Protein AF-0000000087427153 (afdb_homodimer)

Organism: Persicimonas caeni (NCBI:txid2292766)

Sequence (716 aa):
MAHSDDRKPAHSSDAPITIAVDAMGGYHSPGEVVSAVARLSKYEPPARPVYFSLVGDEAELTEILLSTSHNPERIHICHAPTSIGMGEPAKTATADKPDSSIAEACRLCADGLADAVVTAGNPGAAVLTAVHTFQRLPGVHRAALASVYPTPRERGEKQDPFSLLLDVGASLRADARDLVTFALMGSAYAQIVSANERPRVALLSNSRENTLGTESVREAYEKLRDDERVHFYGNIEGHDIPRGLVDVIVCEGFVGDVTIKILEGVSEAAFELARSAYREKMAWKLGLKLLSGGLNRIKQLTDFEEYGGAPLLGIDRVMIVAHPHSESRAIENAIKLAIKNVRAELPRVIARALAEKEMAHSDDRKPAHSSDAPITIAVDAMGGYHSPGEVVSAVARLSKYEPPARPVYFSLVGDEAELTEILLSTSHNPERIHICHAPTSIGMGEPAKTATADKPDSSIAEACRLCADGLADAVVTAGNPGAAVLTAVHTFQRLPGVHRAALASVYPTPRERGEKQDPFSLLLDVGASLRADARDLVTFALMGSAYAQIVSANERPRVALLSNSRENTLGTESVREAYEKLRDDERVHFYGNIEGHDIPRGLVDVIVCEGFVGDVTIKILEGVSEAAFELARSAYREKMAWKLGLKLLSGGLNRIKQLTDFEEYGGAPLLGIDRVMIVAHPHSESRAIENAIKLAIKNVRAELPRVIARALAEKE

Nearest PDB structures (foldseek):
  6a1k-assembly1_B  TM=9.241E-01  e=1.656E-33  Bacillus subtilis subsp. subtilis str. 168
  1vi1-assembly1_A  TM=9.405E-01  e=1.210E-31  Bacillus subtilis
  1vi1-assembly2_B  TM=9.486E-01  e=1.775E-29  Bacillus subtilis
  1u7n-assembly1_B  TM=9.369E-01  e=3.115E-30  Enterococcus faecalis
  1u7n-assembly1_A  TM=9.395E-01  e=1.135E-28  Enterococcus faecalis

Radius of gyration: 28.12 Å; Cα contacts (8 Å, |Δi|>4): 1616; chains: 2; bounding box: 53×100×79 Å

Solvent-accessible surface area (backbone atoms only — not comparable to full-atom values): 36133 Å² total; per-residue (Å²): 134,84,79,76,79,76,70,75,72,79,79,55,95,69,53,67,44,29,38,16,30,20,28,52,25,32,78,47,38,43,63,26,44,50,52,20,51,25,54,53,40,65,53,79,60,90,80,40,54,66,34,35,35,42,14,16,49,53,70,63,51,51,55,53,50,74,76,40,81,55,36,71,89,29,54,42,81,39,73,16,93,40,67,63,54,76,85,50,58,32,71,61,44,50,69,74,38,70,50,10,9,60,44,47,21,49,48,37,31,67,71,66,72,18,57,23,32,36,31,19,27,32,64,61,32,53,47,53,46,43,64,72,66,43,51,59,31,82,91,44,88,62,55,31,25,33,38,75,39,50,22,75,51,70,75,49,94,42,85,65,46,47,23,35,36,28,16,42,48,59,37,57,74,58,49,27,68,47,47,46,50,44,45,49,44,45,42,47,46,39,32,66,77,51,61,28,91,75,41,34,31,29,37,63,28,71,32,62,48,70,90,44,57,54,69,35,54,32,52,23,48,60,53,42,74,72,35,85,92,47,52,62,74,45,46,34,37,32,36,39,56,55,57,34,79,46,37,26,38,26,42,37,6,42,54,27,28,28,49,55,30,29,57,50,17,45,42,50,49,53,48,49,51,52,50,50,47,47,66,71,33,71,87,46,59,68,22,46,56,60,41,37,53,53,43,42,46,43,43,61,39,54,31,57,46,70,64,12,38,21,44,47,42,46,31,67,55,48,38,24,44,31,55,43,79,43,44,30,65,21,45,37,32,19,47,51,47,44,51,52,40,54,74,61,38,43,47,59,53,36,41,58,69,58,56,66,85,120,136,84,77,76,78,78,69,75,75,78,81,54,92,71,54,67,44,29,39,16,31,21,28,53,25,31,78,47,38,41,61,27,46,50,51,20,51,24,54,53,38,63,51,79,59,92,80,42,56,65,34,34,37,43,15,17,48,52,70,63,50,50,57,54,50,75,76,38,80,55,34,73,91,30,53,42,81,41,72,16,90,38,66,61,55,75,86,50,60,34,72,61,44,50,68,74,38,69,52,10,10,59,42,46,22,48,47,36,30,67,71,66,72,18,57,20,31,35,32,19,27,34,64,62,34,53,46,54,46,45,65,72,67,44,51,59,31,81,93,44,88,63,54,31,24,33,38,76,39,50,23,76,50,69,76,51,94,40,86,65,46,48,23,37,37,29,16,41,49,58,37,57,72,58,49,26,70,48,48,46,49,44,45,49,45,45,40,47,48,38,32,66,77,52,59,29,93,75,42,34,32,29,37,62,28,71,33,62,49,69,91,43,57,54,70,34,55,31,51,22,49,60,54,41,74,70,35,85,92,47,52,62,73,44,46,35,37,31,35,40,57,56,56,32,79,47,36,27,39,28,42,37,7,42,53,27,29,27,49,54,29,30,56,50,17,45,44,50,48,53,48,50,50,51,51,50,48,48,65,71,33,70,87,46,59,69,21,46,55,60,40,38,55,52,44,42,45,44,42,59,39,55,32,56,43,70,65,10,38,22,44,46,42,45,33,66,55,48,37,23,43,31,55,42,79,43,45,28,64,20,43,36,31,19,48,53,47,42,51,50,38,54,74,62,41,43,46,58,52,35,44,57,67,60,50,69,84,120

Structure (mmCIF, N/CA/C/O backbone):
data_AF-0000000087427153-model_v1
#
loop_
_entity.id
_entity.type
_entity.pdbx_description
1 polymer 'Phosphate acyltransferase'
#
loop_
_atom_site.group_PDB
_atom_site.id
_atom_site.type_symbol
_atom_site.label_atom_id
_atom_site.label_alt_id
_atom_site.label_comp_id
_atom_site.label_asym_id
_atom_site.label_entity_id
_atom_site.label_seq_id
_atom_site.pdbx_PDB_ins_code
_atom_site.Cartn_x
_atom_site.Cartn_y
_atom_site.Cartn_z
_atom_site.occupancy
_atom_site.B_iso_or_equiv
_atom_site.auth_seq_id
_atom_site.auth_comp_id
_atom_site.auth_asym_id
_atom_site.auth_atom_id
_atom_site.pdbx_PDB_model_num
ATOM 1 N N . MET A 1 1 ? -1.568 57.844 -11.75 1 22.06 1 MET A N 1
ATOM 2 C CA . MET A 1 1 ? -1.649 57.719 -10.297 1 22.06 1 MET A CA 1
ATOM 3 C C . MET A 1 1 ? -1.424 56.281 -9.844 1 22.06 1 MET A C 1
ATOM 5 O O . MET A 1 1 ? -2.211 55.406 -10.172 1 22.06 1 MET A O 1
ATOM 9 N N . ALA A 1 2 ? -0.05 55.844 -9.68 1 28.12 2 ALA A N 1
ATOM 10 C CA . ALA A 1 2 ? 0.601 54.531 -9.5 1 28.12 2 ALA A CA 1
ATOM 11 C C . ALA A 1 2 ? 0.113 53.844 -8.227 1 28.12 2 ALA A C 1
ATOM 13 O O . ALA A 1 2 ? 0.15 54.438 -7.145 1 28.12 2 ALA A O 1
ATOM 14 N N . HIS A 1 3 ? -0.948 53.031 -8.359 1 27.27 3 HIS A N 1
ATOM 15 C CA . HIS A 1 3 ? -1.604 52.344 -7.25 1 27.27 3 HIS A CA 1
ATOM 16 C C . HIS A 1 3 ? -0.586 51.656 -6.352 1 27.27 3 HIS A C 1
ATOM 18 O O . HIS A 1 3 ? 0.3 50.938 -6.836 1 27.27 3 HIS A O 1
ATOM 24 N N . SER A 1 4 ? -0.144 52.25 -5.297 1 33.09 4 SER A N 1
ATOM 25 C CA . SER A 1 4 ? 0.791 51.875 -4.246 1 33.09 4 SER A CA 1
ATOM 26 C C . SER A 1 4 ? 0.467 50.469 -3.711 1 33.09 4 SER A C 1
ATOM 28 O O . SER A 1 4 ? -0.657 50.219 -3.275 1 33.09 4 SER A O 1
ATOM 30 N N . ASP A 1 5 ? 1.007 49.438 -4.406 1 32.5 5 ASP A N 1
ATOM 31 C CA . ASP A 1 5 ? 0.97 48.031 -4.09 1 32.5 5 ASP A CA 1
ATOM 32 C C . ASP A 1 5 ? 1.36 47.781 -2.635 1 32.5 5 ASP A C 1
ATOM 34 O O . ASP A 1 5 ? 2.512 48 -2.25 1 32.5 5 ASP A O 1
ATOM 38 N N . ASP A 1 6 ? 0.609 48.219 -1.651 1 27.81 6 ASP A N 1
ATOM 39 C CA . ASP A 1 6 ? 0.739 48.031 -0.208 1 27.81 6 ASP A CA 1
ATOM 40 C C . ASP A 1 6 ? 1.014 46.562 0.146 1 27.81 6 ASP A C 1
ATOM 42 O O . ASP A 1 6 ? 0.083 45.812 0.397 1 27.81 6 ASP A O 1
ATOM 46 N N . ARG A 1 7 ? 2.053 45.906 -0.499 1 36.88 7 ARG A N 1
ATOM 47 C CA . ARG A 1 7 ? 2.496 44.594 -0.06 1 36.88 7 ARG A CA 1
ATOM 48 C C . ARG A 1 7 ? 2.723 44.562 1.448 1 36.88 7 ARG A C 1
ATOM 50 O O . ARG A 1 7 ? 3.424 45.406 1.99 1 36.88 7 ARG A O 1
ATOM 57 N N . LYS A 1 8 ? 1.737 43.906 2.072 1 37.53 8 LYS A N 1
ATOM 58 C CA . LYS A 1 8 ? 1.787 43.719 3.52 1 37.53 8 LYS A CA 1
ATOM 59 C C . LYS A 1 8 ? 3.211 43.438 3.986 1 37.53 8 LYS A C 1
ATOM 61 O O . LYS A 1 8 ? 3.904 42.594 3.404 1 37.53 8 LYS A O 1
ATOM 66 N N . PRO A 1 9 ? 3.814 44.281 4.875 1 33.16 9 PRO A N 1
ATOM 67 C CA . PRO A 1 9 ? 5.188 44.094 5.34 1 33.16 9 PRO A CA 1
ATOM 68 C C . PRO A 1 9 ? 5.465 42.656 5.766 1 33.16 9 PRO A C 1
ATOM 70 O O . PRO A 1 9 ? 4.535 41.906 6.105 1 33.16 9 PRO A O 1
ATOM 73 N N . ALA A 1 10 ? 6.621 42.188 5.547 1 39.12 10 ALA A N 1
ATOM 74 C CA . ALA A 1 10 ? 7.27 40.969 6.039 1 39.12 10 ALA A CA 1
ATOM 75 C C . ALA A 1 10 ? 6.953 40.75 7.516 1 39.12 10 ALA A C 1
ATOM 77 O O . ALA A 1 10 ? 7.102 41.656 8.336 1 39.12 10 ALA A O 1
ATOM 78 N N . HIS A 1 11 ? 5.875 39.875 7.918 1 42.16 11 HIS A N 1
ATOM 79 C CA . HIS A 1 11 ? 5.582 39.469 9.289 1 42.16 11 HIS A CA 1
ATOM 80 C C . HIS A 1 11 ? 6.824 39.562 10.164 1 42.16 11 HIS A C 1
ATOM 82 O O . HIS A 1 11 ? 7.852 38.938 9.852 1 42.16 11 HIS A O 1
ATOM 88 N N . SER A 1 12 ? 7.023 40.5 10.898 1 46.59 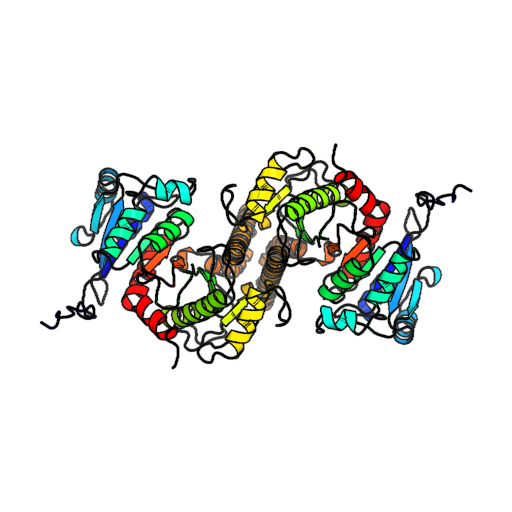12 SER A N 1
ATOM 89 C CA . SER A 1 12 ? 8.078 40.688 11.891 1 46.59 12 SER A CA 1
ATOM 90 C C . SER A 1 12 ? 8.25 39.438 12.75 1 46.59 12 SER A C 1
ATOM 92 O O . SER A 1 12 ? 7.266 38.812 13.156 1 46.59 12 SER A O 1
ATOM 94 N N . SER A 1 13 ? 9.484 38.75 12.727 1 57.62 13 SER A N 1
ATOM 95 C CA . SER A 1 13 ? 9.922 37.594 13.523 1 57.62 13 SER A CA 1
ATOM 96 C C . SER A 1 13 ? 9.352 37.688 14.938 1 57.62 13 SER A C 1
ATOM 98 O O . SER A 1 13 ? 9.227 36.656 15.609 1 57.62 13 SER A O 1
ATOM 100 N N . ASP A 1 14 ? 8.781 38.812 15.344 1 65.75 14 ASP A N 1
ATOM 101 C CA . ASP A 1 14 ? 8.383 38.969 16.734 1 65.75 14 ASP A CA 1
ATOM 102 C C . ASP A 1 14 ? 6.859 39 16.875 1 65.75 14 ASP A C 1
ATOM 104 O O . ASP A 1 14 ? 6.328 39.094 17.984 1 65.75 14 ASP A O 1
ATOM 108 N N . ALA A 1 15 ? 6.117 38.906 15.734 1 81.12 15 ALA A N 1
ATOM 109 C CA . ALA A 1 15 ? 4.66 38.969 15.82 1 81.12 15 ALA A CA 1
ATOM 110 C C . ALA A 1 15 ? 4.078 37.688 16.406 1 81.12 15 ALA A C 1
ATOM 112 O O . ALA A 1 15 ? 4.605 36.594 16.172 1 81.12 15 ALA A O 1
ATOM 113 N N . PRO A 1 16 ? 3.043 37.875 17.234 1 91.44 16 PRO A N 1
ATOM 114 C CA . PRO A 1 16 ? 2.402 36.688 17.812 1 91.44 16 PRO A CA 1
ATOM 115 C C . PRO A 1 16 ? 1.88 35.719 16.75 1 91.44 16 PRO A C 1
ATOM 117 O O . PRO A 1 16 ? 1.587 36.156 15.625 1 91.44 16 PRO A O 1
ATOM 120 N N . ILE A 1 17 ? 1.861 34.531 17.062 1 95.56 17 ILE A N 1
ATOM 121 C CA . ILE A 1 17 ? 1.324 33.469 16.203 1 95.56 17 ILE A CA 1
ATOM 122 C C . ILE A 1 17 ? -0.079 33.094 16.672 1 95.56 17 ILE A C 1
ATOM 124 O O . ILE A 1 17 ? -0.315 32.906 17.875 1 95.56 17 ILE A O 1
ATOM 128 N N . THR A 1 18 ? -1.029 33.031 15.773 1 97.75 18 THR A N 1
ATOM 129 C CA . THR A 1 18 ? -2.377 32.562 16.094 1 97.75 18 THR A CA 1
ATOM 130 C C . THR A 1 18 ? -2.697 31.281 15.344 1 97.75 18 THR A C 1
ATOM 132 O O . THR A 1 18 ? -2.549 31.219 14.117 1 97.75 18 THR A O 1
ATOM 135 N N . ILE A 1 19 ? -3.109 30.281 16.047 1 98.44 19 ILE A N 1
ATOM 136 C CA . ILE A 1 19 ? -3.494 29 15.461 1 98.44 19 ILE A CA 1
ATOM 137 C C . ILE A 1 19 ? -5.016 28.859 15.484 1 98.44 19 ILE A C 1
ATOM 139 O O . ILE A 1 19 ? -5.629 28.891 16.562 1 98.44 19 ILE A O 1
ATOM 143 N N . ALA A 1 20 ? -5.641 28.734 14.336 1 98.94 20 ALA A N 1
ATOM 144 C CA . ALA A 1 20 ? -7.051 28.375 14.266 1 98.94 20 ALA A CA 1
ATOM 145 C C . ALA A 1 20 ? -7.238 26.875 14.43 1 98.94 20 ALA A C 1
ATOM 147 O O . ALA A 1 20 ? -6.75 26.094 13.609 1 98.94 20 ALA A O 1
ATOM 148 N N . VAL A 1 21 ? -7.961 26.438 15.438 1 98.88 21 VAL A N 1
ATOM 149 C CA . VAL A 1 21 ? -8.156 25.031 15.727 1 98.88 21 VAL A CA 1
ATOM 150 C C . VAL A 1 21 ? -9.617 24.656 15.492 1 98.88 21 VAL A C 1
ATOM 152 O O . VAL A 1 21 ? -10.523 25.188 16.141 1 98.88 21 VAL A O 1
ATOM 155 N N . ASP A 1 22 ? -9.836 23.766 14.539 1 98.88 22 ASP A N 1
ATOM 156 C CA . ASP A 1 22 ? -11.156 23.172 14.359 1 98.88 22 ASP A CA 1
ATOM 157 C C . ASP A 1 22 ? -11.539 22.312 15.562 1 98.88 22 ASP A C 1
ATOM 159 O O . ASP A 1 22 ? -11.172 21.141 15.641 1 98.88 22 ASP A O 1
ATOM 163 N N . ALA A 1 23 ? -12.359 22.844 16.375 1 98.69 23 ALA A N 1
ATOM 164 C CA . ALA A 1 23 ? -12.594 22.234 17.688 1 98.69 23 ALA A CA 1
ATOM 165 C C . ALA A 1 23 ? -13.617 21.094 17.578 1 98.69 23 ALA A C 1
ATOM 167 O O . ALA A 1 23 ? -13.758 20.297 18.516 1 98.69 23 ALA A O 1
ATOM 168 N N . MET A 1 24 ? -14.281 21.047 16.453 1 98.31 24 MET A N 1
ATOM 169 C CA . MET A 1 24 ? -15.406 20.125 16.328 1 98.31 24 MET A CA 1
ATOM 170 C C . MET A 1 24 ? -15 18.859 15.586 1 98.31 24 MET A C 1
ATOM 172 O O . MET A 1 24 ? -15.727 17.859 15.602 1 98.31 24 MET A O 1
ATOM 176 N N . GLY A 1 25 ? -13.859 18.953 14.922 1 96.88 25 GLY A N 1
ATOM 177 C CA . GLY A 1 25 ? -13.445 17.828 14.094 1 96.88 25 GLY A CA 1
ATOM 178 C C . GLY A 1 25 ? -12.734 16.75 14.883 1 96.88 25 GLY A C 1
ATOM 179 O O . GLY A 1 25 ? -11.859 17.031 15.703 1 96.88 25 GLY A O 1
ATOM 180 N N . GLY A 1 26 ? -13.148 15.477 14.594 1 95.38 26 GLY A N 1
ATOM 181 C CA . GLY A 1 26 ? -12.508 14.336 15.242 1 95.38 26 GLY A CA 1
ATOM 182 C C . GLY A 1 26 ? -13.477 13.492 16.047 1 95.38 26 GLY A C 1
ATOM 183 O O . GLY A 1 26 ? -14.531 13.969 16.469 1 95.38 26 GLY A O 1
ATOM 184 N N . TYR A 1 27 ? -13.055 12.289 16.359 1 93.5 27 TYR A N 1
ATOM 185 C CA . TYR A 1 27 ? -13.93 11.352 17.062 1 93.5 27 TYR A CA 1
ATOM 186 C C . TYR A 1 27 ? -14.016 11.695 18.547 1 93.5 27 TYR A C 1
ATOM 188 O O . TYR A 1 27 ? -14.969 11.32 19.234 1 93.5 27 TYR A O 1
ATOM 196 N N . HIS A 1 28 ? -13.055 12.43 19.047 1 95.38 28 HIS A N 1
ATOM 197 C CA . HIS A 1 28 ? -13.023 12.75 20.469 1 95.38 28 HIS A CA 1
ATOM 198 C C . HIS A 1 28 ? -13.289 14.234 20.703 1 95.38 28 HIS A C 1
ATOM 200 O O . HIS A 1 28 ? -12.953 14.766 21.766 1 95.38 28 HIS A O 1
ATOM 206 N N . SER A 1 29 ? -13.758 14.922 19.688 1 96.19 29 SER A N 1
ATOM 207 C CA . SER A 1 29 ? -14.023 16.359 19.75 1 96.19 29 SER A CA 1
ATOM 208 C C . SER A 1 29 ? -15.391 16.641 20.375 1 96.19 29 SER A C 1
ATOM 210 O O . SER A 1 29 ? -16.297 15.805 20.281 1 96.19 29 SER A O 1
ATOM 212 N N . PRO A 1 30 ? -15.664 17.703 21 1 97.81 30 PRO A N 1
ATOM 213 C CA . PRO A 1 30 ? -14.664 18.766 21.125 1 97.81 30 PRO A CA 1
ATOM 214 C C . PRO A 1 30 ? -13.789 18.609 22.375 1 97.81 30 PRO A C 1
ATOM 216 O O . PRO A 1 30 ? -12.812 19.344 22.547 1 97.81 30 PRO A O 1
ATOM 219 N N . GLY A 1 31 ? -14.055 17.641 23.219 1 97.94 31 GLY A N 1
ATOM 220 C CA . GLY A 1 31 ? -13.438 17.516 24.516 1 97.94 31 GLY A CA 1
ATOM 221 C C . GLY A 1 31 ? -11.922 17.438 24.469 1 97.94 31 GLY A C 1
ATOM 222 O O . GLY A 1 31 ? -11.234 18.281 25.047 1 97.94 31 GLY A O 1
ATOM 223 N N . GLU A 1 32 ? -11.352 16.531 23.688 1 97.12 32 GLU A N 1
ATOM 224 C CA . GLU A 1 32 ? -9.914 16.328 23.594 1 97.12 32 GLU A CA 1
ATOM 225 C C . GLU A 1 32 ? -9.211 17.516 22.938 1 97.12 32 GLU A C 1
ATOM 227 O O . GLU A 1 32 ? -8.078 17.844 23.281 1 97.12 32 GLU A O 1
ATOM 232 N N . VAL A 1 33 ? -9.891 18.125 22 1 98.25 33 VAL A N 1
ATOM 233 C CA . VAL A 1 33 ? -9.312 19.266 21.312 1 98.25 33 VAL A CA 1
ATOM 234 C C . VAL A 1 33 ? -9.211 20.453 22.281 1 98.25 33 VAL A C 1
ATOM 236 O O . VAL A 1 33 ? -8.172 21.109 22.359 1 98.25 33 VAL A O 1
ATOM 239 N N . VAL A 1 34 ? -10.281 20.719 23.031 1 98.62 34 VAL A N 1
ATOM 240 C CA . VAL A 1 34 ? -10.305 21.812 24 1 98.62 34 VAL A CA 1
ATOM 241 C C . VAL A 1 34 ? -9.266 21.578 25.094 1 98.62 34 VAL A C 1
ATOM 243 O O . VAL A 1 34 ? -8.555 22.5 25.5 1 98.62 34 VAL A O 1
ATOM 246 N N . SER A 1 35 ? -9.18 20.344 25.5 1 97.94 35 SER A N 1
ATOM 247 C CA . SER A 1 35 ? -8.203 19.969 26.531 1 97.94 35 SER A CA 1
ATOM 248 C C . SER A 1 35 ? -6.781 20.266 26.047 1 97.94 35 SER A C 1
ATOM 250 O O . SER A 1 35 ? -5.961 20.797 26.812 1 97.94 35 SER A O 1
ATOM 252 N N . ALA A 1 36 ? -6.453 19.953 24.828 1 97.12 36 ALA A N 1
ATOM 253 C CA . ALA A 1 36 ? -5.133 20.203 24.266 1 97.12 36 ALA A CA 1
ATOM 254 C C . ALA A 1 36 ? -4.832 21.703 24.219 1 97.12 36 ALA A C 1
ATOM 256 O O . ALA A 1 36 ? -3.758 22.141 24.625 1 97.12 36 ALA A O 1
ATOM 257 N N . VAL A 1 37 ? -5.773 22.469 23.75 1 98.25 37 VAL A N 1
ATOM 258 C CA . VAL A 1 37 ? -5.594 23.906 23.609 1 98.25 37 VAL A CA 1
ATOM 259 C C . VAL A 1 37 ? -5.465 24.547 24.984 1 98.25 37 VAL A C 1
ATOM 261 O O . VAL A 1 37 ? -4.652 25.453 25.188 1 98.25 37 VAL A O 1
ATOM 264 N N . ALA A 1 38 ? -6.281 24.078 25.906 1 98.19 38 ALA A N 1
ATOM 265 C CA . ALA A 1 38 ? -6.23 24.594 27.266 1 98.19 38 ALA A CA 1
ATOM 266 C C . ALA A 1 38 ? -4.848 24.391 27.891 1 98.19 38 ALA A C 1
ATOM 268 O O . ALA A 1 38 ? -4.293 25.312 28.5 1 98.19 38 ALA A O 1
ATOM 269 N N . ARG A 1 39 ? -4.332 23.266 27.688 1 96.56 39 ARG A N 1
ATOM 270 C CA . ARG A 1 39 ? -3.004 22.969 28.219 1 96.56 39 ARG A CA 1
ATOM 271 C C . ARG A 1 39 ? -1.945 23.859 27.578 1 96.56 39 ARG A C 1
ATOM 273 O O . ARG A 1 39 ? -1.082 24.406 28.266 1 96.56 39 ARG A O 1
ATOM 280 N N . LEU A 1 40 ? -2.004 23.984 26.297 1 96.19 40 LEU A N 1
ATOM 281 C CA . LEU A 1 40 ? -1.024 24.781 25.562 1 96.19 40 LEU A CA 1
ATOM 282 C C . LEU A 1 40 ? -1.142 26.25 25.922 1 96.19 40 LEU A C 1
ATOM 284 O O . LEU A 1 40 ? -0.149 26.984 25.891 1 96.19 40 LEU A O 1
ATOM 288 N N . SER A 1 41 ? -2.312 26.688 26.25 1 96.69 41 SER A N 1
ATOM 289 C CA . SER A 1 41 ? -2.539 28.094 26.594 1 96.69 41 SER A CA 1
ATOM 290 C C . SER A 1 41 ? -1.797 28.484 27.859 1 96.69 41 SER A C 1
ATOM 292 O O . SER A 1 41 ? -1.525 29.656 28.094 1 96.69 41 SER A O 1
ATOM 294 N N . LYS A 1 42 ? -1.488 27.484 28.672 1 94.88 42 LYS A N 1
ATOM 295 C CA . LYS A 1 42 ? -0.841 27.734 29.953 1 94.88 42 LYS A CA 1
ATOM 296 C C . LYS A 1 42 ? 0.678 27.75 29.797 1 94.88 42 LYS A C 1
ATOM 298 O O . LYS A 1 42 ? 1.387 28.219 30.703 1 94.88 42 LYS A O 1
ATOM 303 N N . TYR A 1 43 ? 1.014 27.203 28.703 1 86.75 43 TYR A N 1
ATOM 304 C CA . TYR A 1 43 ? 2.453 27.156 28.469 1 86.75 43 TYR A CA 1
ATOM 305 C C . TYR A 1 43 ? 2.953 28.453 27.844 1 86.75 43 TYR A C 1
ATOM 307 O O . TYR A 1 43 ? 2.299 29.016 26.969 1 86.75 43 TYR A O 1
ATOM 315 N N . GLU A 1 44 ? 4 29.062 28.406 1 71.94 44 GLU A N 1
ATOM 316 C CA . GLU A 1 44 ? 4.578 30.297 27.875 1 71.94 44 GLU A CA 1
ATOM 317 C C . GLU A 1 44 ? 5.707 29.984 26.891 1 71.94 44 GLU A C 1
ATOM 319 O O . GLU A 1 44 ? 6.734 29.422 27.281 1 71.94 44 GLU A O 1
ATOM 324 N N . PRO A 1 45 ? 5.414 30.281 25.641 1 69 45 PRO A N 1
ATOM 325 C CA . PRO A 1 45 ? 6.488 30 24.688 1 69 45 PRO A CA 1
ATOM 326 C C . PRO A 1 45 ? 7.668 30.953 24.812 1 69 45 PRO A C 1
ATOM 328 O O . PRO A 1 45 ? 7.484 32.125 25.219 1 69 45 PRO A O 1
ATOM 331 N N . PRO A 1 46 ? 8.867 30.484 24.688 1 62.75 46 PRO A N 1
ATOM 332 C CA . PRO A 1 46 ? 10.062 31.312 24.891 1 62.75 46 PRO A CA 1
ATOM 333 C C . PRO A 1 46 ? 10.141 32.5 23.922 1 62.75 46 PRO A C 1
ATOM 335 O O . PRO A 1 46 ? 10.758 33.5 24.234 1 62.75 46 PRO A O 1
ATOM 338 N N . ALA A 1 47 ? 9.703 32.375 22.797 1 67.12 47 ALA A N 1
ATOM 339 C CA . ALA A 1 47 ? 10.031 33.375 21.812 1 67.12 47 ALA A CA 1
ATOM 340 C C . ALA A 1 47 ? 8.812 34.25 21.484 1 67.12 47 ALA A C 1
ATOM 342 O O . ALA A 1 47 ? 8.867 35.469 21.609 1 67.12 47 ALA A O 1
ATOM 343 N N . ARG A 1 48 ? 7.863 33.75 20.875 1 80 48 ARG A N 1
ATOM 344 C CA . ARG A 1 48 ? 6.68 34.438 20.391 1 80 48 ARG A CA 1
ATOM 345 C C . ARG A 1 48 ? 5.414 33.906 21.062 1 80 48 ARG A C 1
ATOM 347 O O . ARG A 1 48 ? 5.25 32.688 21.203 1 80 48 ARG A O 1
ATOM 354 N N . PRO A 1 49 ? 4.648 34.938 21.531 1 88.81 49 PRO A N 1
ATOM 355 C CA . PRO A 1 49 ? 3.395 34.438 22.094 1 88.81 49 PRO A CA 1
ATOM 356 C C . PRO A 1 49 ? 2.533 33.688 21.078 1 88.81 49 PRO A C 1
ATOM 358 O O . PRO A 1 49 ? 2.533 34.062 19.891 1 88.81 49 PRO A O 1
ATOM 361 N N . VAL A 1 50 ? 1.859 32.688 21.562 1 95.38 50 VAL A N 1
ATOM 362 C CA . VAL A 1 50 ? 0.954 31.922 20.719 1 95.38 50 VAL A CA 1
ATOM 363 C C . VAL A 1 50 ? -0.477 32.062 21.234 1 95.38 50 VAL A C 1
ATOM 365 O O . VAL A 1 50 ? -0.724 31.938 22.438 1 95.38 50 VAL A O 1
ATOM 368 N N . TYR A 1 51 ? -1.32 32.3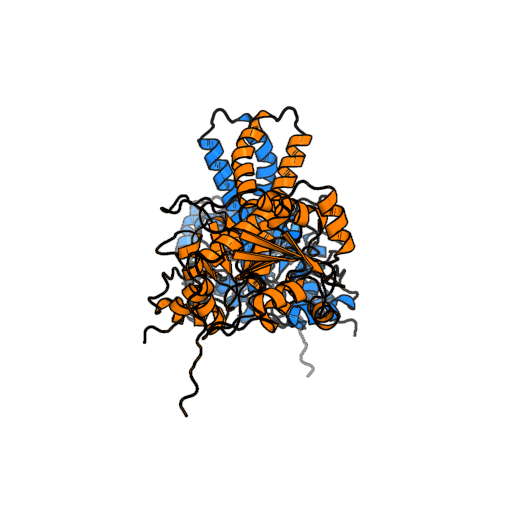75 20.359 1 97.06 51 TYR A N 1
ATOM 369 C CA . TYR A 1 51 ? -2.746 32.469 20.656 1 97.06 51 TYR A CA 1
ATOM 370 C C . TYR A 1 51 ? -3.531 31.406 19.891 1 97.06 51 TYR A C 1
ATOM 372 O O . TYR A 1 51 ? -3.047 30.859 18.906 1 97.06 51 TYR A O 1
ATOM 380 N N . PHE A 1 52 ? -4.758 31.125 20.422 1 98.44 52 PHE A N 1
ATOM 381 C CA . PHE A 1 52 ? -5.562 30.062 19.828 1 98.44 52 PHE A CA 1
ATOM 382 C C . PHE A 1 52 ? -6.977 30.562 19.547 1 98.44 52 PHE A C 1
ATOM 384 O O . PHE A 1 52 ? -7.633 31.125 20.422 1 98.44 52 PHE A O 1
ATOM 391 N N . SER A 1 53 ? -7.391 30.406 18.328 1 98.75 53 SER A N 1
ATOM 392 C CA . SER A 1 53 ? -8.797 30.547 17.969 1 98.75 53 SER A CA 1
ATOM 393 C C . SER A 1 53 ? -9.5 29.188 17.938 1 98.75 53 SER A C 1
ATOM 395 O O . SER A 1 53 ? -9.312 28.406 17.016 1 98.75 53 SER A O 1
ATOM 397 N N . LEU A 1 54 ? -10.258 28.938 18.938 1 98.69 54 LEU A N 1
ATOM 398 C CA . LEU A 1 54 ? -11.055 27.719 19 1 98.69 54 LEU A CA 1
ATOM 399 C C . LEU A 1 54 ? -12.344 27.875 18.188 1 98.69 54 LEU A C 1
ATOM 401 O O . LEU A 1 54 ? -13.242 28.625 18.594 1 98.69 54 LEU A O 1
ATOM 405 N N . VAL A 1 55 ? -12.477 27.125 17.156 1 98.94 55 VAL A N 1
ATOM 406 C CA . VAL A 1 55 ? -13.57 27.344 16.219 1 98.94 55 VAL A CA 1
ATOM 407 C C . VAL A 1 55 ? -14.594 26.219 16.359 1 98.94 55 VAL A C 1
ATOM 409 O O . VAL A 1 55 ? -14.273 25.047 16.172 1 98.94 55 VAL A O 1
ATOM 412 N N . GLY A 1 56 ? -15.812 26.5 16.625 1 98.81 56 GLY A N 1
ATOM 413 C CA . GLY A 1 56 ? -16.875 25.531 16.797 1 98.81 56 GLY A CA 1
ATOM 414 C C . GLY A 1 56 ? -18.109 26.109 17.469 1 98.81 56 GLY A C 1
ATOM 415 O O . GLY A 1 56 ? -18.344 27.312 17.406 1 98.81 56 GLY A O 1
ATOM 416 N N . ASP A 1 57 ? -18.891 25.234 18.016 1 98.38 57 ASP A N 1
ATOM 417 C CA . ASP A 1 57 ? -20.094 25.672 18.719 1 98.38 57 ASP A CA 1
ATOM 418 C C . ASP A 1 57 ? -19.75 26.438 20 1 98.38 57 ASP A C 1
ATOM 420 O O . ASP A 1 57 ? -19.203 25.859 20.938 1 98.38 57 ASP A O 1
ATOM 424 N N . GLU A 1 58 ? -20.094 27.703 19.984 1 98.44 58 GLU A N 1
ATOM 425 C CA . GLU A 1 58 ? -19.672 28.594 21.062 1 98.44 58 GLU A CA 1
ATOM 426 C C . GLU A 1 58 ? -20.188 28.094 22.422 1 98.44 58 GLU A C 1
ATOM 428 O O . GLU A 1 58 ? -19.438 28.094 23.406 1 98.44 58 GLU A O 1
ATOM 433 N N . ALA A 1 59 ? -21.438 27.688 22.484 1 98.06 59 ALA A N 1
ATOM 434 C CA . ALA A 1 59 ? -22.031 27.234 23.734 1 98.06 59 ALA A CA 1
ATOM 435 C C . ALA A 1 59 ? -21.297 26.016 24.266 1 98.06 59 ALA A C 1
ATOM 437 O O . ALA A 1 59 ? -20.953 25.953 25.453 1 98.06 59 ALA A O 1
ATOM 438 N N . GLU A 1 60 ? -21.078 25.078 23.406 1 97.94 60 GLU A N 1
ATOM 439 C CA . GLU A 1 60 ? -20.422 23.844 23.797 1 97.94 60 GLU A CA 1
ATOM 440 C C . GLU A 1 60 ? -18.984 24.109 24.25 1 97.94 60 GLU A C 1
ATOM 442 O O . GLU A 1 60 ? -18.531 23.562 25.25 1 97.94 60 GLU A O 1
ATOM 447 N N . LEU A 1 61 ? -18.281 24.922 23.5 1 98.56 61 LEU A N 1
ATOM 448 C CA . LEU A 1 61 ? -16.875 25.203 23.797 1 98.56 61 LEU A CA 1
ATOM 449 C C . LEU A 1 61 ? -16.75 25.969 25.109 1 98.56 61 LEU A C 1
ATOM 451 O O . LEU A 1 61 ? -15.852 25.703 25.906 1 98.56 61 LEU A O 1
ATOM 455 N N . THR A 1 62 ? -17.625 26.922 25.297 1 98.06 62 THR A N 1
ATOM 456 C CA . THR A 1 62 ? -17.625 27.703 26.531 1 98.06 62 THR A CA 1
ATOM 457 C C . THR A 1 62 ? -17.844 26.812 27.75 1 98.06 62 THR A C 1
ATOM 459 O O . THR A 1 62 ? -17.141 26.953 28.75 1 98.06 62 THR A O 1
ATOM 462 N N . GLU A 1 63 ? -18.797 25.906 27.625 1 98 63 GLU A N 1
ATOM 463 C CA . GLU A 1 63 ? -19.094 24.984 28.719 1 98 63 GLU A CA 1
ATOM 464 C C . GLU A 1 63 ? -17.875 24.156 29.094 1 98 63 GLU A C 1
ATOM 466 O O . GLU A 1 63 ? -17.562 24 30.281 1 98 63 GLU A O 1
ATOM 471 N N . ILE A 1 64 ? -17.203 23.625 28.109 1 98.19 64 ILE A N 1
ATOM 472 C CA . ILE A 1 64 ? -16.047 22.781 28.359 1 98.19 64 ILE A CA 1
ATOM 473 C C . ILE A 1 64 ? -14.906 23.609 28.938 1 98.19 64 ILE A C 1
ATOM 475 O O . ILE A 1 64 ? -14.227 23.172 29.875 1 98.19 64 ILE A O 1
ATOM 479 N N . LEU A 1 65 ? -14.68 24.812 28.438 1 97.69 65 LEU A N 1
ATOM 480 C CA . LEU A 1 65 ? -13.594 25.672 28.906 1 97.69 65 LEU A CA 1
ATOM 481 C C . LEU A 1 65 ? -13.812 26.094 30.359 1 97.69 65 LEU A C 1
ATOM 483 O O . LEU A 1 65 ? -12.852 26.266 31.109 1 97.69 65 LEU A O 1
ATOM 487 N N . LEU A 1 66 ? -15.078 26.266 30.719 1 96.81 66 LEU A N 1
ATOM 488 C CA . LEU A 1 66 ? -15.398 26.672 32.094 1 96.81 66 LEU A CA 1
ATOM 489 C C . LEU A 1 66 ? -14.953 25.594 33.094 1 96.81 66 LEU A C 1
ATOM 491 O O . LEU A 1 66 ? -14.594 25.922 34.219 1 96.81 66 LEU A O 1
ATOM 495 N N . SER A 1 67 ? -14.914 24.391 32.625 1 96.81 67 SER A N 1
ATOM 496 C CA . SER A 1 67 ? -14.578 23.281 33.531 1 96.81 67 SER A CA 1
ATOM 497 C C . SER A 1 67 ? -13.141 22.812 33.312 1 96.81 67 SER A C 1
ATOM 499 O O . SER A 1 67 ? -12.734 21.766 33.812 1 96.81 67 SER A O 1
ATOM 501 N N . THR A 1 68 ? -12.445 23.531 32.5 1 97.38 68 THR A N 1
ATOM 502 C CA . THR A 1 68 ? -11.086 23.141 32.188 1 97.38 68 THR A CA 1
ATOM 503 C C . THR A 1 68 ? -10.102 24.266 32.5 1 97.38 68 THR A C 1
ATOM 505 O O . THR A 1 68 ? -10.289 25.406 32.062 1 97.38 68 THR A O 1
ATOM 508 N N . SER A 1 69 ? -9.039 23.984 33.312 1 97.44 69 SER A N 1
ATOM 509 C CA . SER A 1 69 ? -8.031 24.984 33.594 1 97.44 69 SER A CA 1
ATOM 510 C C . SER A 1 69 ? -7.34 25.469 32.344 1 97.44 69 SER A C 1
ATOM 512 O O . SER A 1 69 ? -6.832 24.656 31.547 1 97.44 69 SER A O 1
ATOM 514 N N . HIS A 1 70 ? -7.387 26.797 32.094 1 97.56 70 HIS A N 1
ATOM 515 C CA . HIS A 1 70 ? -6.793 27.391 30.891 1 97.56 70 HIS A CA 1
ATOM 516 C C . HIS A 1 70 ? -6.418 28.844 31.125 1 97.56 70 HIS A C 1
ATOM 518 O O . HIS A 1 70 ? -6.762 29.422 32.156 1 97.56 70 HIS A O 1
ATOM 524 N N . ASN A 1 71 ? -5.582 29.438 30.266 1 96.62 71 ASN A N 1
ATOM 525 C CA . ASN A 1 71 ? -5.328 30.875 30.234 1 96.62 71 ASN A CA 1
ATOM 526 C C . ASN A 1 71 ? -6.312 31.594 29.312 1 96.62 71 ASN A C 1
ATOM 528 O O . ASN A 1 71 ? -6.172 31.547 28.078 1 96.62 71 ASN A O 1
ATOM 532 N N . PRO A 1 72 ? -7.262 32.25 29.875 1 95.56 72 PRO A N 1
ATOM 533 C CA . PRO A 1 72 ? -8.32 32.844 29.062 1 95.56 72 PRO A CA 1
ATOM 534 C C . PRO A 1 72 ? -7.797 33.969 28.141 1 95.56 72 PRO A C 1
ATOM 536 O O . PRO A 1 72 ? -8.453 34.312 27.156 1 95.56 72 PRO A O 1
ATOM 539 N N . GLU A 1 73 ? -6.609 34.5 28.375 1 94.88 73 GLU A N 1
ATOM 540 C CA . GLU A 1 73 ? -6.039 35.562 27.547 1 94.88 73 GLU A CA 1
ATOM 541 C C . GLU A 1 73 ? -5.508 35.031 26.234 1 94.88 73 GLU A C 1
ATOM 543 O O . GLU A 1 73 ? -5.281 35.781 25.281 1 94.88 73 GLU A O 1
ATOM 548 N N . ARG A 1 74 ? -5.383 33.75 26.172 1 96.69 74 ARG A N 1
ATOM 549 C CA . ARG A 1 74 ? -4.715 33.188 25 1 96.69 74 ARG A CA 1
ATOM 550 C C . ARG A 1 74 ? -5.703 32.406 24.125 1 96.69 74 ARG A C 1
ATOM 552 O O . ARG A 1 74 ? -5.34 31.922 23.047 1 96.69 74 ARG A O 1
ATOM 559 N N . ILE A 1 75 ? -6.938 32.25 24.578 1 98.25 75 ILE A N 1
ATOM 560 C CA . ILE A 1 75 ? -7.918 31.484 23.828 1 98.25 75 ILE A CA 1
ATOM 561 C C . ILE A 1 75 ? -9.094 32.375 23.438 1 98.25 75 ILE A C 1
ATOM 563 O O . ILE A 1 75 ? -9.68 33.031 24.281 1 98.25 75 ILE A O 1
ATOM 567 N N . HIS A 1 76 ? -9.359 32.406 22.219 1 98.19 76 HIS A N 1
ATOM 568 C CA . HIS A 1 76 ? -10.539 33.062 21.672 1 98.19 76 HIS A CA 1
ATOM 569 C C . HIS A 1 76 ? -11.492 32.062 21.016 1 98.19 76 HIS A C 1
ATOM 571 O O . HIS A 1 76 ? -11.062 31.25 20.203 1 98.19 76 HIS A O 1
ATOM 577 N N . ILE A 1 77 ? -12.742 32.125 21.375 1 98.62 77 ILE A N 1
ATOM 578 C CA . ILE A 1 77 ? -13.727 31.234 20.766 1 98.62 77 ILE A CA 1
ATOM 579 C C . ILE A 1 77 ? -14.305 31.891 19.516 1 98.62 77 ILE A C 1
ATOM 581 O O . ILE A 1 77 ? -14.711 33.062 19.547 1 98.62 77 ILE A O 1
ATOM 585 N N . CYS A 1 78 ? -14.266 31.25 18.406 1 98.62 78 CYS A N 1
ATOM 586 C CA . CYS A 1 78 ? -14.922 31.641 17.172 1 98.62 78 CYS A CA 1
ATOM 587 C C . CYS A 1 78 ? -16.078 30.719 16.844 1 98.62 78 CYS A C 1
ATOM 589 O O . CYS A 1 78 ? -15.883 29.531 16.562 1 98.62 78 CYS A O 1
ATOM 591 N N . HIS A 1 79 ? -17.25 31.25 16.781 1 98.56 79 HIS A N 1
ATOM 592 C CA . HIS A 1 79 ? -18.453 30.438 16.609 1 98.56 79 HIS A CA 1
ATOM 593 C C . HIS A 1 79 ? -18.578 29.953 15.164 1 98.56 79 HIS A C 1
ATOM 595 O O . HIS A 1 79 ? -18.391 30.719 14.219 1 98.56 79 HIS A O 1
ATOM 601 N N . ALA A 1 80 ? -18.828 28.719 15.008 1 98.31 80 ALA A N 1
ATOM 602 C CA . ALA A 1 80 ? -19.281 28.094 13.773 1 98.31 80 ALA A CA 1
ATOM 603 C C . ALA A 1 80 ? -20.562 27.281 14.016 1 98.31 80 ALA A C 1
ATOM 605 O O . ALA A 1 80 ? -20.578 26.375 14.836 1 98.31 80 ALA A O 1
ATOM 606 N N . PRO A 1 81 ? -21.594 27.531 13.312 1 95.5 81 PRO A N 1
ATOM 607 C CA . PRO A 1 81 ? -22.906 26.938 13.602 1 95.5 81 PRO A CA 1
ATOM 608 C C . PRO A 1 81 ? -22.984 25.469 13.195 1 95.5 81 PRO A C 1
ATOM 610 O O . PRO A 1 81 ? -23.828 24.734 13.688 1 95.5 81 PRO A O 1
ATOM 613 N N . THR A 1 82 ? -22.172 25.062 12.219 1 97.94 82 THR A N 1
ATOM 614 C CA . THR A 1 82 ? -22.219 23.672 11.766 1 97.94 82 THR A CA 1
ATOM 615 C C . THR A 1 82 ? -20.828 23.031 11.828 1 97.94 82 THR A C 1
ATOM 617 O O . THR A 1 82 ? -19.828 23.734 12.008 1 97.94 82 THR A O 1
ATOM 620 N N . SER A 1 83 ? -20.797 21.766 11.836 1 98.19 83 SER A N 1
ATOM 621 C CA . SER A 1 83 ? -19.578 20.969 11.734 1 98.19 83 SER A CA 1
ATOM 622 C C . SER A 1 83 ? -19.766 19.781 10.797 1 98.19 83 SER A C 1
ATOM 624 O O . SER A 1 83 ? -20.891 19.344 10.562 1 98.19 83 SER A O 1
ATOM 626 N N . ILE A 1 84 ? -18.688 19.359 10.234 1 97.69 84 ILE A N 1
ATOM 627 C CA . ILE A 1 84 ? -18.766 18.219 9.336 1 97.69 84 ILE A CA 1
ATOM 628 C C . ILE A 1 84 ? -18.5 16.938 10.117 1 97.69 84 ILE A C 1
ATOM 630 O O . ILE A 1 84 ? -17.453 16.797 10.75 1 97.69 84 ILE A O 1
ATOM 634 N N . GLY A 1 85 ? -19.438 16.047 10.039 1 95.25 85 GLY A N 1
ATOM 635 C CA . GLY A 1 85 ? -19.297 14.766 10.711 1 95.25 85 GLY A CA 1
ATOM 636 C C . GLY A 1 85 ? -18.25 13.867 10.062 1 95.25 85 GLY A C 1
ATOM 637 O O . GLY A 1 85 ? -18.031 13.945 8.852 1 95.25 85 GLY A O 1
ATOM 638 N N . MET A 1 86 ? -17.672 12.961 10.867 1 90.44 86 MET A N 1
ATOM 639 C CA . MET A 1 86 ? -16.594 12.086 10.406 1 90.44 86 MET A CA 1
ATOM 640 C C . MET A 1 86 ? -17.125 11.078 9.383 1 90.44 86 MET A C 1
ATOM 642 O O . MET A 1 86 ? -16.359 10.586 8.547 1 90.44 86 MET A O 1
ATOM 646 N N . GLY A 1 87 ? -18.328 10.781 9.438 1 86.56 87 GLY A N 1
ATOM 647 C CA . GLY A 1 87 ? -18.906 9.805 8.539 1 86.56 87 GLY A CA 1
ATOM 648 C C . GLY A 1 87 ? -19.578 10.43 7.328 1 86.56 87 GLY A C 1
ATOM 649 O O . GLY A 1 87 ? -20.078 9.719 6.449 1 86.56 87 GLY A O 1
ATOM 650 N N . GLU A 1 88 ? -19.562 11.742 7.242 1 91.06 88 GLU A N 1
ATOM 651 C CA . GLU A 1 88 ? -20.219 12.438 6.141 1 91.06 88 GLU A CA 1
ATOM 652 C C . GLU A 1 88 ? -19.359 12.414 4.879 1 91.06 88 GLU A C 1
ATOM 654 O O . GLU A 1 88 ? -18.125 12.5 4.957 1 91.06 88 GLU A O 1
ATOM 659 N N . PRO A 1 89 ? -20.062 12.32 3.697 1 88.69 89 PRO A N 1
ATOM 660 C CA . PRO A 1 89 ? -19.297 12.469 2.459 1 88.69 89 PRO A CA 1
ATOM 661 C C . PRO A 1 89 ? -18.656 13.852 2.328 1 88.69 89 PRO A C 1
ATOM 663 O O . PRO A 1 89 ? -19.344 14.867 2.354 1 88.69 89 PRO A O 1
ATOM 666 N N . ALA A 1 90 ? -17.406 13.883 2.133 1 90.31 90 ALA A N 1
ATOM 667 C CA . ALA A 1 90 ? -16.594 15.102 2.223 1 90.31 90 ALA A CA 1
ATOM 668 C C . ALA A 1 90 ? -17.078 16.141 1.216 1 90.31 90 ALA A C 1
ATOM 670 O O . ALA A 1 90 ? -17.281 17.312 1.569 1 90.31 90 ALA A O 1
ATOM 671 N N . LYS A 1 91 ? -17.203 15.695 -0.038 1 88.12 91 LYS A N 1
ATOM 672 C CA . LYS A 1 91 ? -17.562 16.641 -1.102 1 88.12 91 LYS A CA 1
ATOM 673 C C . LYS A 1 91 ? -18.906 17.281 -0.839 1 88.12 91 LYS A C 1
ATOM 675 O O . LYS A 1 91 ? -19.047 18.5 -0.902 1 88.12 91 LYS A O 1
ATOM 680 N N . THR A 1 92 ? -19.859 16.516 -0.544 1 92.69 92 THR A N 1
ATOM 681 C CA . THR A 1 92 ? -21.219 17 -0.303 1 92.69 92 THR A CA 1
ATOM 682 C C . THR A 1 92 ? -21.281 17.812 0.986 1 92.69 92 THR A C 1
ATOM 684 O O . THR A 1 92 ? -21.922 18.875 1.036 1 92.69 92 THR A O 1
ATOM 687 N N . ALA A 1 93 ? -20.594 17.359 1.986 1 94 93 ALA A N 1
ATOM 688 C CA . ALA A 1 93 ? -20.625 18.016 3.291 1 94 93 ALA A CA 1
ATOM 689 C C . ALA A 1 93 ? -19.984 19.406 3.227 1 94 93 ALA A C 1
ATOM 691 O O . ALA A 1 93 ? -20.484 20.359 3.842 1 94 93 ALA A O 1
ATOM 692 N N . THR A 1 94 ? -18.891 19.5 2.502 1 95.12 94 THR A N 1
ATOM 693 C CA . THR A 1 94 ? -18.188 20.781 2.383 1 95.12 94 THR A CA 1
ATOM 694 C C . THR A 1 94 ? -19.031 21.797 1.61 1 95.12 94 THR A C 1
ATOM 696 O O . THR A 1 94 ? -19.016 22.984 1.913 1 95.12 94 THR A O 1
ATOM 699 N N . ALA A 1 95 ? -19.781 21.312 0.603 1 94.75 95 ALA A N 1
ATOM 700 C CA . ALA A 1 95 ? -20.656 22.172 -0.191 1 94.75 95 ALA A CA 1
ATOM 701 C C . ALA A 1 95 ? -21.891 22.594 0.608 1 94.75 95 ALA A C 1
ATOM 703 O O . ALA A 1 95 ? -22.328 23.734 0.525 1 94.75 95 ALA A O 1
ATOM 704 N N . ASP A 1 96 ? -22.391 21.719 1.378 1 96.62 96 ASP A N 1
ATOM 705 C CA . ASP A 1 96 ? -23.656 21.922 2.086 1 96.62 96 ASP A CA 1
ATOM 706 C C . ASP A 1 96 ? -23.438 22.75 3.348 1 96.62 96 ASP A C 1
ATOM 708 O O . ASP A 1 96 ? -24.375 23.375 3.85 1 96.62 96 ASP A O 1
ATOM 712 N N . LYS A 1 97 ? -22.25 22.734 3.902 1 97.69 97 LYS A N 1
ATOM 713 C CA . LYS A 1 97 ? -21.984 23.391 5.176 1 97.69 97 LYS A CA 1
ATOM 714 C C . LYS A 1 97 ? -20.828 24.391 5.055 1 97.69 97 LYS A C 1
ATOM 716 O O . LYS A 1 97 ? -19.812 24.266 5.75 1 97.69 97 LYS A O 1
ATOM 721 N N . PRO A 1 98 ? -21.031 25.469 4.309 1 96.06 98 PRO A N 1
ATOM 722 C CA . PRO A 1 98 ? -19.969 26.453 4.09 1 96.06 98 PRO A CA 1
ATOM 723 C C . PRO A 1 98 ? -19.609 27.219 5.359 1 96.06 98 PRO A C 1
ATOM 725 O O . PRO A 1 98 ? -18.609 27.953 5.383 1 96.06 98 PRO A O 1
ATOM 728 N N . ASP A 1 99 ? -20.391 27.031 6.438 1 97.44 99 ASP A N 1
ATOM 729 C CA . ASP A 1 99 ? -20.141 27.719 7.703 1 97.44 99 ASP A CA 1
ATOM 730 C C . ASP A 1 99 ? -19.703 26.719 8.773 1 97.44 99 ASP A C 1
ATOM 732 O O . ASP A 1 99 ? -19.891 26.953 9.969 1 97.44 99 ASP A O 1
ATOM 736 N N . SER A 1 100 ? -19.188 25.562 8.312 1 98.69 100 SER A N 1
ATOM 737 C CA . SER A 1 100 ? -18.703 24.531 9.242 1 98.69 100 SER A CA 1
ATOM 738 C C . SER A 1 100 ? -17.469 25.016 9.992 1 98.69 100 SER A C 1
ATOM 740 O O . SER A 1 100 ? -16.828 26 9.594 1 98.69 100 SER A O 1
ATOM 742 N N . SER A 1 101 ? -17.141 24.375 11.141 1 98.81 101 SER A N 1
ATOM 743 C CA . SER A 1 101 ? -15.992 24.75 11.961 1 98.81 101 SER A CA 1
ATOM 744 C C . SER A 1 101 ? -14.703 24.734 11.148 1 98.81 101 SER A C 1
ATOM 746 O O . SER A 1 101 ? -13.867 25.625 11.273 1 98.81 101 SER A O 1
ATOM 748 N N . ILE A 1 102 ? -14.5 23.75 10.281 1 98.75 102 ILE A N 1
ATOM 749 C CA . ILE A 1 102 ? -13.289 23.672 9.469 1 98.75 102 ILE A CA 1
ATOM 750 C C . ILE A 1 102 ? -13.289 24.781 8.43 1 98.75 102 ILE A C 1
ATOM 752 O O . ILE A 1 102 ? -12.242 25.359 8.133 1 98.75 102 ILE A O 1
ATOM 756 N N . ALA A 1 103 ? -14.445 25.078 7.82 1 98.75 103 ALA A N 1
ATOM 757 C CA . ALA A 1 103 ? -14.555 26.172 6.859 1 98.75 103 ALA A CA 1
ATOM 758 C C . ALA A 1 103 ? -14.227 27.5 7.512 1 98.75 103 ALA A C 1
ATOM 760 O O . ALA A 1 103 ? -13.484 28.312 6.945 1 98.75 103 ALA A O 1
ATOM 761 N N . GLU A 1 104 ? -14.781 27.688 8.648 1 98.75 104 GLU A N 1
ATOM 762 C CA . GLU A 1 104 ? -14.531 28.922 9.383 1 98.75 104 GLU A CA 1
ATOM 763 C C . GLU A 1 104 ? -13.07 29.047 9.805 1 98.75 104 GLU A C 1
ATOM 765 O O . GLU A 1 104 ? -12.484 30.125 9.75 1 98.75 104 GLU A O 1
ATOM 770 N N . ALA A 1 105 ? -12.484 27.984 10.297 1 98.81 105 ALA A N 1
ATOM 771 C CA . ALA A 1 105 ? -11.062 27.969 10.656 1 98.81 105 ALA A CA 1
ATOM 772 C C . ALA A 1 105 ? -10.195 28.375 9.461 1 98.81 105 ALA A C 1
ATOM 774 O O . ALA A 1 105 ? -9.273 29.188 9.602 1 98.81 105 ALA A O 1
ATOM 775 N N . CYS A 1 106 ? -10.484 27.812 8.328 1 98.81 106 CYS A N 1
ATOM 776 C CA . CYS A 1 106 ? -9.742 28.141 7.121 1 98.81 106 CYS A CA 1
ATOM 777 C C . CYS A 1 106 ? -9.945 29.594 6.727 1 98.81 106 CYS A C 1
ATOM 779 O O . CYS A 1 106 ? -9.016 30.266 6.277 1 98.81 106 CYS A O 1
ATOM 781 N N . ARG A 1 107 ? -11.133 30.094 6.867 1 98.56 107 ARG A N 1
ATOM 782 C CA . ARG A 1 107 ? -11.43 31.5 6.543 1 98.56 107 ARG A CA 1
ATOM 783 C C . ARG A 1 107 ? -10.625 32.438 7.422 1 98.56 107 ARG A C 1
ATOM 785 O O . ARG A 1 107 ? -10.109 33.469 6.941 1 98.56 107 ARG A O 1
ATOM 792 N N . LEU A 1 108 ? -10.562 32.125 8.711 1 98.56 108 LEU A N 1
ATOM 793 C CA . LEU A 1 108 ? -9.766 32.938 9.625 1 98.56 108 LEU A CA 1
ATOM 794 C C . LEU A 1 108 ? -8.32 33.031 9.133 1 98.56 108 LEU A C 1
ATOM 796 O O . LEU A 1 108 ? -7.727 34.125 9.172 1 98.56 108 LEU A O 1
ATOM 800 N N . CYS A 1 109 ? -7.816 31.938 8.727 1 98.5 109 CYS A N 1
ATOM 801 C CA . CYS A 1 109 ? -6.438 31.891 8.258 1 98.5 109 CYS A CA 1
ATOM 802 C C . CYS A 1 109 ? -6.289 32.625 6.934 1 98.5 109 CYS A C 1
ATOM 804 O O . CYS A 1 109 ? -5.324 33.375 6.734 1 98.5 109 CYS A O 1
ATOM 806 N N . ALA A 1 110 ? -7.223 32.469 6.031 1 98.19 110 ALA A N 1
ATOM 807 C CA . ALA A 1 110 ? -7.207 33.156 4.742 1 98.19 110 ALA A CA 1
ATOM 808 C C . ALA A 1 110 ? -7.266 34.656 4.926 1 98.19 110 ALA A C 1
ATOM 810 O O . ALA A 1 110 ? -6.648 35.406 4.16 1 98.19 110 ALA A O 1
ATOM 811 N N . ASP A 1 111 ? -7.996 35.062 5.898 1 97.81 111 ASP A N 1
ATOM 812 C CA . ASP A 1 111 ? -8.211 36.5 6.164 1 97.81 111 ASP A CA 1
ATOM 813 C C . ASP A 1 111 ? -7.043 37.094 6.949 1 97.81 111 ASP A C 1
ATOM 815 O O . ASP A 1 111 ? -7.043 38.281 7.266 1 97.81 111 ASP A O 1
ATOM 819 N N . GLY A 1 112 ? -6.113 36.312 7.316 1 96.88 112 GLY A N 1
ATOM 820 C CA . GLY A 1 112 ? -4.938 36.781 8.031 1 96.88 112 GLY A CA 1
ATOM 821 C C . GLY A 1 112 ? -5.152 36.906 9.523 1 96.88 112 GLY A C 1
ATOM 822 O O . GLY A 1 112 ? -4.34 37.5 10.234 1 96.88 112 GLY A O 1
ATOM 823 N N . LEU A 1 113 ? -6.23 36.344 10.008 1 97.88 113 LEU A N 1
ATOM 824 C CA . LEU A 1 113 ? -6.555 36.406 11.43 1 97.88 113 LEU A CA 1
ATOM 825 C C . LEU A 1 113 ? -5.949 35.219 12.18 1 97.88 113 LEU A C 1
ATOM 827 O O . LEU A 1 113 ? -5.902 35.219 13.406 1 97.88 113 LEU A O 1
ATOM 831 N N . ALA A 1 114 ? -5.512 34.25 11.508 1 98.44 114 ALA A N 1
ATOM 832 C CA . ALA A 1 114 ? -4.746 33.094 12.016 1 98.44 114 ALA A CA 1
ATOM 833 C C . ALA A 1 114 ? -3.586 32.75 11.086 1 98.44 114 ALA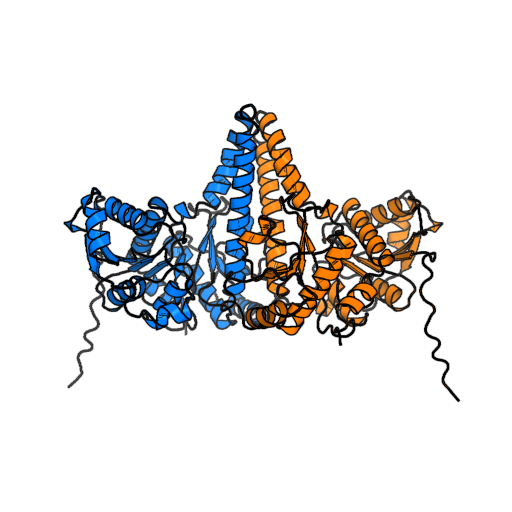 A C 1
ATOM 835 O O . ALA A 1 114 ? -3.602 33.125 9.906 1 98.44 114 ALA A O 1
ATOM 836 N N . ASP A 1 115 ? -2.615 32.094 11.641 1 98.06 115 ASP A N 1
ATOM 837 C CA . ASP A 1 115 ? -1.409 31.781 10.883 1 98.06 115 ASP A CA 1
ATOM 838 C C . ASP A 1 115 ? -1.414 30.328 10.398 1 98.06 115 ASP A C 1
ATOM 840 O O . ASP A 1 115 ? -0.664 29.969 9.492 1 98.06 115 ASP A O 1
ATOM 844 N N . ALA A 1 116 ? -2.193 29.531 11.008 1 98.69 116 ALA A N 1
ATOM 845 C CA . ALA A 1 116 ? -2.283 28.125 10.664 1 98.69 116 ALA A CA 1
ATOM 846 C C . ALA A 1 116 ? -3.635 27.547 11.07 1 98.69 116 ALA A C 1
ATOM 848 O O . ALA A 1 116 ? -4.348 28.125 11.883 1 98.69 116 ALA A O 1
ATOM 849 N N . VAL A 1 117 ? -3.949 26.406 10.469 1 98.88 117 VAL A N 1
ATOM 850 C CA . VAL A 1 117 ? -5.152 25.656 10.805 1 98.88 117 VAL A CA 1
ATOM 851 C C . VAL A 1 117 ? -4.77 24.266 11.281 1 98.88 117 VAL A C 1
ATOM 853 O O . VAL A 1 117 ? -3.885 23.625 10.711 1 98.88 117 VAL A O 1
ATOM 856 N N . VAL A 1 118 ? -5.379 23.781 12.328 1 98.69 118 VAL A N 1
ATOM 857 C CA . VAL A 1 118 ? -5.219 22.422 12.812 1 98.69 118 VAL A CA 1
ATOM 858 C C . VAL A 1 118 ? -6.586 21.75 12.953 1 98.69 118 VAL A C 1
ATOM 860 O O . VAL A 1 118 ? -7.523 22.359 13.477 1 98.69 118 VAL A O 1
ATOM 863 N N . THR A 1 119 ? -6.715 20.578 12.453 1 98.62 119 THR A N 1
ATOM 864 C CA . THR A 1 119 ? -7.969 19.844 12.578 1 98.62 119 THR A CA 1
ATOM 865 C C . THR A 1 119 ? -7.711 18.344 12.711 1 98.62 119 THR A C 1
ATOM 867 O O . THR A 1 119 ? -6.711 17.828 12.203 1 98.62 119 THR A O 1
ATOM 870 N N . ALA A 1 120 ? -8.539 17.656 13.477 1 96.56 120 ALA A N 1
ATOM 871 C CA . ALA A 1 120 ? -8.594 16.203 13.5 1 96.56 120 ALA A CA 1
ATOM 872 C C . ALA A 1 120 ? -9.867 15.688 12.836 1 96.56 120 ALA A C 1
ATOM 874 O O . ALA A 1 120 ? -10.25 14.531 13.016 1 96.56 120 ALA A O 1
ATOM 875 N N . GLY A 1 121 ? -10.508 16.578 12.102 1 96 121 GLY A N 1
ATOM 876 C CA . GLY A 1 121 ? -11.789 16.266 11.5 1 96 121 GLY A CA 1
ATOM 877 C C . GLY A 1 121 ? -11.656 15.406 10.25 1 96 121 GLY A C 1
ATOM 878 O O . GLY A 1 121 ? -10.625 14.773 10.031 1 96 121 GLY A O 1
ATOM 879 N N . ASN A 1 122 ? -12.75 15.289 9.523 1 93.56 122 ASN A N 1
ATOM 880 C CA . ASN A 1 122 ? -12.805 14.57 8.258 1 93.56 122 ASN A CA 1
ATOM 881 C C . ASN A 1 122 ? -11.688 15 7.32 1 93.56 122 ASN A C 1
ATOM 883 O O . ASN A 1 122 ? -11.68 16.125 6.832 1 93.56 122 ASN A O 1
ATOM 887 N N . PRO A 1 123 ? -10.773 14.031 7.047 1 92.81 123 PRO A N 1
ATOM 888 C CA . PRO A 1 123 ? -9.602 14.43 6.266 1 92.81 123 PRO A CA 1
ATOM 889 C C . PRO A 1 123 ? -9.961 14.945 4.879 1 92.81 123 PRO A C 1
ATOM 891 O O . PRO A 1 123 ? -9.367 15.922 4.406 1 92.81 123 PRO A O 1
ATOM 894 N N . GLY A 1 124 ? -10.914 14.297 4.262 1 91.62 124 GLY A N 1
ATOM 895 C CA . GLY A 1 124 ? -11.352 14.758 2.953 1 91.62 124 GLY A CA 1
ATOM 896 C C . GLY A 1 124 ? -11.914 16.172 2.975 1 91.62 124 GLY A C 1
ATOM 897 O O . GLY A 1 124 ? -11.602 16.984 2.104 1 91.62 124 GLY A O 1
ATOM 898 N N . ALA A 1 125 ? -12.727 16.422 3.947 1 95.12 125 ALA A N 1
ATOM 899 C CA . ALA A 1 125 ? -13.32 17.75 4.078 1 95.12 125 ALA A CA 1
ATOM 900 C C . ALA A 1 125 ? -12.258 18.797 4.391 1 95.12 125 ALA A C 1
ATOM 902 O O . ALA A 1 125 ? -12.32 19.938 3.893 1 95.12 125 ALA A O 1
ATOM 903 N N . ALA A 1 126 ? -11.32 18.453 5.246 1 97.06 126 ALA A N 1
ATOM 904 C CA . ALA A 1 126 ? -10.234 19.359 5.59 1 97.06 126 ALA A CA 1
ATOM 905 C C . ALA A 1 126 ? -9.438 19.766 4.348 1 97.06 126 ALA A C 1
ATOM 907 O O . ALA A 1 126 ? -9.211 20.953 4.102 1 97.06 126 ALA A O 1
ATOM 908 N N . VAL A 1 127 ? -9.078 18.797 3.551 1 96 127 VAL A N 1
ATOM 909 C CA . VAL A 1 127 ? -8.266 19.031 2.361 1 96 127 VAL A CA 1
ATOM 910 C C . VAL A 1 127 ? -9.07 19.828 1.337 1 96 127 VAL A C 1
ATOM 912 O O . VAL A 1 127 ? -8.57 20.812 0.775 1 96 127 VAL A O 1
ATOM 915 N N . LEU A 1 128 ? -10.297 19.406 1.102 1 94.81 128 LEU A N 1
ATOM 916 C CA . LEU A 1 128 ? -11.141 20.094 0.13 1 94.81 128 LEU A CA 1
ATOM 917 C C . LEU A 1 128 ? -11.352 21.562 0.526 1 94.81 128 LEU A C 1
ATOM 919 O O . LEU A 1 128 ? -11.289 22.453 -0.323 1 94.81 128 LEU A O 1
ATOM 923 N N . THR A 1 129 ? -11.625 21.781 1.787 1 97.88 129 THR A N 1
ATOM 924 C CA . THR A 1 129 ? -11.82 23.141 2.271 1 97.88 129 THR A CA 1
ATOM 925 C C . THR A 1 129 ? -10.555 23.969 2.08 1 97.88 129 THR A C 1
ATOM 927 O O . THR A 1 129 ? -10.617 25.125 1.649 1 97.88 129 THR A O 1
ATOM 930 N N . ALA A 1 130 ? -9.43 23.406 2.383 1 98 130 ALA A N 1
ATOM 931 C CA . ALA A 1 130 ? -8.148 24.094 2.26 1 98 130 ALA A CA 1
ATOM 932 C C . ALA A 1 130 ? -7.871 24.469 0.808 1 98 130 ALA A C 1
ATOM 934 O O . ALA A 1 130 ? -7.5 25.609 0.519 1 98 130 ALA A O 1
ATOM 935 N N . VAL A 1 131 ? -8.047 23.562 -0.126 1 95.62 131 VAL A N 1
ATOM 936 C CA . VAL A 1 131 ? -7.68 23.797 -1.521 1 95.62 131 VAL A CA 1
ATOM 937 C C . VAL A 1 131 ? -8.625 24.812 -2.146 1 95.62 131 VAL A C 1
ATOM 939 O O . VAL A 1 131 ? -8.242 25.531 -3.078 1 95.62 131 VAL A O 1
ATOM 942 N N . HIS A 1 132 ? -9.812 24.922 -1.622 1 96.12 132 HIS A N 1
ATOM 943 C CA . HIS A 1 132 ? -10.773 25.891 -2.139 1 96.12 132 HIS A CA 1
ATOM 944 C C . HIS A 1 132 ? -10.555 27.266 -1.513 1 96.12 132 HIS A C 1
ATOM 946 O O . HIS A 1 132 ? -10.93 28.281 -2.098 1 96.12 132 HIS A O 1
ATOM 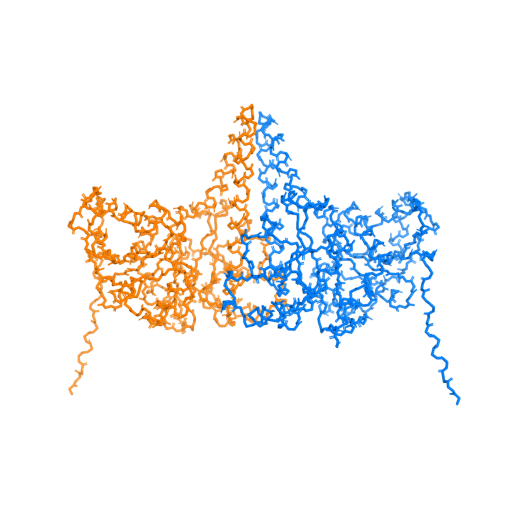952 N N . THR A 1 133 ? -10 27.312 -0.345 1 98.19 133 THR A N 1
ATOM 953 C CA . THR A 1 133 ? -9.906 28.562 0.419 1 98.19 133 THR A CA 1
ATOM 954 C C . THR A 1 133 ? -8.531 29.203 0.225 1 98.19 133 THR A C 1
ATOM 956 O O . THR A 1 133 ? -8.43 30.422 0.119 1 98.19 133 THR A O 1
ATOM 959 N N . PHE A 1 134 ? -7.504 28.391 0.159 1 98.31 134 PHE A N 1
ATOM 960 C CA . PHE A 1 134 ? -6.133 28.891 0.102 1 98.31 134 PHE A CA 1
ATOM 961 C C . PHE A 1 134 ? -5.609 28.875 -1.328 1 98.31 134 PHE A C 1
ATOM 963 O O . PHE A 1 134 ? -6.168 28.188 -2.191 1 98.31 134 PHE A O 1
ATOM 970 N N . GLN A 1 135 ? -4.578 29.641 -1.553 1 97.56 135 GLN A N 1
ATOM 971 C CA . GLN A 1 135 ? -3.955 29.656 -2.871 1 97.56 135 GLN A CA 1
ATOM 972 C C . GLN A 1 135 ? -2.82 28.641 -2.959 1 97.56 135 GLN A C 1
ATOM 974 O O . GLN A 1 135 ? -2.074 28.453 -1.997 1 97.56 135 GLN A O 1
ATOM 979 N N . ARG A 1 136 ? -2.742 28 -4.062 1 97.19 136 ARG A N 1
ATOM 980 C CA . ARG A 1 136 ? -1.603 27.125 -4.336 1 97.19 136 ARG A CA 1
ATOM 981 C C . ARG A 1 136 ? -0.333 27.938 -4.566 1 97.19 136 ARG A C 1
ATOM 983 O O . ARG A 1 136 ? -0.384 29.031 -5.133 1 97.19 136 ARG A O 1
ATOM 990 N N . LEU A 1 137 ? 0.711 27.422 -4.152 1 97.56 137 LEU A N 1
ATOM 991 C CA . LEU A 1 137 ? 1.993 28.062 -4.434 1 97.56 137 LEU A CA 1
ATOM 992 C C . LEU A 1 137 ? 2.275 28.078 -5.934 1 97.56 137 LEU A C 1
ATOM 994 O O . LEU A 1 137 ? 1.782 27.219 -6.668 1 97.56 137 LEU A O 1
ATOM 998 N N . PRO A 1 138 ? 3.061 29.078 -6.352 1 94.94 138 PRO A N 1
ATOM 999 C CA . PRO A 1 138 ? 3.412 29.094 -7.773 1 94.94 138 PRO A CA 1
ATOM 1000 C C . PRO A 1 138 ? 4.062 27.797 -8.234 1 94.94 138 PRO A C 1
ATOM 1002 O O . PRO A 1 138 ? 4.973 27.281 -7.578 1 94.94 138 PRO A O 1
ATOM 1005 N N . GLY A 1 139 ? 3.549 27.203 -9.336 1 93.38 139 GLY A N 1
ATOM 1006 C CA . GLY A 1 139 ? 4.121 25.984 -9.891 1 93.38 139 GLY A CA 1
ATOM 1007 C C . GLY A 1 139 ? 3.475 24.719 -9.344 1 93.38 139 GLY A C 1
ATOM 1008 O O . GLY A 1 139 ? 3.752 23.625 -9.82 1 93.38 139 GLY A O 1
ATOM 1009 N N . VAL A 1 140 ? 2.607 24.891 -8.383 1 96.81 140 VAL A N 1
ATOM 1010 C CA . VAL A 1 140 ? 1.952 23.75 -7.773 1 96.81 140 VAL A CA 1
ATOM 1011 C C . VAL A 1 140 ? 0.579 23.531 -8.406 1 96.81 140 VAL A C 1
ATOM 1013 O O . VAL A 1 140 ? -0.272 24.422 -8.375 1 96.81 140 VAL A O 1
ATOM 1016 N N . HIS A 1 141 ? 0.413 22.406 -9 1 96 141 HIS A N 1
ATOM 1017 C CA . HIS A 1 141 ? -0.865 22.031 -9.602 1 96 141 HIS A CA 1
ATOM 1018 C C . HIS A 1 141 ? -1.767 21.328 -8.594 1 96 141 HIS A C 1
ATOM 1020 O O . HIS A 1 141 ? -2.988 21.5 -8.617 1 96 141 HIS A O 1
ATOM 1026 N N . ARG A 1 142 ? -1.139 20.516 -7.766 1 96.06 142 ARG A N 1
ATOM 1027 C CA . ARG A 1 142 ? -1.86 19.781 -6.73 1 96.06 142 ARG A CA 1
ATOM 1028 C C . ARG A 1 142 ? -1.143 19.875 -5.387 1 96.06 142 ARG A C 1
ATOM 1030 O O . ARG A 1 142 ? 0.079 19.719 -5.32 1 96.06 142 ARG A O 1
ATOM 1037 N N . ALA A 1 143 ? -1.977 20.188 -4.344 1 97.44 143 ALA A N 1
ATOM 1038 C CA . ALA A 1 143 ? -1.427 20.078 -2.994 1 97.44 143 ALA A CA 1
ATOM 1039 C C . ALA A 1 143 ? -1.186 18.625 -2.605 1 97.44 143 ALA A C 1
ATOM 1041 O O . ALA A 1 143 ? -1.663 17.703 -3.277 1 97.44 143 ALA A O 1
ATOM 1042 N N . ALA A 1 144 ? -0.382 18.438 -1.587 1 98 144 ALA A N 1
ATOM 1043 C CA . ALA A 1 144 ? -0.064 17.078 -1.146 1 98 144 ALA A CA 1
ATOM 1044 C C . ALA A 1 144 ? -0.106 16.969 0.376 1 98 144 ALA A C 1
ATOM 1046 O O . ALA A 1 144 ? 0.427 17.828 1.079 1 98 144 ALA A O 1
ATOM 1047 N N . LEU A 1 145 ? -0.843 15.977 0.821 1 97.25 145 LEU A N 1
ATOM 1048 C CA . LEU A 1 145 ? -0.796 15.648 2.24 1 97.25 145 LEU A CA 1
ATOM 1049 C C . LEU A 1 145 ? 0.428 14.789 2.557 1 97.25 145 LEU A C 1
ATOM 1051 O O . LEU A 1 145 ? 0.708 13.82 1.856 1 97.25 145 LEU A O 1
ATOM 1055 N N . ALA A 1 146 ? 1.204 15.195 3.512 1 95.25 146 ALA A N 1
ATOM 1056 C CA . ALA A 1 146 ? 2.42 14.477 3.879 1 95.25 146 ALA A CA 1
ATOM 1057 C C . ALA A 1 146 ? 2.281 13.836 5.254 1 95.25 146 ALA A C 1
ATOM 1059 O O . ALA A 1 146 ? 1.711 14.43 6.172 1 95.25 146 ALA A O 1
ATOM 1060 N N . SER A 1 147 ? 2.686 12.617 5.344 1 90.69 147 SER A N 1
ATOM 1061 C CA . SER A 1 147 ? 2.654 11.906 6.621 1 90.69 147 SER A CA 1
ATOM 1062 C C . SER A 1 147 ? 4.02 11.32 6.961 1 90.69 147 SER A C 1
ATOM 1064 O O . SER A 1 147 ? 4.777 10.938 6.062 1 90.69 147 SER A O 1
ATOM 1066 N N . VAL A 1 148 ? 4.289 11.297 8.242 1 83.88 148 VAL A N 1
ATOM 1067 C CA . VAL A 1 148 ? 5.562 10.75 8.703 1 83.88 148 VAL A CA 1
ATOM 1068 C C . VAL A 1 148 ? 5.383 9.297 9.117 1 83.88 148 VAL A C 1
ATOM 1070 O O . VAL A 1 148 ? 4.344 8.922 9.664 1 83.88 148 VAL A O 1
ATOM 1073 N N . TYR A 1 149 ? 6.312 8.484 8.742 1 80 149 TYR A N 1
ATOM 1074 C CA . TYR A 1 149 ? 6.398 7.098 9.188 1 80 149 TYR A CA 1
ATOM 1075 C C . TYR A 1 149 ? 7.715 6.84 9.906 1 80 149 TYR A C 1
ATOM 1077 O O . TYR A 1 149 ? 8.789 7.086 9.359 1 80 149 TYR A O 1
ATOM 1085 N N . PRO A 1 150 ? 7.613 6.375 11.117 1 74.5 150 PRO A N 1
ATOM 1086 C CA . PRO A 1 150 ? 8.844 6.113 11.867 1 74.5 150 PRO A CA 1
ATOM 1087 C C . PRO A 1 150 ? 9.664 4.969 11.273 1 74.5 150 PRO A C 1
ATOM 1089 O O . PRO A 1 150 ? 9.102 3.953 10.859 1 74.5 150 PRO A O 1
ATOM 1092 N N . THR A 1 151 ? 10.922 5.055 11.086 1 70.69 151 THR A N 1
ATOM 1093 C CA . THR A 1 151 ? 11.828 4.043 10.547 1 70.69 151 THR A CA 1
ATOM 1094 C C . THR A 1 151 ? 12.977 3.771 11.516 1 70.69 151 THR A C 1
ATOM 1096 O O . THR A 1 151 ? 13.289 4.605 12.367 1 70.69 151 THR A O 1
ATOM 1099 N N . PRO A 1 152 ? 13.578 2.438 11.609 1 59.41 152 PRO A N 1
ATOM 1100 C CA . PRO A 1 152 ? 14.664 2.104 12.539 1 59.41 152 PRO A CA 1
ATOM 1101 C C . PRO A 1 152 ? 15.938 2.893 12.258 1 59.41 152 PRO A C 1
ATOM 1103 O O . PRO A 1 152 ? 16.781 3.061 13.148 1 59.41 152 PRO A O 1
ATOM 1106 N N . ARG A 1 153 ? 16.453 3.199 10.969 1 53.09 153 ARG A N 1
ATOM 1107 C CA . ARG A 1 153 ? 17.828 3.568 10.633 1 53.09 153 ARG A CA 1
ATOM 1108 C C . ARG A 1 153 ? 18.297 4.754 11.477 1 53.09 153 ARG A C 1
ATOM 1110 O O . ARG A 1 153 ? 17.625 5.785 11.523 1 53.09 153 ARG A O 1
ATOM 1117 N N . GLU A 1 154 ? 19 4.398 12.539 1 46.91 154 GLU A N 1
ATOM 1118 C CA . GLU A 1 154 ? 19.922 5.367 13.133 1 46.91 154 GLU A CA 1
ATOM 1119 C C . GLU A 1 154 ? 20.75 6.066 12.055 1 46.91 154 GLU A C 1
ATOM 1121 O O . GLU A 1 154 ? 21.766 6.688 12.359 1 46.91 154 GLU A O 1
ATOM 1126 N N . ARG A 1 155 ? 20.656 5.68 10.906 1 41.47 155 ARG A N 1
ATOM 1127 C CA . ARG A 1 155 ? 21.812 5.879 10.055 1 41.47 155 ARG A CA 1
ATOM 1128 C C . ARG A 1 155 ? 22.141 7.363 9.914 1 41.47 155 ARG A C 1
ATOM 1130 O O . ARG A 1 155 ? 23.234 7.727 9.492 1 41.47 155 ARG A O 1
ATOM 1137 N N . GLY A 1 156 ? 21.344 8.156 10.039 1 39.41 156 GLY A N 1
ATOM 1138 C CA . GLY A 1 156 ? 21.938 9.469 9.82 1 39.41 156 GLY A CA 1
ATOM 1139 C C . GLY A 1 156 ? 21.891 10.352 11.055 1 39.41 156 GLY A C 1
ATOM 1140 O O . GLY A 1 156 ? 21.484 9.914 12.133 1 39.41 156 GLY A O 1
ATOM 1141 N N . GLU A 1 157 ? 22.703 11.461 10.852 1 41.06 157 GLU A N 1
ATOM 1142 C CA . GLU A 1 157 ? 22.828 12.562 11.805 1 41.06 157 GLU A CA 1
ATOM 1143 C C . GLU A 1 157 ? 21.453 13.039 12.266 1 41.06 157 GLU A C 1
ATOM 1145 O O . GLU A 1 157 ? 21.344 14.078 12.93 1 41.06 157 GLU A O 1
ATOM 1150 N N . LYS A 1 158 ? 20.484 12.258 11.547 1 48.19 158 LYS A N 1
ATOM 1151 C CA . LYS A 1 158 ? 19.234 12.914 11.938 1 48.19 158 LYS A CA 1
ATOM 1152 C C . LYS A 1 158 ? 18.766 12.398 13.297 1 48.19 158 LYS A C 1
ATOM 1154 O O . LYS A 1 158 ? 18.875 11.211 13.594 1 48.19 158 LYS A O 1
ATOM 1159 N N . GLN A 1 159 ? 18.609 13.234 14.031 1 48.19 159 GLN A N 1
ATOM 1160 C CA . GLN A 1 159 ? 18.078 12.992 15.367 1 48.19 159 GLN A CA 1
ATOM 1161 C C . GLN A 1 159 ? 16.734 12.273 15.289 1 48.19 159 GLN A C 1
ATOM 1163 O O . GLN A 1 159 ? 16.406 11.453 16.156 1 48.19 159 GLN A O 1
ATOM 1168 N N . ASP A 1 160 ? 15.852 12.641 14.133 1 53.69 160 ASP A N 1
ATOM 1169 C CA . ASP A 1 160 ? 14.492 12.117 14.195 1 53.69 160 ASP A CA 1
ATOM 1170 C C . ASP A 1 160 ? 14.266 11.039 13.141 1 53.69 160 ASP A C 1
ATOM 1172 O O . ASP A 1 160 ? 14.344 11.305 11.945 1 53.69 160 ASP A O 1
ATOM 1176 N N . PRO A 1 161 ? 14.258 9.75 13.391 1 64 161 PRO A N 1
ATOM 1177 C CA . PRO A 1 161 ? 14.219 8.555 12.539 1 64 161 PRO A CA 1
ATOM 1178 C C . PRO A 1 161 ? 12.852 8.352 11.883 1 64 161 PRO A C 1
ATOM 1180 O O . PRO A 1 161 ? 12.078 7.492 12.312 1 64 161 PRO A O 1
ATOM 1183 N N . PHE A 1 162 ? 12.406 9.328 10.859 1 74.62 162 PHE A N 1
ATOM 1184 C CA . PHE A 1 162 ? 11.156 9.055 10.156 1 74.62 162 PHE A CA 1
ATOM 1185 C C . PHE A 1 162 ? 11.32 9.258 8.656 1 74.62 162 PHE A C 1
ATOM 1187 O O . PHE A 1 162 ? 12.234 9.945 8.211 1 74.62 162 PHE A O 1
ATOM 1194 N N . SER A 1 163 ? 10.539 8.5 7.902 1 86.12 163 SER A N 1
ATOM 1195 C CA . SER A 1 163 ? 10.367 8.797 6.484 1 86.12 163 SER A CA 1
ATOM 1196 C C . SER A 1 163 ? 9.086 9.586 6.238 1 86.12 163 SER A C 1
ATOM 1198 O O . SER A 1 163 ? 8.07 9.344 6.902 1 86.12 163 SER A O 1
ATOM 1200 N N . LEU A 1 164 ? 9.172 10.602 5.387 1 92.06 164 LEU A N 1
ATOM 1201 C CA . LEU A 1 164 ? 8.016 11.375 4.941 1 92.06 164 LEU A CA 1
ATOM 1202 C C . LEU A 1 164 ? 7.391 10.75 3.701 1 92.06 164 LEU A C 1
ATOM 1204 O O . LEU A 1 164 ? 8.094 10.445 2.734 1 92.06 164 LEU A O 1
ATOM 1208 N N . LEU A 1 165 ? 6.117 10.492 3.762 1 95.31 165 LEU A N 1
ATOM 1209 C CA . LEU A 1 165 ? 5.379 9.953 2.625 1 95.31 165 LEU A CA 1
ATOM 1210 C C . LEU A 1 165 ? 4.391 10.984 2.084 1 95.31 165 LEU A C 1
ATOM 1212 O O . LEU A 1 165 ? 3.596 11.547 2.842 1 95.31 165 LEU A O 1
ATOM 1216 N N . LEU A 1 166 ? 4.43 11.32 0.798 1 96.94 166 LEU A N 1
ATOM 1217 C CA . LEU A 1 166 ? 3.463 12.211 0.161 1 96.94 166 LEU A CA 1
ATOM 1218 C C . LEU A 1 166 ? 3.301 11.867 -1.316 1 96.94 166 LEU A C 1
ATOM 1220 O O . LEU A 1 166 ? 4.258 11.445 -1.97 1 96.94 166 LEU A O 1
ATOM 1224 N N . ASP A 1 167 ? 2.145 11.922 -1.841 1 97.44 167 ASP A N 1
ATOM 1225 C CA . ASP A 1 167 ? 0.867 12.336 -1.268 1 97.44 167 ASP A CA 1
ATOM 1226 C C . ASP A 1 167 ? 0.16 11.164 -0.592 1 97.44 167 ASP A C 1
ATOM 1228 O O . ASP A 1 167 ? 0.166 10.047 -1.111 1 97.44 167 ASP A O 1
ATOM 1232 N N . VAL A 1 168 ? -0.481 11.469 0.556 1 95.81 168 VAL A N 1
ATOM 1233 C CA . VAL A 1 168 ? -1.205 10.398 1.228 1 95.81 168 VAL A CA 1
ATOM 1234 C C . VAL A 1 168 ? -2.705 10.68 1.189 1 95.81 168 VAL A C 1
ATOM 1236 O O . VAL A 1 168 ? -3.432 10.344 2.127 1 95.81 168 VAL A O 1
ATOM 1239 N N . GLY A 1 169 ? -3.174 11.406 0.152 1 94.06 169 GLY A N 1
ATOM 1240 C CA . GLY A 1 169 ? -4.621 11.414 0.013 1 94.06 169 GLY A CA 1
ATOM 1241 C C . GLY A 1 169 ? -5.188 12.797 -0.266 1 94.06 169 GLY A C 1
ATOM 1242 O O . GLY A 1 169 ? -6.402 12.992 -0.22 1 94.06 169 GLY A O 1
ATOM 1243 N N . ALA A 1 170 ? -4.348 13.797 -0.43 1 94.31 170 ALA A N 1
ATOM 1244 C CA . ALA A 1 170 ? -4.902 15.086 -0.84 1 94.31 170 ALA A CA 1
ATOM 1245 C C . ALA A 1 170 ? -5.582 14.977 -2.201 1 94.31 170 ALA A C 1
ATOM 1247 O O . ALA A 1 170 ? -6.559 15.688 -2.469 1 94.31 170 ALA A O 1
ATOM 1248 N N . SER A 1 171 ? -4.988 14.211 -3.062 1 91.5 171 SER A N 1
ATOM 1249 C CA . SER A 1 171 ? -5.578 13.828 -4.34 1 91.5 171 SER A CA 1
ATOM 1250 C C . SER A 1 171 ? -5.504 12.32 -4.555 1 91.5 171 SER A C 1
ATOM 1252 O O . SER A 1 171 ? -4.84 11.609 -3.793 1 91.5 171 SER A O 1
ATOM 1254 N N . LEU A 1 172 ? -6.258 11.898 -5.527 1 92.56 172 LEU A N 1
ATOM 1255 C CA . LEU A 1 172 ? -6.223 10.469 -5.793 1 92.56 172 LEU A CA 1
ATOM 1256 C C . LEU A 1 172 ? -5.109 10.125 -6.777 1 92.56 172 LEU A C 1
ATOM 1258 O O . LEU A 1 172 ? -4.305 9.227 -6.527 1 92.56 172 LEU A O 1
ATOM 1262 N N . ARG A 1 173 ? -5.082 10.883 -7.867 1 93.56 173 ARG A N 1
ATOM 1263 C CA . ARG A 1 173 ? -4.113 10.648 -8.938 1 93.56 173 ARG A CA 1
ATOM 1264 C C . ARG A 1 173 ? -3.133 11.812 -9.047 1 93.56 173 ARG A C 1
ATOM 1266 O O . ARG A 1 173 ? -3.393 12.898 -8.531 1 93.56 173 ARG A O 1
ATOM 1273 N N . ALA A 1 174 ? -2.008 11.562 -9.594 1 96.19 174 ALA A N 1
ATOM 1274 C CA . ALA A 1 174 ? -0.99 12.57 -9.883 1 96.19 174 ALA A CA 1
ATOM 1275 C C . ALA A 1 174 ? -0.239 12.242 -11.172 1 96.19 174 ALA A C 1
ATOM 1277 O O . ALA A 1 174 ? -0.004 11.07 -11.477 1 96.19 174 ALA A O 1
ATOM 1278 N N . ASP A 1 175 ? 0.094 13.266 -11.922 1 97.12 175 ASP A N 1
ATOM 1279 C CA . ASP A 1 175 ? 0.93 13.062 -13.102 1 97.12 175 ASP A CA 1
ATOM 1280 C C . ASP A 1 175 ? 2.406 13.273 -12.766 1 97.12 175 ASP A C 1
ATOM 1282 O O . ASP A 1 175 ? 2.768 13.445 -11.602 1 97.12 175 ASP A O 1
ATOM 1286 N N . ALA A 1 176 ? 3.26 13.172 -13.75 1 97.94 176 ALA A N 1
ATOM 1287 C CA . ALA A 1 176 ? 4.703 13.25 -13.547 1 97.94 176 ALA A CA 1
ATOM 1288 C C . ALA A 1 176 ? 5.102 14.609 -12.969 1 97.94 176 ALA A C 1
ATOM 1290 O O . ALA A 1 176 ? 5.98 14.695 -12.109 1 97.94 176 ALA A O 1
ATOM 1291 N N . ARG A 1 177 ? 4.492 15.672 -13.469 1 97.31 177 ARG A N 1
ATOM 1292 C CA . ARG A 1 177 ? 4.777 17.016 -12.977 1 97.31 177 ARG A CA 1
ATOM 1293 C C . ARG A 1 177 ? 4.441 17.141 -11.492 1 97.31 177 ARG A C 1
ATOM 1295 O O . ARG A 1 177 ? 5.191 17.75 -10.727 1 97.31 177 ARG A O 1
ATOM 1302 N N . ASP A 1 178 ? 3.34 16.594 -11.148 1 98.06 178 ASP A N 1
ATOM 1303 C CA . ASP A 1 178 ? 2.943 16.594 -9.742 1 98.06 178 ASP A CA 1
ATOM 1304 C C . ASP A 1 178 ? 3.971 15.859 -8.883 1 98.06 178 ASP A C 1
ATOM 1306 O O . ASP A 1 178 ? 4.355 16.344 -7.816 1 98.06 178 ASP A O 1
ATOM 1310 N N . LEU A 1 179 ? 4.398 14.695 -9.352 1 98.56 179 LEU A N 1
ATOM 1311 C CA . LEU A 1 179 ? 5.324 13.875 -8.578 1 98.56 179 LEU A CA 1
ATOM 1312 C C . LEU A 1 179 ? 6.648 14.602 -8.375 1 98.56 179 LEU A C 1
ATOM 1314 O O . LEU A 1 179 ? 7.25 14.523 -7.297 1 98.56 179 LEU A O 1
ATOM 1318 N N . VAL A 1 180 ? 7.094 15.312 -9.398 1 98.19 180 VAL A N 1
ATOM 1319 C CA . VAL A 1 180 ? 8.312 16.094 -9.289 1 98.19 180 VAL A CA 1
ATOM 1320 C C . VAL A 1 180 ? 8.117 17.219 -8.266 1 98.19 180 VAL A C 1
ATOM 1322 O O . VAL A 1 180 ? 8.984 17.453 -7.418 1 98.19 180 VAL A O 1
ATOM 1325 N N . THR A 1 181 ? 7 17.891 -8.344 1 97.88 181 THR A N 1
ATOM 1326 C CA . THR A 1 181 ? 6.676 18.938 -7.398 1 97.88 181 THR A CA 1
ATOM 1327 C C . THR A 1 181 ? 6.613 18.391 -5.977 1 97.88 181 THR A C 1
ATOM 1329 O O . THR A 1 181 ? 7.113 19.016 -5.039 1 97.88 181 THR A O 1
ATOM 1332 N N . PHE A 1 182 ? 5.988 17.203 -5.824 1 98.38 182 PHE A N 1
ATOM 1333 C CA . PHE A 1 182 ? 5.918 16.562 -4.52 1 98.38 182 PHE A CA 1
ATOM 1334 C C . PHE A 1 182 ? 7.312 16.281 -3.977 1 98.38 182 PHE A C 1
ATOM 1336 O O . PHE A 1 182 ? 7.566 16.453 -2.781 1 98.38 182 PHE A O 1
ATOM 1343 N N . ALA A 1 183 ? 8.211 15.805 -4.848 1 98.31 183 ALA A N 1
ATOM 1344 C CA . ALA A 1 183 ? 9.594 15.523 -4.453 1 98.31 183 ALA A CA 1
ATOM 1345 C C . ALA A 1 183 ? 10.273 16.781 -3.914 1 98.31 183 ALA A C 1
ATOM 1347 O O . ALA A 1 183 ? 10.938 16.734 -2.875 1 98.31 183 ALA A O 1
ATOM 1348 N N . LEU A 1 184 ? 10.039 17.859 -4.594 1 97.38 184 LEU A N 1
ATOM 1349 C CA . LEU A 1 184 ? 10.656 19.109 -4.199 1 97.38 184 LEU A CA 1
ATOM 1350 C C . LEU A 1 184 ? 10.055 19.625 -2.891 1 97.38 184 LEU A C 1
ATOM 1352 O O . LEU A 1 184 ? 10.789 20.031 -1.987 1 97.38 184 LEU A O 1
ATOM 1356 N N . MET A 1 185 ? 8.758 19.578 -2.75 1 97.31 185 MET A N 1
ATOM 1357 C CA . MET A 1 185 ? 8.078 20.031 -1.534 1 97.31 185 MET A CA 1
ATOM 1358 C C . MET A 1 185 ? 8.484 19.156 -0.344 1 97.31 185 MET A C 1
ATOM 1360 O O . MET A 1 185 ? 8.773 19.688 0.736 1 97.31 185 MET A O 1
ATOM 1364 N N . GLY A 1 186 ? 8.492 17.844 -0.604 1 96.62 186 GLY A N 1
ATOM 1365 C CA . GLY A 1 186 ? 8.883 16.922 0.452 1 96.62 186 GLY A CA 1
ATOM 1366 C C . GLY A 1 186 ? 10.312 17.125 0.917 1 96.62 186 GLY A C 1
ATOM 1367 O O . GLY A 1 186 ? 10.594 17.078 2.117 1 96.62 186 GLY A O 1
ATOM 1368 N N . SER A 1 187 ? 11.211 17.344 -0.016 1 95.88 187 SER A N 1
ATOM 1369 C CA . SER A 1 187 ? 12.609 17.609 0.306 1 95.88 187 SER A CA 1
ATOM 1370 C C . SER A 1 187 ? 12.75 18.875 1.151 1 95.88 187 SER A C 1
ATOM 1372 O O . SER A 1 187 ? 13.453 18.875 2.164 1 95.88 187 SER A O 1
ATOM 1374 N N . ALA A 1 188 ? 12.07 19.922 0.78 1 94.25 188 ALA A N 1
ATOM 1375 C CA . ALA A 1 188 ? 12.117 21.188 1.511 1 94.25 188 ALA A CA 1
ATOM 1376 C C . ALA A 1 188 ? 11.57 21.031 2.926 1 94.25 188 ALA A C 1
ATOM 1378 O O . ALA A 1 188 ? 12.148 21.547 3.885 1 94.25 188 ALA A O 1
ATOM 1379 N N . TYR A 1 189 ? 10.508 20.328 3.053 1 94.38 189 TYR A N 1
ATOM 1380 C CA . TYR A 1 189 ? 9.898 20.078 4.359 1 94.38 189 TYR A CA 1
ATOM 1381 C C . TYR A 1 189 ? 10.859 19.312 5.27 1 94.38 189 TYR A C 1
ATOM 1383 O O . TYR A 1 189 ? 11.039 19.672 6.434 1 94.38 189 TYR A O 1
ATOM 1391 N N . ALA A 1 190 ? 11.406 18.219 4.699 1 90.94 190 ALA A N 1
ATOM 1392 C CA . ALA A 1 190 ? 12.32 17.391 5.473 1 90.94 190 ALA A CA 1
ATOM 1393 C C . ALA A 1 190 ? 13.539 18.188 5.93 1 90.94 190 ALA A C 1
ATOM 1395 O O . ALA A 1 190 ? 14.047 17.969 7.031 1 90.94 190 ALA A O 1
ATOM 1396 N N . GLN A 1 191 ? 13.992 19.109 5.137 1 89.31 191 GLN A N 1
ATOM 1397 C CA . GLN A 1 191 ? 15.141 19.938 5.496 1 89.31 191 GLN A CA 1
ATOM 1398 C C . GLN A 1 191 ? 14.828 20.828 6.695 1 89.31 191 GLN A C 1
ATOM 1400 O O . GLN A 1 191 ? 15.664 21 7.582 1 89.31 191 GLN A O 1
ATOM 1405 N N . ILE A 1 192 ? 13.672 21.297 6.75 1 82.75 192 ILE A N 1
ATOM 1406 C CA . ILE A 1 192 ? 13.297 22.281 7.758 1 82.75 192 ILE A CA 1
ATOM 1407 C C . ILE A 1 192 ? 12.844 21.578 9.031 1 82.75 192 ILE A C 1
ATOM 1409 O O . ILE A 1 192 ? 13.32 21.891 10.125 1 82.75 192 ILE A O 1
ATOM 1413 N N . VAL A 1 193 ? 11.93 20.688 8.828 1 78.12 193 VAL A N 1
ATOM 1414 C CA . VAL A 1 193 ? 11.242 20.141 9.992 1 78.12 193 VAL A CA 1
ATOM 1415 C C . VAL A 1 193 ? 12.062 19 10.594 1 78.12 193 VAL A C 1
ATOM 1417 O O . VAL A 1 193 ? 12.07 18.812 11.812 1 78.12 193 VAL A O 1
ATOM 1420 N N . SER A 1 194 ? 12.766 18.234 9.75 1 75.31 194 SER A N 1
ATOM 1421 C CA . SER A 1 194 ? 13.555 17.109 10.242 1 75.31 194 SER A CA 1
ATOM 1422 C C . SER A 1 194 ? 15.031 17.484 10.359 1 75.31 194 SER A C 1
ATOM 1424 O O . SER A 1 194 ? 15.859 16.641 10.75 1 75.31 194 SER A O 1
ATOM 1426 N N . ALA A 1 195 ? 15.359 18.656 10.039 1 80.75 195 ALA A N 1
ATOM 1427 C CA . ALA A 1 195 ? 16.734 19.125 10.078 1 80.75 195 ALA A CA 1
ATOM 1428 C C . ALA A 1 195 ? 17.656 18.188 9.312 1 80.75 195 ALA A C 1
ATOM 1430 O O . ALA A 1 195 ? 18.719 17.781 9.82 1 80.75 195 ALA A O 1
ATOM 1431 N N . ASN A 1 196 ? 17.188 17.719 8.172 1 84.56 196 ASN A N 1
ATOM 1432 C CA . ASN A 1 196 ? 17.922 16.859 7.25 1 84.56 196 ASN A CA 1
ATOM 1433 C C . ASN A 1 196 ? 18.469 17.656 6.062 1 84.56 196 ASN A C 1
ATOM 1435 O O . ASN A 1 196 ? 17.703 18.016 5.156 1 84.56 196 ASN A O 1
ATOM 1439 N N . GLU A 1 197 ? 19.719 17.922 6.035 1 86.31 197 GLU A N 1
ATOM 1440 C CA . GLU A 1 197 ? 20.297 18.828 5.062 1 86.31 197 GLU A CA 1
ATOM 1441 C C . GLU A 1 197 ? 20.156 18.297 3.643 1 86.31 197 GLU A C 1
ATOM 1443 O O . GLU A 1 197 ? 19.969 19.078 2.701 1 86.31 197 GLU A O 1
ATOM 1448 N N . ARG A 1 198 ? 20.266 17 3.514 1 91.25 198 ARG A N 1
ATOM 1449 C CA . ARG A 1 198 ? 20.188 16.406 2.184 1 91.25 198 ARG A CA 1
ATOM 1450 C C . ARG A 1 198 ? 19.328 15.141 2.197 1 91.25 198 ARG A C 1
ATOM 1452 O O . ARG A 1 198 ? 19.828 14.031 2.037 1 91.25 198 ARG A O 1
ATOM 1459 N N . PRO A 1 199 ? 18 15.398 2.271 1 94.69 199 PRO A N 1
ATOM 1460 C CA . PRO A 1 199 ? 17.109 14.227 2.363 1 94.69 199 PRO A CA 1
ATOM 1461 C C . PRO A 1 199 ? 17.094 13.398 1.082 1 94.69 199 PRO A C 1
ATOM 1463 O O . PRO A 1 199 ? 17.016 13.953 -0.017 1 94.69 199 PRO A O 1
ATOM 1466 N N . ARG A 1 200 ? 17.234 12.078 1.206 1 95.81 200 ARG A N 1
ATOM 1467 C CA . ARG A 1 200 ? 17.078 11.156 0.081 1 95.81 200 ARG A CA 1
ATOM 1468 C C . ARG A 1 200 ? 15.617 11.023 -0.323 1 95.81 200 ARG A C 1
ATOM 1470 O O . ARG A 1 200 ? 14.766 10.711 0.51 1 95.81 200 ARG A O 1
ATOM 1477 N N . VAL A 1 201 ? 15.375 11.32 -1.603 1 97.75 201 VAL A N 1
ATOM 1478 C CA . VAL A 1 201 ? 14.008 11.297 -2.121 1 97.75 201 VAL A CA 1
ATOM 1479 C C . VAL A 1 201 ? 13.844 10.125 -3.09 1 97.75 201 VAL A C 1
ATOM 1481 O O . VAL A 1 201 ? 14.695 9.898 -3.951 1 97.75 201 VAL A O 1
ATOM 1484 N N . ALA A 1 202 ? 12.773 9.375 -2.957 1 98.44 202 ALA A N 1
ATOM 1485 C CA . ALA A 1 202 ? 12.523 8.25 -3.854 1 98.44 202 ALA A CA 1
ATOM 1486 C C . ALA A 1 202 ? 11.078 8.258 -4.355 1 98.44 202 ALA A C 1
ATOM 1488 O O . ALA A 1 202 ? 10.203 8.867 -3.734 1 98.44 202 ALA A O 1
ATOM 1489 N N . LEU A 1 203 ? 10.875 7.668 -5.492 1 98.62 203 LEU A N 1
ATOM 1490 C CA . LEU A 1 203 ? 9.539 7.352 -5.996 1 98.62 203 LEU A CA 1
ATOM 1491 C C . LEU A 1 203 ? 9.102 5.969 -5.535 1 98.62 203 LEU A C 1
ATOM 1493 O O . LEU A 1 203 ? 9.867 5.008 -5.613 1 98.62 203 LEU A O 1
ATOM 1497 N N . LEU A 1 204 ? 7.867 5.902 -5 1 98.06 204 LEU A N 1
ATOM 1498 C CA . LEU A 1 204 ? 7.285 4.594 -4.727 1 98.06 204 LEU A CA 1
ATOM 1499 C C . LEU A 1 204 ? 6.828 3.92 -6.016 1 98.06 204 LEU A C 1
ATOM 1501 O O . LEU A 1 204 ? 6.035 4.488 -6.77 1 98.06 204 LEU A O 1
ATOM 1505 N N . SER A 1 205 ? 7.383 2.771 -6.262 1 96.25 205 SER A N 1
ATOM 1506 C CA . SER A 1 205 ? 7.102 2.059 -7.504 1 96.25 205 SER A CA 1
ATOM 1507 C C . SER A 1 205 ? 6.953 0.56 -7.258 1 96.25 205 SER A C 1
ATOM 1509 O O . SER A 1 205 ? 7.043 0.099 -6.121 1 96.25 205 SER A O 1
ATOM 1511 N N . ASN A 1 206 ? 6.527 -0.156 -8.312 1 92.69 206 ASN A N 1
ATOM 1512 C CA . ASN A 1 206 ? 6.402 -1.608 -8.242 1 92.69 206 ASN A CA 1
ATOM 1513 C C . ASN A 1 206 ? 7.738 -2.299 -8.508 1 92.69 206 ASN A C 1
ATOM 1515 O O . ASN A 1 206 ? 7.855 -3.516 -8.344 1 92.69 206 ASN A O 1
ATOM 1519 N N . SER A 1 207 ? 8.711 -1.521 -8.914 1 89.06 207 SER A N 1
ATOM 1520 C CA . SER A 1 207 ? 10.031 -2.066 -9.203 1 89.06 207 SER A CA 1
ATOM 1521 C C . SER A 1 207 ? 11.117 -1.014 -9.016 1 89.06 207 SER A C 1
ATOM 1523 O O . SER A 1 207 ? 10.859 0.183 -9.164 1 89.06 207 SER A O 1
ATOM 1525 N N . ARG A 1 208 ? 12.289 -1.451 -8.727 1 89 208 ARG A N 1
ATOM 1526 C CA . ARG A 1 208 ? 13.438 -0.552 -8.625 1 89 208 ARG A CA 1
ATOM 1527 C C . ARG A 1 208 ? 13.883 -0.078 -10.008 1 89 208 ARG A C 1
ATOM 1529 O O . ARG A 1 208 ? 14.578 0.934 -10.125 1 89 208 ARG A O 1
ATOM 1536 N N . GLU A 1 209 ? 13.422 -0.797 -10.992 1 85.75 209 GLU A N 1
ATOM 1537 C CA . GLU A 1 209 ? 13.797 -0.476 -12.367 1 85.75 209 GLU A CA 1
ATOM 1538 C C . GLU A 1 209 ? 13.094 0.791 -12.844 1 85.75 209 GLU A C 1
ATOM 1540 O O . GLU A 1 209 ? 11.883 0.943 -12.664 1 85.75 209 GLU A O 1
ATOM 1545 N N . ASN A 1 210 ? 13.875 1.656 -13.508 1 88.62 210 ASN A N 1
ATOM 1546 C CA . ASN A 1 210 ? 13.312 2.926 -13.961 1 88.62 210 ASN A CA 1
ATOM 1547 C C . ASN A 1 210 ? 12.422 2.738 -15.188 1 88.62 210 ASN A C 1
ATOM 1549 O O . ASN A 1 210 ? 11.641 3.629 -15.531 1 88.62 210 ASN A O 1
ATOM 1553 N N . THR A 1 211 ? 12.477 1.595 -15.828 1 83.5 211 THR A N 1
ATOM 1554 C CA . THR A 1 211 ? 11.688 1.354 -17.031 1 83.5 211 THR A CA 1
ATOM 1555 C C . THR A 1 211 ? 10.32 0.777 -16.672 1 83.5 211 THR A C 1
ATOM 1557 O O . THR A 1 211 ? 9.453 0.636 -17.531 1 83.5 211 THR A O 1
ATOM 1560 N N . LEU A 1 212 ? 10.148 0.475 -15.375 1 83.44 212 LEU A N 1
ATOM 1561 C CA . LEU A 1 212 ? 8.891 -0.098 -14.914 1 83.44 212 LEU A CA 1
ATOM 1562 C C . LEU A 1 212 ? 8.133 0.892 -14.031 1 83.44 212 LEU A C 1
ATOM 1564 O O . LEU A 1 212 ? 8.695 1.893 -13.586 1 83.44 212 LEU A O 1
ATOM 1568 N N . GLY A 1 213 ? 6.824 0.602 -13.891 1 89.25 213 GLY A N 1
ATOM 1569 C CA . GLY A 1 213 ? 5.945 1.501 -13.156 1 89.25 213 GLY A CA 1
ATOM 1570 C C . GLY A 1 213 ? 4.891 2.146 -14.031 1 89.25 213 GLY A C 1
ATOM 1571 O O . GLY A 1 213 ? 4.848 1.914 -15.242 1 89.25 213 GLY A O 1
ATOM 1572 N N . THR A 1 214 ? 4.051 2.893 -13.398 1 94.06 214 THR A N 1
ATOM 1573 C CA . THR A 1 214 ? 3.062 3.641 -14.164 1 94.06 214 THR A CA 1
ATOM 1574 C C . THR A 1 214 ? 3.738 4.707 -15.023 1 94.06 214 THR A C 1
ATOM 1576 O O . THR A 1 214 ? 4.898 5.051 -14.797 1 94.06 214 THR A O 1
ATOM 1579 N N . GLU A 1 215 ? 3.037 5.184 -15.977 1 94.69 215 GLU A N 1
ATOM 1580 C CA . GLU A 1 215 ? 3.57 6.219 -16.859 1 94.69 215 GLU A CA 1
ATOM 1581 C C . GLU A 1 215 ? 4.047 7.43 -16.062 1 94.69 215 GLU A C 1
ATOM 1583 O O . GLU A 1 215 ? 5.129 7.961 -16.328 1 94.69 215 GLU A O 1
ATOM 1588 N N . SER A 1 216 ? 3.262 7.867 -15.094 1 96.81 216 SER A N 1
ATOM 1589 C CA . SER A 1 216 ? 3.607 9.031 -14.281 1 96.81 216 SER A CA 1
ATOM 1590 C C . SER A 1 216 ? 4.895 8.797 -13.5 1 96.81 216 SER A C 1
ATOM 1592 O O . SER A 1 216 ? 5.727 9.703 -13.383 1 96.81 216 SER A O 1
ATOM 1594 N N . VAL A 1 217 ? 5.121 7.582 -13.008 1 97.44 217 VAL A N 1
ATOM 1595 C CA . VAL A 1 217 ? 6.301 7.262 -12.211 1 97.44 217 VAL A CA 1
ATOM 1596 C C . VAL A 1 217 ? 7.539 7.234 -13.102 1 97.44 217 VAL A C 1
ATOM 1598 O O . VAL A 1 217 ? 8.586 7.781 -12.742 1 97.44 217 VAL A O 1
ATOM 1601 N N . ARG A 1 218 ? 7.434 6.613 -14.305 1 96.06 218 ARG A N 1
ATOM 1602 C CA . ARG A 1 218 ? 8.555 6.531 -15.234 1 96.06 218 ARG A CA 1
ATOM 1603 C C . ARG A 1 218 ? 8.984 7.922 -15.695 1 96.06 218 ARG A C 1
ATOM 1605 O O . ARG A 1 218 ? 10.18 8.234 -15.719 1 96.06 218 ARG A O 1
ATOM 1612 N N . GLU A 1 219 ? 7.992 8.742 -16.016 1 97.56 219 GLU A N 1
ATOM 1613 C CA . GLU A 1 219 ? 8.281 10.102 -16.469 1 97.56 219 GLU A CA 1
ATOM 1614 C C . GLU A 1 219 ? 8.867 10.953 -15.352 1 97.56 219 GLU A C 1
ATOM 1616 O O . GLU A 1 219 ? 9.789 11.742 -15.578 1 97.56 219 GLU A O 1
ATOM 1621 N N . ALA A 1 220 ? 8.344 10.828 -14.188 1 98.25 220 ALA A N 1
ATOM 1622 C CA . ALA A 1 220 ? 8.875 11.562 -13.039 1 98.25 220 ALA A CA 1
ATOM 1623 C C . ALA A 1 220 ? 10.32 11.164 -12.75 1 98.25 220 ALA A C 1
ATOM 1625 O O . ALA A 1 220 ? 11.141 12 -12.375 1 98.25 220 ALA A O 1
ATOM 1626 N N . TYR A 1 221 ? 10.578 9.828 -12.914 1 98.06 221 TYR A N 1
ATOM 1627 C CA . TYR A 1 221 ? 11.938 9.336 -12.703 1 98.06 221 TYR A CA 1
ATOM 1628 C C . TYR A 1 221 ? 12.93 10.07 -13.594 1 98.06 221 TYR A C 1
ATOM 1630 O O . TYR A 1 221 ? 13.977 10.516 -13.125 1 98.06 221 TYR A O 1
ATOM 1638 N N . GLU A 1 222 ? 12.648 10.18 -14.797 1 97.44 222 GLU A N 1
ATOM 1639 C CA . GLU A 1 222 ? 13.523 10.836 -15.766 1 97.44 222 GLU A CA 1
ATOM 1640 C C . GLU A 1 222 ? 13.75 12.297 -15.406 1 97.44 222 GLU A C 1
ATOM 1642 O O . GLU A 1 222 ? 14.867 12.805 -15.5 1 97.44 222 GLU A O 1
ATOM 1647 N N . LYS A 1 223 ? 12.773 12.969 -14.984 1 97.56 223 LYS A N 1
ATOM 1648 C CA . LYS A 1 223 ? 12.859 14.375 -14.633 1 97.56 223 LYS A CA 1
ATOM 1649 C C . LYS A 1 223 ? 13.656 14.57 -13.344 1 97.56 223 LYS A C 1
ATOM 1651 O O . LYS A 1 223 ? 14.469 15.492 -13.242 1 97.56 223 LYS A O 1
ATOM 1656 N N . LEU A 1 224 ? 13.406 13.703 -12.406 1 98 224 LEU A N 1
ATOM 1657 C CA . LEU A 1 224 ? 14.055 13.836 -11.109 1 98 224 LEU A CA 1
ATOM 1658 C C . LEU A 1 224 ? 15.531 13.469 -11.195 1 98 224 LEU A C 1
ATOM 1660 O O . LEU A 1 224 ? 16.359 14.039 -10.484 1 98 224 LEU A O 1
ATOM 1664 N N . ARG A 1 225 ? 15.812 12.484 -12.031 1 97 225 ARG A N 1
ATOM 1665 C CA . ARG A 1 225 ? 17.188 12.047 -12.219 1 97 225 ARG A CA 1
ATOM 1666 C C . ARG A 1 225 ? 18.094 13.219 -12.625 1 97 225 ARG A C 1
ATOM 1668 O O . ARG A 1 225 ? 19.25 13.289 -12.219 1 97 225 ARG A O 1
ATOM 1675 N N . ASP A 1 226 ? 17.531 14.195 -13.25 1 94.94 226 ASP A N 1
ATOM 1676 C CA . ASP A 1 226 ? 18.297 15.297 -13.805 1 94.94 226 ASP A CA 1
ATOM 1677 C C . ASP A 1 226 ? 18.094 16.578 -13 1 94.94 226 ASP A C 1
ATOM 1679 O O . ASP A 1 226 ? 18.656 17.625 -13.328 1 94.94 226 ASP A O 1
ATOM 1683 N N . ASP A 1 227 ? 17.344 16.578 -12.016 1 95.56 227 ASP A N 1
ATOM 1684 C CA . ASP A 1 227 ? 17.062 17.766 -11.211 1 95.56 227 ASP A CA 1
ATOM 1685 C C . ASP A 1 227 ? 18.016 17.844 -10.016 1 95.56 227 ASP A C 1
ATOM 1687 O O . ASP A 1 227 ? 17.828 17.156 -9.016 1 95.56 227 ASP A O 1
ATOM 1691 N N . GLU A 1 228 ? 18.891 18.75 -9.93 1 93.88 228 GLU A N 1
ATOM 1692 C CA . GLU A 1 228 ? 19.953 18.859 -8.922 1 93.88 228 GLU A CA 1
ATOM 1693 C C . GLU A 1 228 ? 19.391 19.391 -7.602 1 93.88 228 GLU A C 1
ATOM 1695 O O . GLU A 1 228 ? 20.062 19.312 -6.566 1 93.88 228 GLU A O 1
ATOM 1700 N N . ARG A 1 229 ? 18.219 19.875 -7.652 1 94.25 229 ARG A N 1
ATOM 1701 C CA . ARG A 1 229 ? 17.609 20.422 -6.445 1 94.25 229 ARG A CA 1
ATOM 1702 C C . ARG A 1 229 ? 17.172 19.312 -5.492 1 94.25 229 ARG A C 1
ATOM 1704 O O . ARG A 1 229 ? 16.891 19.562 -4.32 1 94.25 229 ARG A O 1
ATOM 1711 N N . VAL A 1 230 ? 17.141 18.031 -6.059 1 96.06 230 VAL A N 1
ATOM 1712 C CA . VAL A 1 230 ? 16.672 16.891 -5.281 1 96.06 230 VAL A CA 1
ATOM 1713 C C . VAL A 1 230 ? 17.766 15.836 -5.191 1 96.06 230 VAL A C 1
ATOM 1715 O O . VAL A 1 230 ? 18.422 15.523 -6.191 1 96.06 230 VAL A O 1
ATOM 1718 N N . HIS A 1 231 ? 18.078 15.391 -3.982 1 97.06 231 HIS A N 1
ATOM 1719 C CA . HIS A 1 231 ? 18.891 14.195 -3.814 1 97.06 231 HIS A CA 1
ATOM 1720 C C . HIS A 1 231 ? 18.109 12.93 -4.129 1 97.06 231 HIS A C 1
ATOM 1722 O O . HIS A 1 231 ? 17.625 12.25 -3.221 1 97.06 231 HIS A O 1
ATOM 1728 N N . PHE A 1 232 ? 18.125 12.602 -5.402 1 97.94 232 PHE A N 1
ATOM 1729 C CA . PHE A 1 232 ? 17.219 11.578 -5.91 1 97.94 232 PHE A CA 1
ATOM 1730 C C . PHE A 1 232 ? 17.844 10.195 -5.797 1 97.94 232 PHE A C 1
ATOM 1732 O O . PHE A 1 232 ? 18.906 9.93 -6.387 1 97.94 232 PHE A O 1
ATOM 1739 N N . TYR A 1 233 ? 17.172 9.297 -5.078 1 97.31 233 TYR A N 1
ATOM 1740 C CA . TYR A 1 233 ? 17.625 7.93 -4.824 1 97.31 233 TYR A CA 1
ATOM 1741 C C . TYR A 1 233 ? 17.203 6.996 -5.949 1 97.31 233 TYR A C 1
ATOM 1743 O O . TYR A 1 233 ? 17.875 6.008 -6.234 1 97.31 233 TYR A O 1
ATOM 1751 N N . GLY A 1 234 ? 16.047 7.289 -6.574 1 97.81 234 GLY A N 1
ATOM 1752 C CA . GLY A 1 234 ? 15.438 6.406 -7.559 1 97.81 234 GLY A CA 1
ATOM 1753 C C . GLY A 1 234 ? 14.117 5.82 -7.098 1 97.81 234 GLY A C 1
ATOM 1754 O O . GLY A 1 234 ? 13.359 6.473 -6.379 1 97.81 234 GLY A O 1
ATOM 1755 N N . ASN A 1 235 ? 13.828 4.652 -7.594 1 96.88 235 ASN A N 1
ATOM 1756 C CA . ASN A 1 235 ? 12.609 3.945 -7.203 1 96.88 235 ASN A CA 1
ATOM 1757 C C . ASN A 1 235 ? 12.836 3.092 -5.957 1 96.88 235 ASN A C 1
ATOM 1759 O O . ASN A 1 235 ? 13.898 2.484 -5.801 1 96.88 235 ASN A O 1
ATOM 1763 N N . ILE A 1 236 ? 11.82 3.086 -5.121 1 96.56 236 ILE A N 1
ATOM 1764 C CA . ILE A 1 236 ? 11.789 2.082 -4.062 1 96.56 236 ILE A CA 1
ATOM 1765 C C . ILE A 1 236 ? 10.5 1.271 -4.16 1 96.56 236 ILE A C 1
ATOM 1767 O O . ILE A 1 236 ? 9.531 1.714 -4.777 1 96.56 236 ILE A O 1
ATOM 1771 N N . GLU A 1 237 ? 10.562 0.127 -3.525 1 95.31 237 GLU A N 1
ATOM 1772 C CA . GLU A 1 237 ? 9.398 -0.753 -3.49 1 95.31 237 GLU A CA 1
ATOM 1773 C C . GLU A 1 237 ? 8.766 -0.775 -2.104 1 95.31 237 GLU A C 1
ATOM 1775 O O . GLU A 1 237 ? 9.344 -0.261 -1.143 1 95.31 237 GLU A O 1
ATOM 1780 N N . GLY A 1 238 ? 7.574 -1.329 -2.039 1 93.31 238 GLY A N 1
ATOM 1781 C CA . GLY A 1 238 ? 6.82 -1.323 -0.796 1 93.31 238 GLY A CA 1
ATOM 1782 C C . GLY A 1 238 ? 7.605 -1.865 0.383 1 93.31 238 GLY A C 1
ATOM 1783 O O . GLY A 1 238 ? 7.516 -1.336 1.492 1 93.31 238 GLY A O 1
ATOM 1784 N N . HIS A 1 239 ? 8.414 -2.844 0.125 1 89.38 239 HIS A N 1
ATOM 1785 C CA . HIS A 1 239 ? 9.102 -3.512 1.222 1 89.38 239 HIS A CA 1
ATOM 1786 C C . HIS A 1 239 ? 10.258 -2.662 1.745 1 89.38 239 HIS A C 1
ATOM 1788 O O . HIS A 1 239 ? 10.812 -2.949 2.809 1 89.38 239 HIS A O 1
ATOM 1794 N N . ASP A 1 240 ? 10.617 -1.581 1.057 1 91.31 240 ASP A N 1
ATOM 1795 C CA . ASP A 1 240 ? 11.711 -0.7 1.457 1 91.31 240 ASP A CA 1
ATOM 1796 C C . ASP A 1 240 ? 11.242 0.322 2.49 1 91.31 240 ASP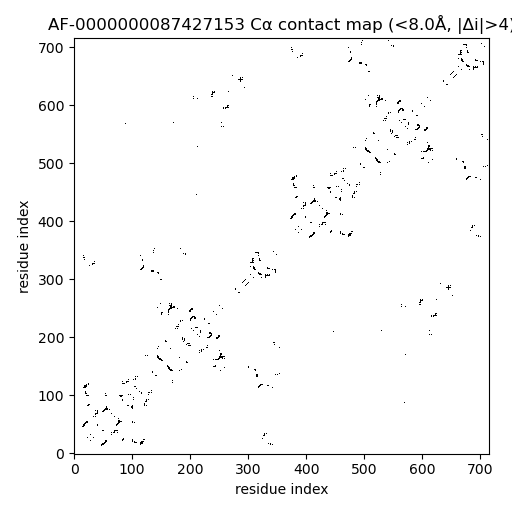 A C 1
ATOM 1798 O O . ASP A 1 240 ? 12.062 0.92 3.195 1 91.31 240 ASP A O 1
ATOM 1802 N N . ILE A 1 241 ? 9.953 0.527 2.602 1 89.62 241 ILE A N 1
ATOM 1803 C CA . ILE A 1 241 ? 9.406 1.606 3.414 1 89.62 241 ILE A CA 1
ATOM 1804 C C . ILE A 1 241 ? 9.648 1.313 4.891 1 89.62 241 ILE A C 1
ATOM 1806 O O . ILE A 1 241 ? 10.234 2.129 5.605 1 89.62 241 ILE A O 1
ATOM 1810 N N . PRO A 1 242 ? 9.32 0.127 5.336 1 79.94 242 PRO A N 1
ATOM 1811 C CA . PRO A 1 242 ? 9.555 -0.154 6.754 1 79.94 242 PRO A CA 1
ATOM 1812 C C . PRO A 1 242 ? 11.039 -0.2 7.109 1 79.94 242 PRO A C 1
ATOM 1814 O O . PRO A 1 242 ? 11.398 -0.085 8.281 1 79.94 242 PRO A O 1
ATOM 1817 N N . ARG A 1 243 ? 11.875 -0.327 6.113 1 78.69 243 ARG A N 1
ATOM 1818 C CA . ARG A 1 243 ? 13.312 -0.409 6.344 1 78.69 243 ARG A CA 1
ATOM 1819 C C . ARG A 1 243 ? 13.93 0.981 6.465 1 78.69 243 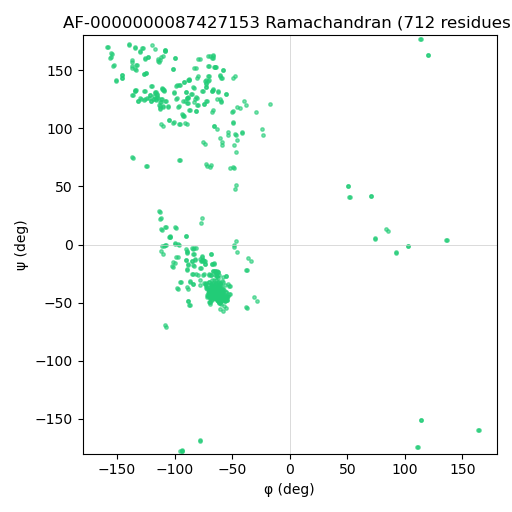ARG A C 1
ATOM 1821 O O . ARG A 1 243 ? 15.062 1.124 6.922 1 78.69 243 ARG A O 1
ATOM 1828 N N . GLY A 1 244 ? 13.164 1.938 6.07 1 84.19 244 GLY A N 1
ATOM 1829 C CA . GLY A 1 244 ? 13.648 3.305 6.195 1 84.19 244 GLY A CA 1
ATOM 1830 C C . GLY A 1 244 ? 14.773 3.629 5.23 1 84.19 244 GLY A C 1
ATOM 1831 O O . GLY A 1 244 ? 15.727 4.32 5.594 1 84.19 244 GLY A O 1
ATOM 1832 N N . LEU A 1 245 ? 14.68 3.197 3.99 1 86.88 245 LEU A N 1
ATOM 1833 C CA . LEU A 1 245 ? 15.75 3.328 3.004 1 86.88 245 LEU A CA 1
ATOM 1834 C C . LEU A 1 245 ? 15.938 4.785 2.594 1 86.88 245 LEU A C 1
ATOM 1836 O O . LEU A 1 245 ? 17.047 5.199 2.25 1 86.88 245 LEU A O 1
ATOM 1840 N N . VAL A 1 246 ? 14.844 5.543 2.586 1 93.62 246 VAL A N 1
ATOM 1841 C CA . VAL A 1 246 ? 14.922 6.93 2.135 1 93.62 246 VAL A CA 1
ATOM 1842 C C . VAL A 1 246 ? 14.172 7.828 3.113 1 93.62 246 VAL A C 1
ATOM 1844 O O . VAL A 1 246 ? 13.461 7.344 4 1 93.62 246 VAL A O 1
ATOM 1847 N N . ASP A 1 247 ? 14.359 9.164 2.926 1 91.81 247 ASP A N 1
ATOM 1848 C CA . ASP A 1 247 ? 13.812 10.156 3.852 1 91.81 247 ASP A CA 1
ATOM 1849 C C . ASP A 1 247 ? 12.461 10.672 3.371 1 91.81 247 ASP A C 1
ATOM 1851 O O . ASP A 1 247 ? 11.617 11.07 4.18 1 91.81 247 ASP A O 1
ATOM 1855 N N . VAL A 1 248 ? 12.297 10.727 2.092 1 96.19 248 VAL A N 1
ATOM 1856 C CA . VAL A 1 248 ? 11.07 11.219 1.465 1 96.19 248 VAL A CA 1
ATOM 1857 C C . VAL A 1 248 ? 10.609 10.234 0.395 1 96.19 248 VAL A C 1
ATOM 1859 O O . VAL A 1 248 ? 11.375 9.867 -0.498 1 96.19 248 VAL A O 1
ATOM 1862 N N . ILE A 1 249 ? 9.422 9.789 0.532 1 97.75 249 ILE A N 1
ATOM 1863 C CA . ILE A 1 249 ? 8.812 8.867 -0.425 1 97.75 249 ILE A CA 1
ATOM 1864 C C . ILE A 1 249 ? 7.668 9.562 -1.157 1 97.75 249 ILE A C 1
ATOM 1866 O O . ILE A 1 249 ? 6.719 10.031 -0.529 1 97.75 249 ILE A O 1
ATOM 1870 N N . VAL A 1 250 ? 7.742 9.602 -2.471 1 98.56 250 VAL A N 1
ATOM 1871 C CA . VAL A 1 250 ? 6.777 10.312 -3.305 1 98.56 250 VAL A CA 1
ATOM 1872 C C . VAL A 1 250 ? 5.918 9.305 -4.066 1 98.56 250 VAL A C 1
ATOM 1874 O O . VAL A 1 250 ? 6.438 8.352 -4.656 1 98.56 250 VAL A O 1
ATOM 1877 N N . CYS A 1 251 ? 4.621 9.531 -4.039 1 98 251 CYS A N 1
ATOM 1878 C CA . CYS A 1 251 ? 3.693 8.656 -4.754 1 98 251 CYS A CA 1
ATOM 1879 C C . CYS A 1 251 ? 2.373 9.367 -5.023 1 98 251 CYS A C 1
ATOM 1881 O O . CYS A 1 251 ? 2.191 10.523 -4.621 1 98 251 CYS A O 1
ATOM 1883 N N . GLU A 1 252 ? 1.515 8.742 -5.855 1 96.69 252 GLU A N 1
ATOM 1884 C CA . GLU A 1 252 ? 0.151 9.227 -6.035 1 96.69 252 GLU A CA 1
ATOM 1885 C C . GLU A 1 252 ? -0.654 9.102 -4.746 1 96.69 252 GLU A C 1
ATOM 1887 O O . GLU A 1 252 ? -0.408 8.203 -3.939 1 96.69 252 GLU A O 1
ATOM 1892 N N . GLY A 1 253 ? -1.637 10 -4.641 1 96.69 253 GLY A N 1
ATOM 1893 C CA . GLY A 1 253 ? -2.377 10.102 -3.393 1 96.69 253 GLY A CA 1
ATOM 1894 C C . GLY A 1 253 ? -3.125 8.828 -3.037 1 96.69 253 GLY A C 1
ATOM 1895 O O . GLY A 1 253 ? -3.217 8.469 -1.862 1 96.69 253 GLY A O 1
ATOM 1896 N N . PHE A 1 254 ? -3.682 8.164 -3.988 1 96.31 254 PHE A N 1
ATOM 1897 C CA . PHE A 1 254 ? -4.406 6.93 -3.721 1 96.31 254 PHE A CA 1
ATOM 1898 C C . PHE A 1 254 ? -3.469 5.863 -3.17 1 96.31 254 PHE A C 1
ATOM 1900 O O . PHE A 1 254 ? -3.777 5.215 -2.166 1 96.31 254 PHE A O 1
ATOM 1907 N N . VAL A 1 255 ? -2.336 5.672 -3.805 1 97.06 255 VAL A N 1
ATOM 1908 C CA . VAL A 1 255 ? -1.337 4.688 -3.398 1 97.06 255 VAL A CA 1
ATOM 1909 C C . VAL A 1 255 ? -0.805 5.035 -2.01 1 97.06 255 VAL A C 1
ATOM 1911 O O . VAL A 1 255 ? -0.674 4.156 -1.151 1 97.06 255 VAL A O 1
ATOM 1914 N N . GLY A 1 256 ? -0.534 6.293 -1.861 1 96.56 256 GLY A N 1
ATOM 1915 C CA . GLY A 1 256 ? -0.018 6.742 -0.577 1 96.56 256 GLY A CA 1
ATOM 1916 C C . GLY A 1 256 ? -1.003 6.547 0.561 1 96.56 256 GLY A C 1
ATOM 1917 O O . GLY A 1 256 ? -0.614 6.168 1.667 1 96.56 256 GLY A O 1
ATOM 1918 N N . ASP A 1 257 ? -2.234 6.863 0.339 1 94.62 257 ASP A N 1
ATOM 1919 C CA . ASP A 1 257 ? -3.281 6.68 1.341 1 94.62 257 ASP A CA 1
ATOM 1920 C C . ASP A 1 257 ? -3.4 5.211 1.747 1 94.62 257 ASP A C 1
ATOM 1922 O O . ASP A 1 257 ? -3.449 4.895 2.938 1 94.62 257 ASP A O 1
ATOM 1926 N N . VAL A 1 258 ? -3.398 4.344 0.792 1 94.94 258 VAL A N 1
ATOM 1927 C CA . VAL A 1 258 ? -3.447 2.906 1.046 1 94.94 258 VAL A CA 1
ATOM 1928 C C . VAL A 1 258 ? -2.215 2.48 1.841 1 94.94 258 VAL A C 1
ATOM 1930 O O . VAL A 1 258 ? -2.326 1.741 2.82 1 94.94 258 VAL A O 1
ATOM 1933 N N . THR A 1 259 ? -1.087 2.982 1.436 1 94 259 THR A N 1
ATOM 1934 C CA . THR A 1 259 ? 0.192 2.629 2.041 1 94 259 THR A CA 1
ATOM 1935 C C . THR A 1 259 ? 0.215 3.01 3.518 1 94 259 THR A C 1
ATOM 1937 O O . THR A 1 259 ? 0.506 2.174 4.375 1 94 259 THR A O 1
ATOM 1940 N N . ILE A 1 260 ? -0.16 4.23 3.787 1 90.94 260 ILE A N 1
ATOM 1941 C CA . ILE A 1 260 ? -0.054 4.711 5.16 1 90.94 260 ILE A CA 1
ATOM 1942 C C . ILE A 1 260 ? -1.054 3.971 6.047 1 90.94 260 ILE A C 1
ATOM 1944 O O . ILE A 1 260 ? -0.772 3.691 7.215 1 90.94 260 ILE A O 1
ATOM 1948 N N . LYS A 1 261 ? -2.18 3.648 5.535 1 89.56 261 LYS A N 1
ATOM 1949 C CA . LYS A 1 261 ? -3.199 2.955 6.32 1 89.56 261 LYS A CA 1
ATOM 1950 C C . LYS A 1 261 ? -2.812 1.497 6.555 1 89.56 261 LYS A C 1
ATOM 1952 O O . LYS A 1 261 ? -3.141 0.923 7.594 1 89.56 261 LYS A O 1
ATOM 1957 N N . ILE A 1 262 ? -2.117 0.891 5.547 1 89.25 262 ILE A N 1
ATOM 1958 C CA . ILE A 1 262 ? -1.586 -0.45 5.77 1 89.25 262 ILE A CA 1
ATOM 1959 C C . ILE A 1 262 ? -0.586 -0.427 6.922 1 89.25 262 ILE A C 1
ATOM 1961 O O . ILE A 1 262 ? -0.653 -1.264 7.824 1 89.25 262 ILE A O 1
ATOM 1965 N N . LEU A 1 263 ? 0.29 0.52 6.848 1 82.56 263 LEU A N 1
ATOM 1966 C CA . LEU A 1 263 ? 1.316 0.643 7.875 1 82.56 263 LEU A CA 1
ATOM 1967 C C . LEU A 1 263 ? 0.687 0.873 9.25 1 82.56 263 LEU A C 1
ATOM 1969 O O . LEU A 1 263 ? 1.135 0.303 10.242 1 82.56 263 LEU A O 1
ATOM 1973 N N . GLU A 1 264 ? -0.39 1.652 9.312 1 79.25 264 GLU A N 1
ATOM 1974 C CA . GLU A 1 264 ? -1.147 1.855 10.539 1 79.25 264 GLU A CA 1
ATOM 1975 C C . GLU A 1 264 ? -1.798 0.557 11.008 1 79.25 264 GLU A C 1
ATOM 1977 O O . GLU A 1 264 ? -1.781 0.243 12.203 1 79.25 264 GLU A O 1
ATOM 1982 N N . GLY A 1 265 ? -2.359 -0.165 10.055 1 77.12 265 GLY A N 1
ATOM 1983 C CA . GLY A 1 265 ? -3.033 -1.412 10.375 1 77.12 265 GLY A CA 1
ATOM 1984 C C . GLY A 1 265 ? -2.1 -2.465 10.945 1 77.12 265 GLY A C 1
ATOM 1985 O O . GLY A 1 265 ? -2.459 -3.182 11.883 1 77.12 265 GLY A O 1
ATOM 1986 N N . VAL A 1 266 ? -0.961 -2.553 10.32 1 74.31 266 VAL A N 1
ATOM 1987 C CA . VAL A 1 266 ? 0.025 -3.514 10.805 1 74.31 266 VAL A CA 1
ATOM 1988 C C . VAL A 1 266 ? 0.428 -3.17 12.234 1 74.31 266 VAL A C 1
ATOM 1990 O O . VAL A 1 266 ? 0.537 -4.059 13.086 1 74.31 266 VAL A O 1
ATOM 1993 N N . SER A 1 267 ? 0.615 -1.949 12.453 1 70.56 267 SER A N 1
ATOM 1994 C CA . SER A 1 267 ? 0.972 -1.496 13.797 1 70.56 267 SER A CA 1
ATOM 1995 C C . SER A 1 267 ? -0.132 -1.815 14.797 1 70.56 267 SER A C 1
ATOM 1997 O O . SER A 1 267 ? 0.144 -2.289 15.906 1 70.56 267 SER A O 1
ATOM 1999 N N . GLU A 1 268 ? -1.306 -1.593 14.422 1 70.44 268 GLU A N 1
ATOM 2000 C CA . GLU A 1 268 ? -2.443 -1.871 15.297 1 70.44 268 GLU A CA 1
ATOM 2001 C C . GLU A 1 268 ? -2.572 -3.365 15.57 1 70.44 268 GLU A C 1
ATOM 2003 O O . GLU A 1 268 ? -2.836 -3.771 16.703 1 70.44 268 GLU A O 1
ATOM 2008 N N . ALA A 1 269 ? -2.438 -4.082 14.531 1 65.38 269 ALA A N 1
ATOM 2009 C CA . ALA A 1 269 ? -2.521 -5.535 14.672 1 65.38 269 ALA A CA 1
ATOM 2010 C C . ALA A 1 269 ? -1.418 -6.059 15.586 1 65.38 269 ALA A C 1
ATOM 2012 O O . ALA A 1 269 ? -1.653 -6.945 16.406 1 65.38 269 ALA A O 1
ATOM 2013 N N . ALA A 1 270 ? -0.241 -5.547 15.406 1 64.12 270 ALA A N 1
ATOM 2014 C CA . ALA A 1 270 ? 0.885 -5.945 16.234 1 64.12 270 ALA A CA 1
ATOM 2015 C C . ALA A 1 270 ? 0.635 -5.59 17.703 1 64.12 270 ALA A C 1
ATOM 2017 O O . ALA A 1 270 ? 0.93 -6.383 18.609 1 64.12 270 ALA A O 1
ATOM 2018 N N . PHE A 1 271 ? 0.035 -4.512 17.906 1 63.16 271 PHE A N 1
ATOM 2019 C CA . PHE A 1 271 ? -0.277 -4.062 19.25 1 63.16 271 PHE A CA 1
ATOM 2020 C C . PHE A 1 271 ? -1.354 -4.941 19.875 1 63.16 271 PHE A C 1
ATOM 2022 O O . PHE A 1 271 ? -1.272 -5.285 21.062 1 63.16 271 PHE A O 1
ATOM 2029 N N . GLU A 1 272 ? -2.27 -5.23 19.109 1 65.5 272 GLU A N 1
ATOM 2030 C CA . GLU A 1 272 ? -3.348 -6.078 19.609 1 65.5 272 GLU A CA 1
ATOM 2031 C C . GLU A 1 272 ? -2.836 -7.473 19.969 1 65.5 272 GLU A C 1
ATOM 2033 O O . GLU A 1 272 ? -3.271 -8.062 20.969 1 65.5 272 GLU A O 1
ATOM 2038 N N . LEU A 1 273 ? -2.031 -7.898 19.141 1 60.38 273 LEU A N 1
ATOM 2039 C CA . LEU A 1 273 ? -1.437 -9.203 19.422 1 60.38 273 LEU A CA 1
ATOM 2040 C C . LEU A 1 273 ? -0.605 -9.164 20.703 1 60.38 273 LEU A C 1
ATOM 2042 O O . LEU A 1 273 ? -0.668 -10.086 21.516 1 60.38 273 LEU A O 1
ATOM 2046 N N . ALA A 1 274 ? 0.106 -8.133 20.844 1 57.94 274 ALA A N 1
ATOM 2047 C CA . ALA A 1 274 ? 0.922 -7.957 22.031 1 57.94 274 ALA A CA 1
ATOM 2048 C C . ALA A 1 274 ? 0.049 -7.832 23.281 1 57.94 274 ALA A C 1
ATOM 2050 O O . ALA A 1 274 ? 0.357 -8.414 24.328 1 57.94 274 ALA A O 1
ATOM 2051 N N . ARG A 1 275 ? -1.019 -7.133 23.141 1 60.53 275 ARG A N 1
ATOM 2052 C CA . ARG A 1 275 ? -1.95 -6.945 24.25 1 60.53 275 ARG A CA 1
ATOM 2053 C C . ARG A 1 275 ? -2.619 -8.266 24.625 1 60.53 275 ARG A C 1
ATOM 2055 O O . ARG A 1 275 ? -2.775 -8.57 25.812 1 60.53 275 ARG A O 1
ATOM 2062 N N . SER A 1 276 ? -2.977 -9 23.656 1 61.47 276 SER A N 1
ATOM 2063 C CA . SER A 1 276 ? -3.623 -10.289 23.891 1 61.47 276 SER A CA 1
ATOM 2064 C C . SER A 1 276 ? -2.666 -11.281 24.547 1 61.47 276 SER A C 1
ATOM 2066 O O . SER A 1 276 ? -3.062 -12.047 25.422 1 61.47 276 SER A O 1
ATOM 2068 N N . ALA A 1 277 ? -1.497 -11.266 24.062 1 54.41 277 ALA A N 1
ATOM 2069 C CA . ALA A 1 277 ? -0.48 -12.125 24.656 1 54.41 277 ALA A CA 1
ATOM 2070 C C . ALA A 1 277 ? -0.225 -11.75 26.109 1 54.41 277 ALA A C 1
ATOM 2072 O O . ALA A 1 277 ? -0.023 -12.617 26.969 1 54.41 277 ALA A O 1
ATOM 2073 N N . TYR A 1 278 ? -0.17 -10.477 26.359 1 54.09 278 TYR A N 1
ATOM 2074 C CA . TYR A 1 278 ? 0.022 -9.977 27.719 1 54.09 278 TYR A CA 1
ATOM 2075 C C . TYR A 1 278 ? -1.125 -10.398 28.625 1 54.09 278 TYR A C 1
ATOM 2077 O O . TYR A 1 278 ? -0.904 -10.789 29.766 1 54.09 278 TYR A O 1
ATOM 2085 N N . ARG A 1 279 ? -2.234 -10.367 28.109 1 54.12 279 ARG A N 1
ATOM 2086 C CA . ARG A 1 279 ? -3.391 -10.758 28.906 1 54.12 279 ARG A CA 1
ATOM 2087 C C . ARG A 1 279 ? -3.387 -12.258 29.188 1 54.12 279 ARG A C 1
ATOM 2089 O O . ARG A 1 279 ? -3.803 -12.695 30.266 1 54.12 279 ARG A O 1
ATOM 2096 N N . GLU A 1 280 ? -3.191 -12.938 28.109 1 47.66 280 GLU A N 1
ATOM 2097 C CA . GLU A 1 280 ? -3.164 -14.375 28.312 1 47.66 280 GLU A CA 1
ATOM 2098 C C . GLU A 1 280 ? -2.037 -14.773 29.266 1 47.66 280 GLU A C 1
ATOM 2100 O O . GLU A 1 280 ? -2.191 -15.695 30.078 1 47.66 280 GLU A O 1
ATOM 2105 N N . LYS A 1 281 ? -0.695 -14.391 29 1 46.72 281 LYS A N 1
ATOM 2106 C CA . LYS A 1 281 ? 0.392 -14.789 29.891 1 46.72 281 LYS A CA 1
ATOM 2107 C C . LYS A 1 281 ? 0.722 -13.688 30.891 1 46.72 281 LYS A C 1
ATOM 2109 O O . LYS A 1 281 ? 1.34 -12.68 30.531 1 46.72 281 LYS A O 1
ATOM 2114 N N . MET A 1 282 ? 0.071 -13.219 32 1 39.56 282 MET A N 1
ATOM 2115 C CA . MET A 1 282 ? 0.606 -12.812 33.312 1 39.56 282 MET A CA 1
ATOM 2116 C C . MET A 1 282 ? 1.887 -13.57 33.625 1 39.56 282 MET A C 1
ATOM 2118 O O . MET A 1 282 ? 2.674 -13.141 34.469 1 39.56 282 MET A O 1
ATOM 2122 N N . ALA A 1 283 ? 2.115 -14.891 33.531 1 33.75 283 ALA A N 1
ATOM 2123 C CA . ALA A 1 283 ? 3.463 -15.422 33.719 1 33.75 283 ALA A CA 1
ATOM 2124 C C . ALA A 1 283 ? 4.434 -14.805 32.719 1 33.75 283 ALA A C 1
ATOM 2126 O O . ALA A 1 283 ? 5.637 -15.062 32.75 1 33.75 283 ALA A O 1
ATOM 2127 N N . TRP A 1 284 ? 4.074 -14.438 31.484 1 38.53 284 TRP A N 1
ATOM 2128 C CA . TRP A 1 284 ? 4.969 -13.953 30.438 1 38.53 284 TRP A CA 1
ATOM 2129 C C . TRP A 1 284 ? 5.379 -12.508 30.703 1 38.53 284 TRP A C 1
ATOM 2131 O O . TRP A 1 284 ? 5.848 -11.82 29.797 1 38.53 284 TRP A O 1
ATOM 2141 N N . LYS A 1 285 ? 5.379 -11.93 31.766 1 36.84 285 LYS A N 1
ATOM 2142 C CA . LYS A 1 285 ? 5.832 -10.633 32.25 1 36.84 285 LYS A CA 1
ATOM 2143 C C . LYS A 1 285 ? 7.141 -10.219 31.578 1 36.84 285 LYS A C 1
ATOM 2145 O O . LYS A 1 285 ? 7.328 -9.047 31.234 1 36.84 285 LYS A O 1
ATOM 2150 N N . LEU A 1 286 ? 8.156 -11.109 31.672 1 35.34 286 LEU A N 1
ATOM 2151 C CA . LEU A 1 286 ? 9.531 -10.75 31.344 1 35.34 286 LEU A CA 1
ATOM 2152 C C . LEU A 1 286 ? 9.688 -10.578 29.828 1 35.34 286 LEU A C 1
ATOM 2154 O O . LEU A 1 286 ? 10.422 -9.695 29.375 1 35.34 286 LEU A O 1
ATOM 2158 N N . GLY A 1 287 ? 9.156 -11.477 29.078 1 37.03 287 GLY A N 1
ATOM 2159 C CA . GLY A 1 287 ? 9.352 -11.414 27.641 1 37.03 287 GLY A CA 1
ATOM 2160 C C . GLY A 1 287 ? 8.758 -10.172 27 1 37.03 287 GLY A C 1
ATOM 2161 O O . GLY A 1 287 ? 9.227 -9.719 25.953 1 37.03 287 GLY A O 1
ATOM 2162 N N . LEU A 1 288 ? 7.797 -9.609 27.672 1 40.31 288 LEU A N 1
ATOM 2163 C CA . LEU A 1 288 ? 7.102 -8.398 27.234 1 40.31 288 LEU A CA 1
ATOM 2164 C C . LEU A 1 288 ? 8.023 -7.188 27.312 1 40.31 288 LEU A C 1
ATOM 2166 O O . LEU A 1 288 ? 7.867 -6.238 26.547 1 40.31 288 LEU A O 1
ATOM 2170 N N . LYS A 1 289 ? 8.836 -7.168 28.297 1 38.56 289 LYS A N 1
ATOM 2171 C CA . LYS A 1 289 ? 9.75 -6.031 28.375 1 38.56 289 LYS A CA 1
ATOM 2172 C C . LYS A 1 289 ? 10.539 -5.875 27.078 1 38.56 289 LYS A C 1
ATOM 2174 O O . LYS A 1 289 ? 10.805 -4.754 26.641 1 38.56 289 LYS A O 1
ATOM 2179 N N . LEU A 1 290 ? 10.977 -6.953 26.672 1 35.69 290 LEU A N 1
ATOM 2180 C CA . LEU A 1 290 ? 11.812 -6.875 25.469 1 35.69 290 LEU A CA 1
ATOM 2181 C C . LEU A 1 290 ? 10.977 -6.516 24.25 1 35.69 290 LEU A C 1
ATOM 2183 O O . LEU A 1 290 ? 11.438 -5.777 23.375 1 35.69 290 LEU A O 1
ATOM 2187 N N . LEU A 1 291 ? 9.766 -7.102 24.203 1 39.53 291 LEU A N 1
ATOM 2188 C CA . LEU A 1 291 ? 8.859 -6.656 23.156 1 39.53 291 LEU A CA 1
ATOM 2189 C C . LEU A 1 291 ? 8.492 -5.188 23.344 1 39.53 291 LEU A C 1
ATOM 2191 O O . LEU A 1 291 ? 8.078 -4.523 22.391 1 39.53 291 LEU A O 1
ATOM 2195 N N . SER A 1 292 ? 8.57 -4.809 24.531 1 41.81 292 SER A N 1
ATOM 2196 C CA . SER A 1 292 ? 8.32 -3.41 24.875 1 41.81 292 SER A CA 1
ATOM 2197 C C . SER A 1 292 ? 9.211 -2.479 24.062 1 41.81 292 SER A C 1
ATOM 2199 O O . SER A 1 292 ? 8.766 -1.421 23.609 1 41.81 292 SER A O 1
ATOM 2201 N N . GLY A 1 293 ? 10.5 -2.955 24.109 1 42.16 293 GLY A N 1
ATOM 2202 C CA . GLY A 1 293 ? 11.328 -2.098 23.281 1 42.16 293 GLY A CA 1
ATOM 2203 C C . GLY A 1 293 ? 10.93 -2.102 21.812 1 42.16 293 GLY A C 1
ATOM 2204 O O . GLY A 1 293 ? 10.836 -1.045 21.188 1 42.16 293 GLY A O 1
ATOM 2205 N N . GLY A 1 294 ? 10.773 -3.363 21.312 1 42.91 294 GLY A N 1
ATOM 2206 C CA . GLY A 1 294 ? 10.328 -3.434 19.938 1 42.91 294 GLY A CA 1
ATOM 2207 C C . GLY A 1 294 ? 8.93 -2.879 19.719 1 42.91 294 GLY A C 1
ATOM 2208 O O . GLY A 1 294 ? 8.688 -2.133 18.766 1 42.91 294 GLY A O 1
ATOM 2209 N N . LEU A 1 295 ? 8.102 -3.334 20.672 1 47.06 295 LEU A N 1
ATOM 2210 C CA . LEU A 1 295 ? 6.742 -2.805 20.672 1 47.06 295 LEU A CA 1
ATOM 2211 C C . LEU A 1 295 ? 6.742 -1.294 20.875 1 47.06 295 LEU A C 1
ATOM 2213 O O . LEU A 1 295 ? 5.941 -0.578 20.266 1 47.06 295 LEU A O 1
ATOM 2217 N N . ASN A 1 296 ? 7.582 -0.922 21.844 1 47.38 296 ASN A N 1
ATOM 2218 C CA . ASN A 1 296 ? 7.727 0.519 22.016 1 47.38 296 ASN A CA 1
ATOM 2219 C C . ASN A 1 296 ? 8.195 1.195 20.734 1 47.38 296 ASN A C 1
ATOM 2221 O O . ASN A 1 296 ? 7.738 2.287 20.391 1 47.38 296 ASN A O 1
ATOM 2225 N N . ARG A 1 297 ? 9.07 0.407 20.172 1 46.59 297 ARG A N 1
ATOM 2226 C CA . ARG A 1 297 ? 9.523 0.949 18.906 1 46.59 297 ARG A CA 1
ATOM 2227 C C . ARG A 1 297 ? 8.398 0.935 17.875 1 46.59 297 ARG A C 1
ATOM 2229 O O . ARG A 1 297 ? 8.25 1.882 17.094 1 46.59 297 ARG A O 1
ATOM 2236 N N . ILE A 1 298 ? 7.723 -0.186 18 1 46.38 298 ILE A N 1
ATOM 2237 C CA . ILE A 1 298 ? 6.559 -0.242 17.125 1 46.38 298 ILE A CA 1
ATOM 2238 C C . ILE A 1 298 ? 5.551 0.827 17.531 1 46.38 298 ILE A C 1
ATOM 2240 O O . ILE A 1 298 ? 4.957 1.495 16.688 1 46.38 298 ILE A O 1
ATOM 2244 N N . LYS A 1 299 ? 5.379 0.911 18.844 1 48.97 299 LYS A N 1
ATOM 2245 C CA . LYS A 1 299 ? 4.488 1.952 19.359 1 48.97 299 LYS A CA 1
ATOM 2246 C C . LYS A 1 299 ? 4.977 3.34 18.953 1 48.97 299 LYS A C 1
ATOM 2248 O O . LYS A 1 299 ? 4.18 4.195 18.578 1 48.97 299 LYS A O 1
ATOM 2253 N N . GLN A 1 300 ? 6.238 3.473 19.125 1 49.66 300 GLN A N 1
ATOM 2254 C CA . GLN A 1 300 ? 6.805 4.766 18.75 1 49.66 300 GLN A CA 1
ATOM 2255 C C . GLN A 1 300 ? 6.625 5.031 17.25 1 49.66 300 GLN A C 1
ATOM 2257 O O . GLN A 1 300 ? 6.488 6.18 16.828 1 49.66 300 GLN A O 1
ATOM 2262 N N . LEU A 1 301 ? 6.613 3.889 16.656 1 44.72 301 LEU A N 1
ATOM 2263 C CA . LEU A 1 301 ? 6.48 3.965 15.203 1 44.72 301 LEU A CA 1
ATOM 2264 C C . LEU A 1 301 ? 5.055 4.328 14.805 1 44.72 301 LEU A C 1
ATOM 2266 O O . LEU A 1 301 ? 4.832 4.918 13.75 1 44.72 301 LEU A O 1
ATOM 2270 N N . THR A 1 302 ? 4.176 3.844 15.641 1 44.69 302 THR A N 1
ATOM 2271 C CA . THR A 1 302 ? 2.771 4.062 15.312 1 44.69 302 THR A CA 1
ATOM 2272 C C . THR A 1 302 ? 2.207 5.238 16.094 1 44.69 302 THR A C 1
ATOM 2274 O O . THR A 1 302 ? 1.017 5.547 16 1 44.69 302 THR A O 1
ATOM 2277 N N . ASP A 1 303 ? 2.982 5.613 16.969 1 50.06 303 ASP A N 1
ATOM 2278 C CA . ASP A 1 303 ? 2.426 6.672 17.812 1 50.06 303 ASP A CA 1
ATOM 2279 C C . ASP A 1 303 ? 2.264 7.969 17.016 1 50.06 303 ASP A C 1
ATOM 2281 O O . ASP A 1 303 ? 3.143 8.836 17.047 1 50.06 303 ASP A O 1
ATOM 2285 N N . PHE A 1 304 ? 1.344 7.867 16.109 1 49.25 304 PHE A N 1
ATOM 2286 C CA . PHE A 1 304 ? 0.882 9.094 15.469 1 49.25 304 PHE A CA 1
ATOM 2287 C C . PHE A 1 304 ? 0.805 10.234 16.469 1 49.25 304 PHE A C 1
ATOM 2289 O O . PHE A 1 304 ? 0.863 11.406 16.094 1 49.25 304 PHE A O 1
ATOM 2296 N N . GLU A 1 305 ? 0.708 9.781 17.719 1 53.88 305 GLU A N 1
ATOM 2297 C CA . GLU A 1 305 ? 0.624 10.758 18.797 1 53.88 305 GLU A CA 1
ATOM 2298 C C . GLU A 1 305 ? 1.922 11.547 18.922 1 53.88 305 GLU A C 1
ATOM 2300 O O . GLU A 1 305 ? 1.91 12.703 19.359 1 53.88 305 GLU A O 1
ATOM 2305 N N . GLU A 1 306 ? 2.928 10.859 18.391 1 57.19 306 GLU A N 1
ATOM 2306 C CA . GLU A 1 306 ? 4.191 11.562 18.578 1 57.19 306 GLU A CA 1
ATOM 2307 C C . GLU A 1 306 ? 4.477 12.516 17.422 1 57.19 306 GLU A C 1
ATOM 2309 O O . GLU A 1 306 ? 5.133 13.539 17.594 1 57.19 306 GLU A O 1
ATOM 2314 N N . TYR A 1 307 ? 3.846 12.25 16.281 1 61 307 TYR A N 1
ATOM 2315 C CA . TYR A 1 307 ? 4.348 13.023 15.148 1 61 307 TYR A CA 1
ATOM 2316 C C . TYR A 1 307 ? 3.381 14.141 14.781 1 61 307 TYR A C 1
ATOM 2318 O O . TYR A 1 307 ? 3.697 15 13.953 1 61 307 TYR A O 1
ATOM 2326 N N . GLY A 1 308 ? 2.4 14.336 15.516 1 69.19 308 GLY A N 1
ATOM 2327 C CA . GLY A 1 308 ? 1.649 15.578 15.523 1 69.19 308 GLY A CA 1
ATOM 2328 C C . GLY A 1 308 ? 0.765 15.75 14.305 1 69.19 308 GLY A C 1
ATOM 2329 O O . GLY A 1 308 ? 0.327 16.859 14 1 69.19 308 GLY A O 1
ATOM 2330 N N . GLY A 1 309 ? 0.569 14.844 13.367 1 87.88 309 GLY A N 1
ATOM 2331 C CA . GLY A 1 309 ? -0.366 14.992 12.258 1 87.88 309 GLY A CA 1
ATOM 2332 C C . GLY A 1 309 ? 0.318 15.164 10.914 1 87.88 309 GLY A C 1
ATOM 2333 O O . GLY A 1 309 ? 1.541 15.047 10.82 1 87.88 309 GLY A O 1
ATOM 2334 N N . ALA A 1 310 ? -0.493 15.43 9.844 1 93.06 310 ALA A N 1
ATOM 2335 C CA . ALA A 1 310 ? -0.01 15.523 8.469 1 93.06 310 ALA A CA 1
ATOM 2336 C C . ALA A 1 310 ? -0.142 16.953 7.938 1 93.06 310 ALA A C 1
ATOM 2338 O O . ALA A 1 310 ? -1.244 17.5 7.891 1 93.06 310 ALA A O 1
ATOM 2339 N N . PRO A 1 311 ? 0.972 17.578 7.551 1 95.88 311 PRO A N 1
ATOM 2340 C CA . PRO A 1 311 ? 0.879 18.875 6.898 1 95.88 311 PRO A CA 1
ATOM 2341 C C . PRO A 1 311 ? 0.357 18.781 5.465 1 95.88 311 PRO A C 1
ATOM 2343 O O . PRO A 1 311 ? 0.676 17.844 4.75 1 95.88 311 PRO A O 1
ATOM 2346 N N . LEU A 1 312 ? -0.491 19.703 5.105 1 98 312 LEU A N 1
ATOM 2347 C CA . LEU A 1 312 ? -0.857 19.875 3.703 1 98 312 LEU A CA 1
ATOM 2348 C C . LEU A 1 312 ? 0.118 20.812 3.004 1 98 312 LEU A C 1
ATOM 2350 O O . LEU A 1 312 ? 0.2 22 3.346 1 98 312 LEU A O 1
ATOM 2354 N N . LEU A 1 313 ? 0.851 20.328 2.031 1 98 313 LEU A N 1
ATOM 2355 C CA . LEU A 1 313 ? 1.895 21.094 1.365 1 98 313 LEU A CA 1
ATOM 2356 C C . LEU A 1 313 ? 1.406 21.625 0.02 1 98 313 LEU A C 1
ATOM 2358 O O . LEU A 1 313 ? 0.559 21 -0.625 1 98 313 LEU A O 1
ATOM 2362 N N . GLY A 1 314 ? 1.955 22.75 -0.379 1 97.94 314 GLY A N 1
ATOM 2363 C CA . GLY A 1 314 ? 1.677 23.281 -1.702 1 97.94 314 GLY A CA 1
ATOM 2364 C C . GLY A 1 314 ? 0.686 24.438 -1.683 1 97.94 314 GLY A C 1
ATOM 2365 O O . GLY A 1 314 ? 0.358 25 -2.73 1 97.94 314 GLY A O 1
ATOM 2366 N N . ILE A 1 315 ? 0.212 24.766 -0.54 1 98.19 315 ILE A N 1
ATOM 2367 C CA . ILE A 1 315 ? -0.686 25.906 -0.379 1 98.19 315 ILE A CA 1
ATOM 2368 C C . ILE A 1 315 ? 0.043 27.031 0.34 1 98.19 315 ILE A C 1
ATOM 2370 O O . ILE A 1 315 ? 1.1 26.828 0.939 1 98.19 315 ILE A O 1
ATOM 2374 N N . ASP A 1 316 ? -0.508 28.234 0.328 1 97.94 316 ASP A N 1
ATOM 2375 C CA . ASP A 1 316 ? 0.212 29.406 0.807 1 97.94 316 ASP A CA 1
ATOM 2376 C C . ASP A 1 316 ? -0.025 29.625 2.301 1 97.94 316 ASP A C 1
ATOM 2378 O O . ASP A 1 316 ? 0.338 30.672 2.846 1 97.94 316 ASP A O 1
ATOM 2382 N N . ARG A 1 317 ? -0.672 28.703 2.939 1 98.25 317 ARG A N 1
ATOM 2383 C CA . ARG A 1 317 ? -0.913 28.703 4.379 1 98.25 317 ARG A CA 1
ATOM 2384 C C . ARG A 1 317 ? -0.473 27.391 5.008 1 98.25 317 ARG A C 1
ATOM 2386 O O . ARG A 1 317 ? -0.143 26.438 4.301 1 98.25 317 ARG A O 1
ATOM 2393 N N . VAL A 1 318 ? -0.433 27.375 6.344 1 98.12 318 VAL A N 1
ATOM 2394 C CA . VAL A 1 318 ? -0.066 26.172 7.078 1 98.12 318 VAL A CA 1
ATOM 2395 C C . VAL A 1 318 ? -1.326 25.453 7.555 1 98.12 318 VAL A C 1
ATOM 2397 O O . VAL A 1 318 ? -2.199 26.062 8.18 1 98.12 318 VAL A O 1
ATOM 2400 N N . MET A 1 319 ? -1.438 24.234 7.23 1 98.5 319 MET A N 1
ATOM 2401 C CA . MET A 1 319 ? -2.51 23.375 7.746 1 98.5 319 MET A CA 1
ATOM 2402 C C . MET A 1 319 ? -1.967 22.031 8.203 1 98.5 319 MET A C 1
ATOM 2404 O O . MET A 1 319 ? -1.18 21.406 7.488 1 98.5 319 MET A O 1
ATOM 2408 N N . ILE A 1 320 ? -2.363 21.609 9.383 1 97.5 320 ILE A N 1
ATOM 2409 C CA . ILE A 1 320 ? -2.037 20.297 9.914 1 97.5 320 ILE A CA 1
ATOM 2410 C C . ILE A 1 320 ? -3.316 19.484 10.102 1 97.5 320 ILE A C 1
ATOM 2412 O O . ILE A 1 320 ? -4.254 19.938 10.766 1 97.5 320 ILE A O 1
ATOM 2416 N N . VAL A 1 321 ? -3.328 18.312 9.492 1 96.75 321 VAL A N 1
ATOM 2417 C CA . VAL A 1 321 ? -4.441 17.391 9.664 1 96.75 321 VAL A CA 1
ATOM 2418 C C . VAL A 1 321 ? -4.023 16.25 10.594 1 96.75 321 VAL A C 1
ATOM 2420 O O . VAL A 1 321 ? -3.23 15.383 10.211 1 96.75 321 VAL A O 1
ATOM 2423 N N . ALA A 1 322 ? -4.551 16.297 11.789 1 94.25 322 ALA A N 1
ATOM 2424 C CA . ALA A 1 322 ? -4.273 15.234 12.758 1 94.25 322 ALA A CA 1
ATOM 2425 C C . ALA A 1 322 ? -5.129 14 12.484 1 94.25 322 ALA A C 1
ATOM 2427 O O . ALA A 1 322 ? -6.113 14.07 11.742 1 94.25 322 ALA A O 1
ATOM 2428 N N . HIS A 1 323 ? -4.691 12.828 13 1 88.5 323 HIS A N 1
ATOM 2429 C CA . HIS A 1 323 ? -5.477 11.602 12.867 1 88.5 323 HIS A CA 1
ATOM 2430 C C . HIS A 1 323 ? -6.855 11.766 13.5 1 88.5 323 HIS A C 1
ATOM 2432 O O . HIS A 1 323 ? -6.988 12.359 14.57 1 88.5 323 HIS A O 1
ATOM 2438 N N . PRO A 1 324 ? -7.832 11.211 12.938 1 90.38 324 PRO A N 1
ATOM 2439 C CA . PRO A 1 324 ? -9.203 11.398 13.414 1 90.38 324 PRO A CA 1
ATOM 2440 C C . PRO A 1 324 ? -9.406 10.875 14.836 1 90.38 324 PRO A C 1
ATOM 2442 O O . PRO A 1 324 ? -10.297 11.344 15.547 1 90.38 324 PRO A O 1
ATOM 2445 N N . HIS A 1 325 ? -8.586 9.961 15.266 1 86.88 325 HIS A N 1
ATOM 2446 C CA . HIS A 1 325 ? -8.727 9.367 16.594 1 86.88 325 HIS A CA 1
ATOM 2447 C C . HIS A 1 325 ? -7.766 10.016 17.594 1 86.88 325 HIS A C 1
ATOM 2449 O O . HIS A 1 325 ? -7.539 9.477 18.672 1 86.88 325 HIS A O 1
ATOM 2455 N N . SER A 1 326 ? -7.223 11.133 17.203 1 90.25 326 SER A N 1
ATOM 2456 C CA . SER A 1 326 ? -6.266 11.82 18.062 1 90.25 326 SER A CA 1
ATOM 2457 C C . SER A 1 326 ? -6.91 12.242 19.375 1 90.25 326 SER A C 1
ATOM 2459 O O . SER A 1 326 ? -8.016 12.781 19.391 1 90.25 326 SER A O 1
ATOM 2461 N N . GLU A 1 327 ? -6.23 11.953 20.438 1 93 327 GLU A N 1
ATOM 2462 C CA . GLU A 1 327 ? -6.578 12.477 21.75 1 93 327 GLU A CA 1
ATOM 2463 C C . GLU A 1 327 ? -5.777 13.734 22.078 1 93 327 GLU A C 1
ATOM 2465 O O . GLU A 1 327 ? -5.098 14.281 21.203 1 93 327 GLU A O 1
ATOM 2470 N N . SER A 1 328 ? -6 14.227 23.25 1 94.25 328 SER A N 1
ATOM 2471 C CA . SER A 1 328 ? -5.488 15.539 23.625 1 94.25 328 SER A CA 1
ATOM 2472 C C . SER A 1 328 ? -3.992 15.648 23.359 1 94.25 328 SER A C 1
ATOM 2474 O O . SER A 1 328 ? -3.52 16.656 22.828 1 94.25 328 SER A O 1
ATOM 2476 N N . ARG A 1 329 ? -3.225 14.672 23.656 1 91.44 329 ARG A N 1
ATOM 2477 C CA . ARG A 1 329 ? -1.776 14.719 23.484 1 91.44 329 ARG A CA 1
ATOM 2478 C C . ARG A 1 329 ? -1.407 14.82 22 1 91.44 329 ARG A C 1
ATOM 2480 O O . ARG A 1 329 ? -0.525 15.602 21.641 1 91.44 329 ARG A O 1
ATOM 2487 N N . ALA A 1 330 ? -2.051 14 21.188 1 90.88 330 ALA A N 1
ATOM 2488 C CA . ALA A 1 330 ? -1.797 14.031 19.75 1 90.88 330 ALA A CA 1
ATOM 2489 C C . ALA A 1 330 ? -2.189 15.375 19.156 1 90.88 330 ALA A C 1
ATOM 2491 O O . ALA A 1 330 ? -1.514 15.891 18.25 1 90.88 330 ALA A O 1
ATOM 2492 N N . ILE A 1 331 ? -3.279 15.922 19.656 1 95.56 331 ILE A N 1
ATOM 2493 C CA . ILE A 1 331 ? -3.73 17.219 19.188 1 95.56 331 ILE A CA 1
ATOM 2494 C C . ILE A 1 331 ? -2.715 18.297 19.594 1 95.56 331 ILE A C 1
ATOM 2496 O O . ILE A 1 331 ? -2.398 19.188 18.797 1 95.56 331 ILE A O 1
ATOM 2500 N N . GLU A 1 332 ? -2.23 18.203 20.781 1 94.81 332 GLU A N 1
ATOM 2501 C CA . GLU A 1 332 ? -1.185 19.109 21.234 1 94.81 332 GLU A CA 1
ATOM 2502 C C . GLU A 1 332 ? 0.019 19.078 20.297 1 94.81 332 GLU A C 1
ATOM 2504 O O . GLU A 1 332 ? 0.543 20.125 19.906 1 94.81 332 GLU A O 1
ATOM 2509 N N . ASN A 1 333 ? 0.417 17.906 19.984 1 91.81 333 ASN A N 1
ATOM 2510 C CA . ASN A 1 333 ? 1.57 17.734 19.109 1 91.81 333 ASN A CA 1
ATOM 2511 C C . ASN A 1 333 ? 1.302 18.312 17.719 1 91.81 333 ASN A C 1
ATOM 2513 O O . ASN A 1 333 ? 2.203 18.859 17.078 1 91.81 333 ASN A O 1
ATOM 2517 N N . ALA A 1 334 ? 0.113 18.125 17.219 1 94.81 334 ALA A N 1
ATOM 2518 C CA . ALA A 1 334 ? -0.26 18.703 15.93 1 94.81 334 ALA A CA 1
ATOM 2519 C C . ALA A 1 334 ? -0.173 20.219 15.961 1 94.81 334 ALA A C 1
ATOM 2521 O O . ALA A 1 334 ? 0.283 20.844 15 1 94.81 334 ALA A O 1
ATOM 2522 N N . ILE A 1 335 ? -0.605 20.797 17.047 1 96.38 335 ILE A N 1
ATOM 2523 C CA . ILE A 1 335 ? -0.567 22.234 17.188 1 96.38 335 ILE A CA 1
ATOM 2524 C C . ILE A 1 335 ? 0.883 22.719 17.266 1 96.38 335 ILE A C 1
ATOM 2526 O O . ILE A 1 335 ? 1.253 23.703 16.641 1 96.38 335 ILE A O 1
ATOM 2530 N N . LYS A 1 336 ? 1.682 22.047 18.016 1 92.69 336 LYS A N 1
ATOM 2531 C CA . LYS A 1 336 ? 3.1 22.375 18.094 1 92.69 336 LYS A CA 1
ATOM 2532 C C . LYS A 1 336 ? 3.762 22.297 16.719 1 92.69 336 LYS A C 1
ATOM 2534 O O . LYS A 1 336 ? 4.613 23.125 16.391 1 92.69 336 LYS A O 1
ATOM 2539 N N . LEU A 1 337 ? 3.367 21.297 15.992 1 92.12 337 LEU A N 1
ATOM 2540 C CA . LEU A 1 337 ? 3.881 21.172 14.633 1 92.12 337 LEU A CA 1
ATOM 2541 C C . LEU A 1 337 ? 3.465 22.359 13.773 1 92.12 337 LEU A C 1
ATOM 2543 O O . LEU A 1 337 ? 4.254 22.859 12.969 1 92.12 337 LEU A O 1
ATOM 2547 N N . ALA A 1 338 ? 2.225 22.766 13.922 1 95.69 338 ALA A N 1
ATOM 2548 C CA . ALA A 1 338 ? 1.744 23.938 13.195 1 95.69 338 ALA A CA 1
ATOM 2549 C C . ALA A 1 338 ? 2.568 25.172 13.555 1 95.69 338 ALA A C 1
ATOM 2551 O O . ALA A 1 338 ? 2.973 25.938 12.664 1 95.69 338 ALA A O 1
ATOM 2552 N N . ILE A 1 339 ? 2.814 25.344 14.805 1 93.56 339 ILE A N 1
ATOM 2553 C CA . ILE A 1 339 ? 3.605 26.484 15.273 1 93.56 339 ILE A CA 1
ATOM 2554 C C . ILE A 1 339 ? 5.004 26.422 14.664 1 93.56 339 ILE A C 1
ATOM 2556 O O . ILE A 1 339 ? 5.516 27.422 14.172 1 93.56 339 ILE A O 1
ATOM 2560 N N . LYS A 1 340 ? 5.551 25.25 14.688 1 90.81 340 LYS A N 1
ATOM 2561 C CA . LYS A 1 340 ? 6.875 25.047 14.109 1 90.81 340 LYS A CA 1
ATOM 2562 C C . LYS A 1 340 ? 6.891 25.422 12.625 1 90.81 340 LYS A C 1
ATOM 2564 O O . LYS A 1 340 ? 7.832 26.062 12.148 1 90.81 340 LYS A O 1
ATOM 2569 N N . ASN A 1 341 ? 5.891 25.016 11.906 1 94 341 ASN A N 1
ATOM 2570 C CA . ASN A 1 341 ? 5.793 25.312 10.484 1 94 341 ASN A CA 1
ATOM 2571 C C . ASN A 1 341 ? 5.645 26.797 10.219 1 94 341 ASN A C 1
ATOM 2573 O O . ASN A 1 341 ? 6.211 27.328 9.266 1 94 341 ASN A O 1
ATOM 2577 N N . VAL A 1 342 ? 4.863 27.453 11.047 1 95.25 342 VAL A N 1
ATOM 2578 C CA . VAL A 1 342 ? 4.668 28.891 10.914 1 95.25 342 VAL A CA 1
ATOM 2579 C C . VAL A 1 342 ? 5.98 29.625 11.18 1 95.25 342 VAL A C 1
ATOM 2581 O O . VAL A 1 342 ? 6.375 30.5 10.414 1 95.25 342 VAL A O 1
ATOM 2584 N N . ARG A 1 343 ? 6.641 29.219 12.211 1 91.94 343 ARG A N 1
ATOM 2585 C CA . ARG A 1 343 ? 7.906 29.844 12.578 1 91.94 343 ARG A CA 1
ATOM 2586 C C . ARG A 1 343 ? 8.953 29.656 11.484 1 91.94 343 ARG A C 1
ATOM 2588 O O . ARG A 1 343 ? 9.773 30.547 11.242 1 91.94 343 ARG A O 1
ATOM 2595 N N . ALA A 1 344 ? 8.875 28.594 10.828 1 91.56 344 ALA A N 1
ATOM 2596 C CA . ALA A 1 344 ? 9.828 28.281 9.773 1 91.56 344 ALA A CA 1
ATOM 2597 C C . ALA A 1 344 ? 9.422 28.922 8.445 1 91.56 344 ALA A C 1
ATOM 2599 O O . ALA A 1 344 ? 10.133 28.797 7.445 1 91.56 344 ALA A O 1
ATOM 2600 N N . GLU A 1 345 ? 8.289 29.578 8.438 1 94.81 345 GLU A N 1
ATOM 2601 C CA . GLU A 1 345 ? 7.758 30.141 7.203 1 94.81 345 GLU A CA 1
ATOM 2602 C C . GLU A 1 345 ? 7.723 29.109 6.082 1 94.81 345 GLU A C 1
ATOM 2604 O O . GLU A 1 345 ? 8.188 29.375 4.973 1 94.81 345 GLU A O 1
ATOM 2609 N N . LEU A 1 346 ? 7.172 27.984 6.355 1 94.75 346 LEU A N 1
ATOM 2610 C CA . LEU A 1 346 ? 7.25 26.781 5.52 1 94.75 346 LEU A CA 1
ATOM 2611 C C . LEU A 1 346 ? 6.742 27.078 4.113 1 94.75 346 LEU A C 1
ATOM 2613 O O . LEU A 1 346 ? 7.398 26.719 3.129 1 94.75 346 LEU A O 1
ATOM 2617 N N . PRO A 1 347 ? 5.551 27.75 3.928 1 96.88 347 PRO A N 1
ATOM 2618 C CA . PRO A 1 347 ? 5.082 27.984 2.561 1 96.88 347 PRO A CA 1
ATOM 2619 C C . PRO A 1 347 ? 6.078 28.797 1.726 1 96.88 347 PRO A C 1
ATOM 2621 O O . PRO A 1 347 ? 6.27 28.5 0.542 1 96.88 347 PRO A O 1
ATOM 2624 N N . ARG A 1 348 ? 6.711 29.75 2.332 1 95.44 348 ARG A N 1
ATOM 2625 C CA . ARG A 1 348 ? 7.688 30.562 1.624 1 95.44 348 ARG A CA 1
ATOM 2626 C C . ARG A 1 348 ? 8.922 29.75 1.261 1 95.44 348 ARG A C 1
ATOM 2628 O O . ARG A 1 348 ? 9.477 29.906 0.168 1 95.44 348 ARG A O 1
ATOM 2635 N N . VAL A 1 349 ? 9.359 28.969 2.18 1 94 349 VAL A N 1
ATOM 2636 C CA . VAL A 1 349 ? 10.531 28.109 1.955 1 94 349 VAL A CA 1
ATOM 2637 C C . VAL A 1 349 ? 10.258 27.156 0.795 1 94 349 VAL A C 1
ATOM 2639 O O . VAL A 1 349 ? 11.117 26.969 -0.07 1 94 349 VAL A O 1
ATOM 2642 N N . ILE A 1 350 ? 9.07 26.547 0.775 1 95.44 350 ILE A N 1
ATOM 2643 C CA . ILE A 1 350 ? 8.703 25.625 -0.285 1 95.44 350 ILE A CA 1
ATOM 2644 C C . ILE A 1 350 ? 8.617 26.359 -1.617 1 95.44 350 ILE A C 1
ATOM 2646 O O . ILE A 1 350 ? 9.094 25.859 -2.643 1 95.44 350 ILE A O 1
ATOM 2650 N N . ALA A 1 351 ? 8.055 27.531 -1.596 1 95.81 351 ALA A N 1
ATOM 2651 C CA . ALA A 1 351 ? 7.949 28.328 -2.814 1 95.81 351 ALA A CA 1
ATOM 2652 C C . ALA A 1 351 ? 9.328 28.609 -3.408 1 95.81 351 ALA A C 1
ATOM 2654 O O . ALA A 1 351 ? 9.508 28.562 -4.629 1 95.81 351 ALA A O 1
ATOM 2655 N N . ARG A 1 352 ? 10.258 28.891 -2.564 1 93.75 352 ARG A N 1
ATOM 2656 C CA . ARG A 1 352 ? 11.625 29.172 -3.008 1 93.75 352 ARG A CA 1
ATOM 2657 C C . ARG A 1 352 ? 12.258 27.922 -3.611 1 93.75 352 ARG A C 1
ATOM 2659 O O . ARG A 1 352 ? 12.984 28 -4.605 1 93.75 352 ARG A O 1
ATOM 2666 N N . ALA A 1 353 ? 11.992 26.812 -2.973 1 91.56 353 ALA A N 1
ATOM 2667 C CA . ALA A 1 353 ? 12.539 25.547 -3.457 1 91.56 353 ALA A CA 1
ATOM 2668 C C . ALA A 1 353 ? 11.977 25.203 -4.836 1 91.56 353 ALA A C 1
ATOM 2670 O O . ALA A 1 353 ? 12.664 24.578 -5.648 1 91.56 353 ALA A O 1
ATOM 2671 N N . LEU A 1 354 ? 10.734 25.562 -5.09 1 93.5 354 LEU A N 1
ATOM 2672 C CA . LEU A 1 354 ? 10.062 25.266 -6.355 1 93.5 354 LEU A CA 1
ATOM 2673 C C . LEU A 1 354 ? 10.523 26.234 -7.445 1 93.5 354 LEU A C 1
ATOM 2675 O O . LEU A 1 354 ? 10.422 25.922 -8.633 1 93.5 354 LEU A O 1
ATOM 2679 N N . ALA A 1 355 ? 10.797 27.484 -7.102 1 85.12 355 ALA A N 1
ATOM 2680 C CA . ALA A 1 355 ? 11.133 28.547 -8.047 1 85.12 355 ALA A CA 1
ATOM 2681 C C . ALA A 1 355 ? 12.383 28.188 -8.859 1 85.12 355 ALA A C 1
ATOM 2683 O O . ALA A 1 355 ? 13.336 27.625 -8.32 1 85.12 355 ALA A O 1
ATOM 2684 N N . GLU A 1 356 ? 12.266 27.344 -10.125 1 59.41 356 GLU A N 1
ATOM 2685 C CA . GLU A 1 356 ? 13.211 26.984 -11.172 1 59.41 356 GLU A CA 1
ATOM 2686 C C . GLU A 1 356 ? 14.43 27.906 -11.164 1 59.41 356 GLU A C 1
ATOM 2688 O O . GLU A 1 356 ? 14.32 29.094 -10.875 1 59.41 356 GLU A O 1
ATOM 2693 N N . LYS A 1 357 ? 15.703 27.359 -10.992 1 48.12 357 LYS A N 1
ATOM 2694 C CA . LYS A 1 357 ? 16.734 28.062 -11.75 1 48.12 357 LYS A CA 1
ATOM 2695 C C . LYS A 1 357 ? 16.328 28.25 -13.203 1 48.12 357 LYS A C 1
ATOM 2697 O O . LYS A 1 357 ? 16.094 27.281 -13.922 1 48.12 357 LYS A O 1
ATOM 2702 N N . GLU A 1 358 ? 15.25 29.078 -13.586 1 34.28 358 GLU A N 1
ATOM 2703 C CA . GLU A 1 358 ? 15.516 29.531 -14.953 1 34.28 358 GLU A CA 1
ATOM 2704 C C . GLU A 1 358 ? 17.016 29.641 -15.211 1 34.28 358 GLU A C 1
ATOM 2706 O O . GLU A 1 358 ? 17.781 30.047 -14.336 1 34.28 358 GLU A O 1
ATOM 2711 N N . MET B 1 1 ? -20.125 -31.328 -46.281 1 22.25 1 MET B N 1
ATOM 2712 C CA . MET B 1 1 ? -19.234 -32.219 -45.531 1 22.25 1 MET B CA 1
ATOM 2713 C C . MET B 1 1 ? -18.828 -31.594 -44.219 1 22.25 1 MET B C 1
ATOM 2715 O O . MET B 1 1 ? -18.219 -30.516 -44.188 1 22.25 1 MET B O 1
ATOM 2719 N N . ALA B 1 2 ? -19.672 -31.906 -43.031 1 28.02 2 ALA B N 1
ATOM 2720 C CA . ALA B 1 2 ? -19.75 -31.438 -41.656 1 28.02 2 ALA B CA 1
ATOM 2721 C C . ALA B 1 2 ? -18.438 -31.656 -40.906 1 28.02 2 ALA B C 1
ATOM 2723 O O . ALA B 1 2 ? -17.922 -32.781 -40.875 1 28.02 2 ALA B O 1
ATOM 2724 N N . HIS B 1 3 ? -17.516 -30.641 -41 1 27.16 3 HIS B N 1
ATOM 2725 C CA . HIS B 1 3 ? -16.188 -30.703 -40.375 1 27.16 3 HIS B CA 1
ATOM 2726 C C . HIS B 1 3 ? -16.25 -31.188 -38.938 1 27.16 3 HIS B C 1
ATOM 2728 O O . HIS B 1 3 ? -17.078 -30.703 -38.156 1 27.16 3 HIS B O 1
ATOM 2734 N N . SER B 1 4 ? -16.078 -32.469 -38.688 1 33.28 4 SER B N 1
ATOM 2735 C CA . SER B 1 4 ? -16.047 -33.188 -37.438 1 33.28 4 SER B CA 1
ATOM 2736 C C . SER B 1 4 ? -15.18 -32.469 -36.406 1 33.28 4 SER B C 1
ATOM 2738 O O . SER B 1 4 ? -14.016 -32.188 -36.656 1 33.28 4 SER B O 1
ATOM 2740 N N . ASP B 1 5 ? -15.805 -31.562 -35.625 1 32.66 5 ASP B N 1
ATOM 2741 C CA . ASP B 1 5 ? -15.297 -30.781 -34.5 1 32.66 5 ASP B CA 1
ATOM 2742 C C . ASP B 1 5 ? -14.617 -31.688 -33.469 1 32.66 5 ASP B C 1
ATOM 2744 O O . ASP B 1 5 ? -15.273 -32.5 -32.812 1 32.66 5 ASP B O 1
ATOM 2748 N N . ASP B 1 6 ? -13.516 -32.344 -33.75 1 27.94 6 ASP B N 1
ATOM 2749 C CA . ASP B 1 6 ? -12.672 -33.188 -32.938 1 27.94 6 ASP B CA 1
ATOM 2750 C C . ASP B 1 6 ? -12.367 -32.5 -31.594 1 27.94 6 ASP B C 1
ATOM 2752 O O . ASP B 1 6 ? -11.336 -31.844 -31.453 1 27.94 6 ASP B O 1
ATOM 2756 N N . ARG B 1 7 ? -13.422 -31.938 -30.859 1 36.31 7 ARG B N 1
ATOM 2757 C CA . ARG B 1 7 ? -13.211 -31.469 -29.5 1 36.31 7 ARG B CA 1
ATOM 2758 C C . ARG B 1 7 ? -12.5 -32.531 -28.641 1 36.31 7 ARG B C 1
ATOM 2760 O O . ARG B 1 7 ? -12.945 -33.656 -28.578 1 36.31 7 ARG B O 1
ATOM 2767 N N . LYS B 1 8 ? -11.211 -32.219 -28.438 1 37.19 8 LYS B N 1
ATOM 2768 C CA . LYS B 1 8 ? -10.352 -33.062 -27.609 1 37.19 8 LYS B CA 1
ATOM 2769 C C . LYS B 1 8 ? -11.109 -33.562 -26.375 1 37.19 8 LYS B C 1
ATOM 2771 O O . LYS B 1 8 ? -11.797 -32.781 -25.703 1 37.19 8 LYS B O 1
ATOM 2776 N N . PRO B 1 9 ? -11.211 -34.906 -26.141 1 33.22 9 PRO B N 1
ATOM 2777 C CA . PRO B 1 9 ? -11.953 -35.469 -25.016 1 33.22 9 PRO B CA 1
ATOM 2778 C C . PRO B 1 9 ? -11.594 -34.812 -23.688 1 33.22 9 PRO B C 1
ATOM 2780 O O . PRO B 1 9 ? -10.508 -34.25 -23.547 1 33.22 9 PRO B O 1
ATOM 2783 N N . ALA B 1 10 ? -12.508 -34.625 -22.797 1 36.97 10 ALA B N 1
ATOM 2784 C CA . ALA B 1 10 ? -12.461 -34.25 -21.391 1 36.97 10 ALA B CA 1
ATOM 2785 C C . ALA B 1 10 ? -11.328 -34.969 -20.672 1 36.97 10 ALA B C 1
ATOM 2787 O O . ALA B 1 10 ? -11.172 -36.188 -20.812 1 36.97 10 ALA B O 1
ATOM 2788 N N . HIS B 1 11 ? -10.062 -34.344 -20.469 1 41.78 11 HIS B N 1
ATOM 2789 C CA . HIS B 1 11 ? -8.984 -34.875 -19.656 1 41.78 11 HIS B CA 1
ATOM 2790 C C . HIS B 1 11 ? -9.523 -35.844 -18.609 1 41.78 11 HIS B C 1
ATOM 2792 O O . HIS B 1 11 ? -10.367 -35.5 -17.797 1 41.78 11 HIS B O 1
ATOM 2798 N N . SER B 1 12 ? -9.562 -37.062 -18.828 1 46.66 12 SER B N 1
ATOM 2799 C CA . SER B 1 12 ? -9.922 -38.125 -17.906 1 46.66 12 SER B CA 1
ATOM 2800 C C . SER B 1 12 ? -9.289 -37.906 -16.531 1 46.66 12 SER B C 1
ATOM 2802 O O . SER B 1 12 ? -8.125 -37.531 -16.438 1 46.66 12 SER B O 1
ATOM 2804 N N . SER B 1 13 ? -10.141 -37.719 -15.422 1 58.09 13 SER B N 1
ATOM 2805 C CA . SER B 1 13 ? -9.789 -37.625 -14.008 1 58.09 13 SER B CA 1
ATOM 2806 C C . SER B 1 13 ? -8.602 -38.5 -13.656 1 58.09 13 SER B C 1
ATOM 2808 O O . SER B 1 13 ? -7.887 -38.219 -12.688 1 58.09 13 SER B O 1
ATOM 2810 N N . ASP B 1 14 ? -8.203 -39.438 -14.531 1 66 14 ASP B N 1
ATOM 2811 C CA . ASP B 1 14 ? -7.172 -40.406 -14.164 1 66 14 ASP B CA 1
ATOM 2812 C C . ASP B 1 14 ? -5.875 -40.125 -14.93 1 66 14 ASP B C 1
ATOM 2814 O O . ASP B 1 14 ? -4.871 -40.812 -14.711 1 66 14 ASP B O 1
ATOM 2818 N N . ALA B 1 15 ? -5.863 -39.094 -15.82 1 81.56 15 ALA B N 1
ATOM 2819 C CA . ALA B 1 15 ? -4.66 -38.844 -16.609 1 81.56 15 ALA B CA 1
ATOM 2820 C C . ALA B 1 15 ? -3.559 -38.219 -15.742 1 81.56 15 ALA B C 1
ATOM 2822 O O . ALA B 1 15 ? -3.84 -37.469 -14.828 1 81.56 15 ALA B O 1
ATOM 2823 N N . PRO B 1 16 ? -2.324 -38.688 -16.031 1 91.5 16 PRO B N 1
ATOM 2824 C CA . PRO B 1 16 ? -1.205 -38.125 -15.266 1 91.5 16 PRO B CA 1
ATOM 2825 C C . PRO B 1 16 ? -1.108 -36.594 -15.406 1 91.5 16 PRO B C 1
ATOM 2827 O O . PRO B 1 16 ? -1.585 -36.031 -16.391 1 91.5 16 PRO B O 1
ATOM 2830 N N . ILE B 1 17 ? -0.63 -35.969 -14.438 1 95.56 17 ILE B N 1
ATOM 2831 C CA . ILE B 1 17 ? -0.396 -34.531 -14.43 1 95.56 17 ILE B CA 1
ATOM 2832 C C . ILE B 1 17 ? 1.083 -34.25 -14.68 1 95.56 17 ILE B C 1
ATOM 2834 O O . ILE B 1 17 ? 1.955 -34.906 -14.094 1 95.56 17 ILE B O 1
ATOM 2838 N N . THR B 1 18 ? 1.392 -33.375 -15.602 1 97.75 18 THR B N 1
ATOM 2839 C CA . THR B 1 18 ? 2.764 -32.938 -15.844 1 97.75 18 THR B CA 1
ATOM 2840 C C . THR B 1 18 ? 2.939 -31.453 -15.5 1 97.75 18 THR B C 1
ATOM 2842 O O . THR B 1 18 ? 2.184 -30.609 -15.977 1 97.75 18 THR B O 1
ATOM 2845 N N . ILE B 1 19 ? 3.893 -31.156 -14.68 1 98.44 19 ILE B N 1
ATOM 2846 C CA . ILE B 1 19 ? 4.207 -29.781 -14.289 1 98.44 19 ILE B CA 1
ATOM 2847 C C . ILE B 1 19 ? 5.488 -29.328 -14.992 1 98.44 19 ILE B C 1
ATOM 2849 O O . ILE B 1 19 ? 6.547 -29.938 -14.812 1 98.44 19 ILE B O 1
ATOM 2853 N N . ALA B 1 20 ? 5.406 -28.297 -15.82 1 98.94 20 ALA B N 1
ATOM 2854 C CA . ALA B 1 20 ? 6.605 -27.656 -16.359 1 98.94 20 ALA B CA 1
ATOM 2855 C C . ALA B 1 20 ? 7.211 -26.703 -15.344 1 98.94 20 ALA B C 1
ATOM 2857 O O . ALA B 1 20 ? 6.57 -25.719 -14.945 1 98.94 20 ALA B O 1
ATOM 2858 N N . VAL B 1 21 ? 8.445 -26.922 -14.938 1 98.88 21 VAL B N 1
ATOM 2859 C CA . VAL B 1 21 ? 9.102 -26.109 -13.922 1 98.88 21 VAL B CA 1
ATOM 2860 C C . VAL B 1 21 ? 10.25 -25.328 -14.562 1 98.88 21 VAL B C 1
ATOM 2862 O O . VAL B 1 21 ? 11.195 -25.922 -15.094 1 98.88 21 VAL B O 1
ATOM 2865 N N . ASP B 1 22 ? 10.141 -24 -14.547 1 98.88 22 ASP B N 1
ATOM 2866 C CA . ASP B 1 22 ? 11.266 -23.156 -14.93 1 98.88 22 ASP B CA 1
ATOM 2867 C C . ASP B 1 22 ? 12.422 -23.297 -13.945 1 98.88 22 ASP B C 1
ATOM 2869 O O . ASP B 1 22 ? 12.453 -22.641 -12.906 1 98.88 22 ASP B O 1
ATOM 2873 N N . ALA B 1 23 ? 13.391 -24.031 -14.344 1 98.69 23 ALA B N 1
ATOM 2874 C CA . ALA B 1 23 ? 14.43 -24.438 -13.406 1 98.69 23 ALA B CA 1
ATOM 2875 C C . ALA B 1 23 ? 15.477 -23.344 -13.227 1 98.69 23 ALA B C 1
ATOM 2877 O O . ALA B 1 23 ? 16.281 -23.391 -12.297 1 98.69 23 ALA B O 1
ATOM 2878 N N . MET B 1 24 ? 15.414 -22.359 -14.109 1 98.31 24 MET B N 1
ATOM 2879 C CA . MET B 1 24 ? 16.5 -21.375 -14.141 1 98.31 24 MET B CA 1
ATOM 2880 C C . MET B 1 24 ? 16.078 -20.094 -13.43 1 98.31 24 MET B C 1
ATOM 2882 O O . MET B 1 24 ? 16.922 -19.25 -13.117 1 98.31 24 MET B O 1
ATOM 2886 N N . GLY B 1 25 ? 14.773 -19.984 -13.203 1 96.94 25 GLY B N 1
ATOM 2887 C CA . GLY B 1 25 ? 14.273 -18.75 -12.617 1 96.94 25 GLY B CA 1
ATOM 2888 C C . GLY B 1 25 ? 14.383 -18.719 -11.109 1 96.94 25 GLY B C 1
ATOM 2889 O O . GLY B 1 25 ? 14.039 -19.688 -10.438 1 96.94 25 GLY B O 1
ATOM 2890 N N . GLY B 1 26 ? 14.867 -17.547 -10.594 1 95.5 26 GLY B N 1
ATOM 2891 C CA . GLY B 1 26 ? 14.977 -17.375 -9.156 1 95.5 26 GLY B CA 1
ATOM 2892 C C . GLY B 1 26 ? 16.391 -17.109 -8.688 1 95.5 26 GLY B C 1
ATOM 2893 O O . GLY B 1 26 ? 17.359 -17.469 -9.375 1 95.5 26 GLY B O 1
ATOM 2894 N N . TYR B 1 27 ? 16.516 -16.609 -7.488 1 93.81 27 TYR B N 1
ATOM 2895 C CA . TYR B 1 27 ? 17.844 -16.234 -6.973 1 93.81 27 TYR B CA 1
ATOM 2896 C C . TYR B 1 27 ? 18.609 -17.469 -6.516 1 93.81 27 TYR B C 1
ATOM 2898 O O . TYR B 1 27 ? 19.844 -17.453 -6.438 1 93.81 27 TYR B O 1
ATOM 2906 N N . HIS B 1 28 ? 17.922 -18.547 -6.25 1 95.5 28 HIS B N 1
ATOM 2907 C CA . HIS B 1 28 ? 18.578 -19.75 -5.754 1 95.5 28 HIS B CA 1
ATOM 2908 C C . HIS B 1 28 ? 18.547 -20.859 -6.797 1 95.5 28 HIS B C 1
ATOM 2910 O O . HIS B 1 28 ? 18.719 -22.047 -6.461 1 95.5 28 HIS B O 1
ATOM 2916 N N . SER B 1 29 ? 18.203 -20.531 -8.023 1 96.31 29 SER B N 1
ATOM 2917 C CA . SER B 1 29 ? 18.109 -21.484 -9.125 1 96.31 29 SER B CA 1
ATOM 2918 C C . SER B 1 29 ? 19.484 -21.766 -9.734 1 96.31 29 SER B C 1
ATOM 2920 O O . SER B 1 29 ? 20.375 -20.922 -9.695 1 96.31 29 SER B O 1
ATOM 2922 N N . PRO B 1 30 ? 19.781 -22.859 -10.305 1 97.88 30 PRO B N 1
ATOM 2923 C CA . PRO B 1 30 ? 18.781 -23.922 -10.445 1 97.88 30 PRO B CA 1
ATOM 2924 C C . PRO B 1 30 ? 18.766 -24.875 -9.258 1 97.88 30 PRO B C 1
ATOM 2926 O O . PRO B 1 30 ? 17.891 -25.75 -9.156 1 97.88 30 PRO B O 1
ATOM 2929 N N . GLY B 1 31 ? 19.688 -24.734 -8.328 1 98 31 GLY B N 1
ATOM 2930 C CA . GLY B 1 31 ? 19.922 -25.688 -7.254 1 98 31 GLY B CA 1
ATOM 2931 C C . GLY B 1 31 ? 18.672 -25.969 -6.426 1 98 31 GLY B C 1
ATOM 2932 O O . GLY B 1 31 ? 18.234 -27.125 -6.344 1 98 31 GLY B O 1
ATOM 2933 N N . GLU B 1 32 ? 18.016 -24.953 -5.879 1 97.19 32 GLU B N 1
ATOM 2934 C CA . GLU B 1 32 ? 16.859 -25.109 -5 1 97.19 32 GLU B CA 1
ATOM 2935 C C . GLU B 1 32 ? 15.656 -25.641 -5.77 1 97.19 32 GLU B C 1
ATOM 2937 O O . GLU B 1 32 ? 14.836 -26.375 -5.219 1 97.19 32 GLU B O 1
ATOM 2942 N N . VAL B 1 33 ? 15.547 -25.25 -7.02 1 98.31 33 VAL B N 1
ATOM 2943 C CA . VAL B 1 33 ? 14.43 -25.703 -7.836 1 98.31 33 VAL B CA 1
ATOM 2944 C C . VAL B 1 33 ? 14.57 -27.203 -8.117 1 98.31 33 VAL B C 1
ATOM 2946 O O . VAL B 1 33 ? 13.617 -27.969 -7.969 1 98.31 33 VAL B O 1
ATOM 2949 N N . VAL B 1 34 ? 15.773 -27.641 -8.508 1 98.69 34 VAL B N 1
ATOM 2950 C CA . VAL B 1 34 ? 16.031 -29.047 -8.797 1 98.69 34 VAL B CA 1
ATOM 2951 C C . VAL B 1 34 ? 15.836 -29.891 -7.531 1 98.69 34 VAL B C 1
ATOM 2953 O O . VAL B 1 34 ? 15.258 -30.969 -7.582 1 98.69 34 VAL B O 1
ATOM 2956 N N . SER B 1 35 ? 16.297 -29.344 -6.43 1 97.94 35 SER B N 1
ATOM 2957 C CA . SER B 1 35 ? 16.141 -30.031 -5.152 1 97.94 35 SER B CA 1
ATOM 2958 C C . SER B 1 35 ? 14.664 -30.266 -4.832 1 97.94 35 SER B C 1
ATOM 2960 O O . SER B 1 35 ? 14.289 -31.344 -4.375 1 97.94 35 SER B O 1
ATOM 2962 N N . ALA B 1 36 ? 13.828 -29.297 -5.043 1 97.19 36 ALA B N 1
ATOM 2963 C CA . ALA B 1 36 ? 12.391 -29.406 -4.793 1 97.19 36 ALA B CA 1
ATOM 2964 C C . ALA B 1 36 ? 11.758 -30.469 -5.68 1 97.19 36 ALA B C 1
ATOM 2966 O O . ALA B 1 36 ? 11.008 -31.312 -5.199 1 97.19 36 ALA B O 1
ATOM 2967 N N . VAL B 1 37 ? 12.07 -30.422 -6.941 1 98.25 37 VAL B N 1
ATOM 2968 C CA . VAL B 1 37 ? 11.5 -31.359 -7.898 1 98.25 37 VAL B CA 1
ATOM 2969 C C . VAL B 1 37 ? 11.977 -32.781 -7.586 1 98.25 37 VAL B C 1
ATOM 2971 O O . VAL B 1 37 ? 11.203 -33.75 -7.68 1 98.25 37 VAL B O 1
ATOM 2974 N N . ALA B 1 38 ? 13.242 -32.906 -7.25 1 98.19 38 ALA B N 1
ATOM 2975 C CA . ALA B 1 38 ? 13.812 -34.188 -6.902 1 98.19 38 ALA B CA 1
ATOM 2976 C C . ALA B 1 38 ? 13.062 -34.812 -5.723 1 98.19 38 ALA B C 1
ATOM 2978 O O . ALA B 1 38 ? 12.719 -36 -5.754 1 98.19 38 ALA B O 1
ATOM 2979 N N . ARG B 1 39 ? 12.828 -34.031 -4.766 1 96.62 39 ARG B N 1
ATOM 2980 C CA . ARG B 1 39 ? 12.109 -34.531 -3.592 1 96.62 39 ARG B CA 1
ATOM 2981 C C . ARG B 1 39 ? 10.695 -34.938 -3.953 1 96.62 39 ARG B C 1
ATOM 2983 O O . ARG B 1 39 ? 10.227 -36 -3.523 1 96.62 39 ARG B O 1
ATOM 2990 N N . LEU B 1 40 ? 10.016 -34.156 -4.707 1 96.19 40 LEU B N 1
ATOM 2991 C CA . LEU B 1 40 ? 8.633 -34.438 -5.086 1 96.19 40 LEU B CA 1
ATOM 2992 C C . LEU B 1 40 ? 8.555 -35.656 -5.984 1 96.19 40 LEU B C 1
ATOM 2994 O O . LEU B 1 40 ? 7.559 -36.375 -5.969 1 96.19 40 LEU B O 1
ATOM 2998 N N . SER B 1 41 ? 9.57 -35.875 -6.75 1 96.69 41 SER B N 1
ATOM 2999 C CA . SER B 1 41 ? 9.586 -37.031 -7.668 1 96.69 41 SER B CA 1
ATOM 3000 C C . SER B 1 41 ? 9.578 -38.344 -6.906 1 96.69 41 SER B C 1
ATOM 3002 O O . SER B 1 41 ? 9.188 -39.375 -7.457 1 96.69 41 SER B O 1
ATOM 3004 N N . LYS B 1 42 ? 10.016 -38.281 -5.664 1 94.88 42 LYS B N 1
ATOM 3005 C CA . LYS B 1 42 ? 10.117 -39.5 -4.863 1 94.88 42 LYS B CA 1
ATOM 3006 C C . LYS B 1 42 ? 8.805 -39.781 -4.129 1 94.88 42 LYS B C 1
ATOM 3008 O O . LYS B 1 42 ? 8.602 -40.906 -3.633 1 94.88 42 LYS B O 1
ATOM 3013 N N . TYR B 1 43 ? 8.078 -38.75 -4.109 1 86.88 43 TYR B N 1
ATOM 3014 C CA . TYR B 1 43 ? 6.805 -38.906 -3.42 1 86.88 43 TYR B CA 1
ATOM 3015 C C . TYR B 1 43 ? 5.746 -39.469 -4.352 1 86.88 43 TYR B C 1
ATOM 3017 O O . TYR B 1 43 ? 5.668 -39.094 -5.523 1 86.88 43 TYR B O 1
ATOM 3025 N N . GLU B 1 44 ? 5.031 -40.531 -3.943 1 72.19 44 GLU B N 1
ATOM 3026 C CA . GLU B 1 44 ? 3.971 -41.125 -4.746 1 72.19 44 GLU B CA 1
ATOM 3027 C C . GLU B 1 44 ? 2.613 -40.531 -4.41 1 72.19 44 GLU B C 1
ATOM 3029 O O . GLU B 1 44 ? 2.119 -40.656 -3.291 1 72.19 44 GLU B O 1
ATOM 3034 N N . PRO B 1 45 ? 2.117 -39.781 -5.379 1 69.12 45 PRO B N 1
ATOM 3035 C CA . PRO B 1 45 ? 0.812 -39.188 -5.07 1 69.12 45 PRO B CA 1
ATOM 3036 C C . PRO B 1 45 ? -0.308 -40.219 -5.035 1 69.12 45 PRO B C 1
ATOM 3038 O O . PRO B 1 45 ? -0.234 -41.25 -5.73 1 69.12 45 PRO B O 1
ATOM 3041 N N . PRO B 1 46 ? -1.241 -40.094 -4.133 1 63.06 46 PRO B N 1
ATOM 3042 C CA . PRO B 1 46 ? -2.297 -41.094 -3.953 1 63.06 46 PRO B CA 1
ATOM 3043 C C . PRO B 1 46 ? -3.166 -41.281 -5.199 1 63.06 46 PRO B C 1
ATOM 3045 O O . PRO B 1 46 ? -3.76 -42.344 -5.402 1 63.06 46 PRO B O 1
ATOM 3048 N N . ALA B 1 47 ? -3.381 -40.312 -5.91 1 67.44 47 ALA B N 1
ATOM 3049 C CA . ALA B 1 47 ? -4.422 -40.406 -6.926 1 67.44 47 ALA B CA 1
ATOM 3050 C C . ALA B 1 47 ? -3.816 -40.5 -8.328 1 67.44 47 ALA B C 1
ATOM 3052 O O . ALA B 1 47 ? -4.082 -41.469 -9.062 1 67.44 47 ALA B O 1
ATOM 3053 N N . ARG B 1 48 ? -3.27 -39.5 -8.805 1 80.31 48 ARG B N 1
ATOM 3054 C CA . ARG B 1 48 ? -2.736 -39.375 -10.156 1 80.31 48 ARG B CA 1
ATOM 3055 C C . ARG B 1 48 ? -1.228 -39.156 -10.141 1 80.31 48 ARG B C 1
ATOM 3057 O O . ARG B 1 48 ? -0.719 -38.375 -9.32 1 80.31 48 ARG B O 1
ATOM 3064 N N . PRO B 1 49 ? -0.603 -40 -11.016 1 88.88 49 PRO B N 1
ATOM 3065 C CA . PRO B 1 49 ? 0.839 -39.75 -11.062 1 88.88 49 PRO B CA 1
ATOM 3066 C C . PRO B 1 49 ? 1.172 -38.312 -11.523 1 88.88 49 PRO B C 1
ATOM 3068 O O . PRO B 1 49 ? 0.453 -37.75 -12.352 1 88.88 49 PRO B O 1
ATOM 3071 N N . VAL B 1 50 ? 2.219 -37.812 -10.969 1 95.38 50 VAL B N 1
ATOM 3072 C CA . VAL B 1 50 ? 2.695 -36.469 -11.328 1 95.38 50 VAL B CA 1
ATOM 3073 C C . VAL B 1 50 ? 4.094 -36.562 -11.93 1 95.38 50 VAL B C 1
ATOM 3075 O O . VAL B 1 50 ? 4.965 -37.25 -11.391 1 95.38 50 VAL B O 1
ATOM 3078 N N . TYR B 1 51 ? 4.238 -36 -13.031 1 97.06 51 TYR B N 1
ATOM 3079 C CA . TYR B 1 51 ? 5.52 -35.906 -13.719 1 97.06 51 TYR B CA 1
ATOM 3080 C C . TYR B 1 51 ? 6.016 -34.469 -13.773 1 97.06 51 TYR B C 1
ATOM 3082 O O . TYR B 1 51 ? 5.23 -33.531 -13.625 1 97.06 51 TYR B O 1
ATOM 3090 N N . PHE B 1 52 ? 7.355 -34.344 -13.977 1 98.44 52 PHE B N 1
ATOM 3091 C CA . PHE B 1 52 ? 7.957 -33 -13.969 1 98.44 52 PHE B CA 1
ATOM 3092 C C . PHE B 1 52 ? 8.82 -32.781 -15.203 1 98.44 52 PHE B C 1
ATOM 3094 O O . PHE B 1 52 ? 9.68 -33.625 -15.516 1 98.44 52 PHE B O 1
ATOM 3101 N N . SER B 1 53 ? 8.547 -31.75 -15.922 1 98.75 53 SER B N 1
ATOM 3102 C CA . SER B 1 53 ? 9.453 -31.266 -16.953 1 98.75 53 SER B CA 1
ATOM 3103 C C . SER B 1 53 ? 10.344 -30.141 -16.406 1 98.75 53 SER B C 1
ATOM 3105 O O . SER B 1 53 ? 9.883 -29.016 -16.219 1 98.75 53 SER B O 1
ATOM 3107 N N . LEU B 1 54 ? 11.547 -30.469 -16.141 1 98.69 54 LEU B N 1
ATOM 3108 C CA . LEU B 1 54 ? 12.523 -29.484 -15.703 1 98.69 54 LEU B CA 1
ATOM 3109 C C . LEU B 1 54 ? 13.094 -28.719 -16.891 1 98.69 54 LEU B C 1
ATOM 3111 O O . LEU B 1 54 ? 13.852 -29.281 -17.688 1 98.69 54 LEU B O 1
ATOM 3115 N N . VAL B 1 55 ? 12.836 -27.453 -16.969 1 98.94 55 VAL B N 1
ATOM 3116 C CA . VAL B 1 55 ? 13.172 -26.688 -18.156 1 98.94 55 VAL B CA 1
ATOM 3117 C C . VAL B 1 55 ? 14.352 -25.766 -17.875 1 98.94 55 VAL B C 1
ATOM 3119 O O . VAL B 1 55 ? 14.281 -24.922 -16.969 1 98.94 55 VAL B O 1
ATOM 3122 N N . GLY B 1 56 ? 15.398 -25.828 -18.578 1 98.81 56 GLY B N 1
ATOM 3123 C CA . GLY B 1 56 ? 16.594 -25.031 -18.406 1 98.81 56 GLY B CA 1
ATOM 3124 C C . GLY B 1 56 ? 17.812 -25.594 -19.125 1 98.81 56 GLY B C 1
ATOM 3125 O O . GLY B 1 56 ? 17.672 -26.328 -20.109 1 98.81 56 GLY B O 1
ATOM 3126 N N . ASP B 1 57 ? 18.953 -25.172 -18.688 1 98.44 57 ASP B N 1
ATOM 3127 C CA . ASP B 1 57 ? 20.188 -25.656 -19.281 1 98.44 57 ASP B CA 1
ATOM 3128 C C . ASP B 1 57 ? 20.391 -27.141 -18.984 1 98.44 57 ASP B C 1
ATOM 3130 O O . ASP B 1 57 ? 20.609 -27.531 -17.828 1 98.44 57 ASP B O 1
ATOM 3134 N N . GLU B 1 58 ? 20.375 -27.938 -20.031 1 98.44 58 GLU B N 1
ATOM 3135 C CA . GLU B 1 58 ? 20.391 -29.391 -19.875 1 98.44 58 GLU B CA 1
ATOM 3136 C C . GLU B 1 58 ? 21.641 -29.859 -19.141 1 98.44 58 GLU B C 1
ATOM 3138 O O . GLU B 1 58 ? 21.562 -30.719 -18.266 1 98.44 58 GLU B O 1
ATOM 3143 N N . ALA B 1 59 ? 22.781 -29.312 -19.516 1 98.06 59 ALA B N 1
ATOM 3144 C CA . ALA B 1 59 ? 24.031 -29.734 -18.891 1 98.06 59 ALA B CA 1
ATOM 3145 C C . ALA B 1 59 ? 24.031 -29.422 -17.406 1 98.06 59 ALA B C 1
ATOM 3147 O O . ALA B 1 59 ? 24.406 -30.281 -16.594 1 98.06 59 ALA B O 1
ATOM 3148 N N . GLU B 1 60 ? 23.641 -28.25 -17.062 1 97.94 60 GLU B N 1
ATOM 3149 C CA . GLU B 1 60 ? 23.609 -27.828 -15.672 1 97.94 60 GLU B CA 1
ATOM 3150 C C . GLU B 1 60 ? 22.625 -28.672 -14.859 1 97.94 60 GLU B C 1
ATOM 3152 O O . GLU B 1 60 ? 22.938 -29.109 -13.75 1 97.94 60 GLU B O 1
ATOM 3157 N N . LEU B 1 61 ? 21.453 -28.875 -15.414 1 98.62 61 LEU B N 1
ATOM 3158 C CA . LEU B 1 61 ? 20.406 -29.625 -14.719 1 98.62 61 LEU B CA 1
ATOM 3159 C C . LEU B 1 61 ? 20.812 -31.078 -14.531 1 98.62 61 LEU B C 1
ATOM 3161 O O . LEU B 1 61 ? 20.578 -31.656 -13.469 1 98.62 61 LEU B O 1
ATOM 3165 N N . THR B 1 62 ? 21.406 -31.641 -15.539 1 98.06 62 THR B N 1
ATOM 3166 C CA . THR B 1 62 ? 21.859 -33.031 -15.469 1 98.06 62 THR B CA 1
ATOM 3167 C C . THR B 1 62 ? 22.891 -33.188 -14.367 1 98.06 62 THR B C 1
ATOM 3169 O O . THR B 1 62 ? 22.844 -34.156 -13.594 1 98.06 62 THR B O 1
ATOM 3172 N N . GLU B 1 63 ? 23.828 -32.281 -14.32 1 98.06 63 GLU B N 1
ATOM 3173 C CA . GLU B 1 63 ? 24.891 -32.312 -13.312 1 98.06 63 GLU B CA 1
ATOM 3174 C C . GLU B 1 63 ? 24.297 -32.312 -11.898 1 98.06 63 GLU B C 1
ATOM 3176 O O . GLU B 1 63 ? 24.719 -33.094 -11.039 1 98.06 63 GLU B O 1
ATOM 3181 N N . ILE B 1 64 ? 23.359 -31.422 -11.68 1 98.25 64 ILE B N 1
ATOM 3182 C CA . ILE B 1 64 ? 22.766 -31.281 -10.352 1 98.25 64 ILE B CA 1
ATOM 3183 C C . ILE B 1 64 ? 21.953 -32.531 -10.023 1 98.25 64 ILE B C 1
ATOM 3185 O O . ILE B 1 64 ? 22.016 -33.031 -8.898 1 98.25 64 ILE B O 1
ATOM 3189 N N . LEU B 1 65 ? 21.203 -33.094 -10.977 1 97.75 65 LEU B N 1
ATOM 3190 C CA . LEU B 1 65 ? 20.359 -34.25 -10.758 1 97.75 65 LEU B CA 1
ATOM 3191 C C . LEU B 1 65 ? 21.203 -35.5 -10.445 1 97.75 65 LEU B C 1
ATOM 3193 O O . LEU B 1 65 ? 20.781 -36.375 -9.68 1 97.75 65 LEU B O 1
ATOM 3197 N N . LEU B 1 66 ? 22.391 -35.562 -11.062 1 96.81 66 LEU B N 1
ATOM 3198 C CA . LEU B 1 66 ? 23.281 -36.688 -10.836 1 96.81 66 LEU B CA 1
ATOM 3199 C C . LEU B 1 66 ? 23.719 -36.75 -9.375 1 96.81 66 LEU B C 1
ATOM 3201 O O . LEU B 1 66 ? 23.953 -37.844 -8.836 1 96.81 66 LEU B O 1
ATOM 3205 N N . SER B 1 67 ? 23.734 -35.625 -8.742 1 96.81 67 SER B N 1
ATOM 3206 C CA . SER B 1 67 ? 24.219 -35.562 -7.359 1 96.81 67 SER B CA 1
ATOM 3207 C C . SER B 1 67 ? 23.047 -35.438 -6.383 1 96.81 67 SER B C 1
ATOM 3209 O O . SER B 1 67 ? 23.25 -35.156 -5.199 1 96.81 67 SER B O 1
ATOM 3211 N N . THR B 1 68 ? 21.891 -35.531 -6.891 1 97.38 68 THR B N 1
ATOM 3212 C CA . THR B 1 68 ? 20.688 -35.375 -6.062 1 97.38 68 THR B CA 1
ATOM 3213 C C . THR B 1 68 ? 19.797 -36.625 -6.148 1 97.38 68 THR B C 1
ATOM 3215 O O . THR B 1 68 ? 19.438 -37.031 -7.242 1 97.38 68 THR B O 1
ATOM 3218 N N . SER B 1 69 ? 19.453 -37.219 -4.984 1 97.5 69 SER B N 1
ATOM 3219 C CA . SER B 1 69 ? 18.531 -38.344 -4.988 1 97.5 69 SER B CA 1
ATOM 3220 C C . SER B 1 69 ? 17.188 -37.969 -5.582 1 97.5 69 SER B C 1
ATOM 3222 O O . SER B 1 69 ? 16.547 -37 -5.148 1 97.5 69 SER B O 1
ATOM 3224 N N . HIS B 1 70 ? 16.766 -38.719 -6.641 1 97.56 70 HIS B N 1
ATOM 3225 C CA . HIS B 1 70 ? 15.5 -38.438 -7.328 1 97.56 70 HIS B CA 1
ATOM 3226 C C . HIS B 1 70 ? 14.961 -39.688 -8.008 1 97.56 70 HIS B C 1
ATOM 3228 O O . HIS B 1 70 ? 15.648 -40.719 -8.062 1 97.56 70 HIS B O 1
ATOM 3234 N N . ASN B 1 71 ? 13.688 -39.688 -8.398 1 96.69 71 ASN B N 1
ATOM 3235 C CA . ASN B 1 71 ? 13.117 -40.719 -9.258 1 96.69 71 ASN B CA 1
ATOM 3236 C C . ASN B 1 71 ? 13.234 -40.344 -10.734 1 96.69 71 ASN B C 1
ATOM 3238 O O . ASN B 1 71 ? 12.477 -39.5 -11.227 1 96.69 71 ASN B O 1
ATOM 3242 N N . PRO B 1 72 ? 14.141 -40.969 -11.422 1 95.56 72 PRO B N 1
ATOM 3243 C CA . PRO B 1 72 ? 14.414 -40.562 -12.805 1 95.56 72 PRO B CA 1
ATOM 3244 C C . PRO B 1 72 ? 13.234 -40.812 -13.734 1 95.56 72 PRO B C 1
ATOM 3246 O O . PRO B 1 72 ? 13.148 -40.219 -14.812 1 95.56 72 PRO B O 1
ATOM 3249 N N . GLU B 1 73 ? 12.266 -41.625 -13.359 1 94.88 73 GLU B N 1
ATOM 3250 C CA . GLU B 1 73 ? 11.109 -41.938 -14.188 1 94.88 73 GLU B CA 1
ATOM 3251 C C . GLU B 1 73 ? 10.102 -40.781 -14.18 1 94.88 73 GLU B C 1
ATOM 3253 O O . GLU B 1 73 ? 9.227 -40.719 -15.047 1 94.88 73 GLU B O 1
ATOM 3258 N N . ARG B 1 74 ? 10.281 -39.906 -13.273 1 96.69 74 ARG B N 1
ATOM 3259 C CA . ARG B 1 74 ? 9.258 -38.875 -13.094 1 96.69 74 ARG B CA 1
ATOM 3260 C C . ARG B 1 74 ? 9.773 -37.531 -13.539 1 96.69 74 ARG B C 1
ATOM 3262 O O . ARG B 1 74 ? 9.031 -36.531 -13.523 1 96.69 74 ARG B O 1
ATOM 3269 N N . ILE B 1 75 ? 11.047 -37.406 -13.859 1 98.25 75 ILE B N 1
ATOM 3270 C CA . ILE B 1 75 ? 11.633 -36.125 -14.219 1 98.25 75 ILE B CA 1
ATOM 3271 C C . ILE B 1 75 ? 12.148 -36.188 -15.656 1 98.25 75 ILE B C 1
ATOM 3273 O O . ILE B 1 75 ? 12.914 -37.094 -16.016 1 98.25 75 ILE B O 1
ATOM 3277 N N . HIS B 1 76 ? 11.711 -35.312 -16.422 1 98.19 76 HIS B N 1
ATOM 3278 C CA . HIS B 1 76 ? 12.219 -35.094 -17.781 1 98.19 76 HIS B CA 1
ATOM 3279 C C . HIS B 1 76 ? 12.875 -33.75 -17.938 1 98.19 76 HIS B C 1
ATOM 3281 O O . HIS B 1 76 ? 12.297 -32.719 -17.531 1 98.19 76 HIS B O 1
ATOM 3287 N N . ILE B 1 77 ? 14.07 -33.719 -18.453 1 98.62 77 ILE B N 1
ATOM 3288 C CA . ILE B 1 77 ? 14.758 -32.438 -18.672 1 98.62 77 ILE B CA 1
ATOM 3289 C C . ILE B 1 77 ? 14.398 -31.891 -20.047 1 98.62 77 ILE B C 1
ATOM 3291 O O . ILE B 1 77 ? 14.461 -32.625 -21.047 1 98.62 77 ILE B O 1
ATOM 3295 N N . CYS B 1 78 ? 13.945 -30.703 -20.141 1 98.62 78 CYS B N 1
ATOM 3296 C CA . CYS B 1 78 ? 13.711 -29.953 -21.375 1 98.62 78 CYS B CA 1
ATOM 3297 C C . CYS B 1 78 ? 14.703 -28.812 -21.516 1 98.62 78 CYS B C 1
ATOM 3299 O O . CYS B 1 78 ? 14.68 -27.859 -20.734 1 98.62 78 CYS B O 1
ATOM 3301 N N . HIS B 1 79 ? 15.477 -28.844 -22.547 1 98.56 79 HIS B N 1
ATOM 3302 C CA . HIS B 1 79 ? 16.547 -27.891 -22.703 1 98.56 79 HIS B CA 1
ATOM 3303 C C . HIS B 1 79 ? 16.016 -26.531 -23.141 1 98.56 79 HIS B C 1
ATOM 3305 O O . HIS B 1 79 ? 15.164 -26.453 -24.031 1 98.56 79 HIS B O 1
ATOM 3311 N N . ALA B 1 80 ? 16.422 -25.531 -22.531 1 98.31 80 ALA B N 1
ATOM 3312 C CA . ALA B 1 80 ? 16.297 -24.125 -22.938 1 98.31 80 ALA B CA 1
ATOM 3313 C C . ALA B 1 80 ? 17.656 -23.438 -22.953 1 98.31 80 ALA B C 1
ATOM 3315 O O . ALA B 1 80 ? 18.344 -23.375 -21.938 1 98.31 80 ALA B O 1
ATOM 3316 N N . PRO B 1 81 ? 18.047 -22.859 -24.016 1 95.56 81 PRO B N 1
ATOM 3317 C CA . PRO B 1 81 ? 19.406 -22.328 -24.156 1 95.56 81 PRO B CA 1
ATOM 3318 C C . PRO B 1 81 ? 19.609 -21.031 -23.391 1 95.56 81 PRO B C 1
ATOM 3320 O O . PRO B 1 81 ? 20.75 -20.656 -23.094 1 95.56 81 PRO B O 1
ATOM 3323 N N . THR B 1 82 ? 18.531 -20.281 -23.172 1 97.94 82 THR B N 1
ATOM 3324 C CA . THR B 1 82 ? 18.672 -19.016 -22.469 1 97.94 82 THR B CA 1
ATOM 3325 C C . THR B 1 82 ? 17.734 -18.953 -21.25 1 97.94 82 THR B C 1
ATOM 3327 O O . THR B 1 82 ? 16.859 -19.812 -21.109 1 97.94 82 THR B O 1
ATOM 3330 N N . SER B 1 83 ? 18.031 -18.109 -20.359 1 98.25 83 SER B N 1
ATOM 3331 C CA . SER B 1 83 ? 17.188 -17.781 -19.203 1 98.25 83 SER B CA 1
ATOM 3332 C C . SER B 1 83 ? 17.141 -16.281 -18.953 1 98.25 83 SER B C 1
ATOM 3334 O O . SER B 1 83 ? 18.031 -15.547 -19.375 1 98.25 83 SER B O 1
ATOM 3336 N N . ILE B 1 84 ? 16.078 -15.867 -18.391 1 97.75 84 ILE B N 1
ATOM 3337 C CA . ILE B 1 84 ? 15.938 -14.453 -18.078 1 97.75 84 ILE B CA 1
ATOM 3338 C C . ILE B 1 84 ? 16.453 -14.172 -16.672 1 97.75 84 ILE B C 1
ATOM 3340 O O . ILE B 1 84 ? 15.992 -14.766 -15.703 1 97.75 84 ILE B O 1
ATOM 3344 N N . GLY B 1 85 ? 17.391 -13.273 -16.609 1 95.38 85 GLY B N 1
ATOM 3345 C CA . GLY B 1 85 ? 17.953 -12.891 -15.32 1 95.38 85 GLY B CA 1
ATOM 3346 C C . GLY B 1 85 ? 16.984 -12.086 -14.469 1 95.38 85 GLY B C 1
ATOM 3347 O O . GLY B 1 85 ? 16.125 -11.367 -15 1 95.38 85 GLY B O 1
ATOM 3348 N N . MET B 1 86 ? 17.156 -12.156 -13.141 1 90.62 86 MET B N 1
ATOM 3349 C CA . MET B 1 86 ? 16.266 -11.508 -12.195 1 90.62 86 MET B CA 1
ATOM 3350 C C . MET B 1 86 ? 16.391 -9.984 -12.281 1 90.62 86 MET B C 1
ATOM 3352 O O . MET B 1 86 ? 15.445 -9.266 -11.945 1 90.62 86 MET B O 1
ATOM 3356 N N . GLY B 1 87 ? 17.453 -9.531 -12.688 1 86.81 87 GLY B N 1
ATOM 3357 C CA . GLY B 1 87 ? 17.688 -8.094 -12.773 1 86.81 87 GLY B CA 1
ATOM 3358 C C . GLY B 1 87 ? 17.438 -7.531 -14.156 1 86.81 87 GLY B C 1
ATOM 3359 O O . GLY B 1 87 ? 17.547 -6.32 -14.359 1 86.81 87 GLY B O 1
ATOM 3360 N N . GLU B 1 88 ? 17.047 -8.375 -15.094 1 91.19 88 GLU B N 1
ATOM 3361 C CA . GLU B 1 88 ? 16.828 -7.938 -16.469 1 91.19 88 GLU B CA 1
ATOM 3362 C C . GLU B 1 88 ? 15.461 -7.27 -16.625 1 91.19 88 GLU B C 1
ATOM 3364 O O . GLU B 1 88 ? 14.492 -7.68 -15.984 1 91.19 88 GLU B O 1
ATOM 3369 N N . PRO B 1 89 ? 15.43 -6.207 -17.5 1 88.69 89 PRO B N 1
ATOM 3370 C CA . PRO B 1 89 ? 14.109 -5.652 -17.812 1 88.69 89 PRO B CA 1
ATOM 3371 C C . PRO B 1 89 ? 13.18 -6.664 -18.469 1 88.69 89 PRO B C 1
ATOM 3373 O O . PRO B 1 89 ? 13.516 -7.207 -19.531 1 88.69 89 PRO B O 1
ATOM 3376 N N . ALA B 1 90 ? 12.055 -6.867 -17.938 1 90.38 90 ALA B N 1
ATOM 3377 C CA . ALA B 1 90 ? 11.148 -7.957 -18.297 1 90.38 90 ALA B CA 1
ATOM 3378 C C . ALA B 1 90 ? 10.742 -7.867 -19.766 1 90.38 90 ALA B C 1
ATOM 3380 O O . ALA B 1 90 ? 10.82 -8.852 -20.5 1 90.38 90 ALA B O 1
ATOM 3381 N N . LYS B 1 91 ? 10.289 -6.672 -20.156 1 88.31 91 LYS B N 1
ATOM 3382 C CA . LYS B 1 91 ? 9.773 -6.5 -21.516 1 88.31 91 LYS B CA 1
ATOM 3383 C C . LYS B 1 91 ? 10.852 -6.789 -22.547 1 88.31 91 LYS B C 1
ATOM 3385 O O . LYS B 1 91 ? 10.633 -7.551 -23.484 1 88.31 91 LYS B O 1
ATOM 3390 N N . THR B 1 92 ? 11.977 -6.227 -22.375 1 92.94 92 THR B N 1
ATOM 3391 C CA . THR B 1 92 ? 13.078 -6.398 -23.312 1 92.94 92 THR B CA 1
ATOM 3392 C C . THR B 1 92 ? 13.609 -7.824 -23.266 1 92.94 92 THR B C 1
ATOM 3394 O O . THR B 1 92 ? 13.898 -8.422 -24.312 1 92.94 92 THR B O 1
ATOM 3397 N N . ALA B 1 93 ? 13.703 -8.375 -22.094 1 94 93 ALA B N 1
ATOM 3398 C CA . ALA B 1 93 ? 14.273 -9.711 -21.922 1 94 93 ALA B CA 1
ATOM 3399 C C . ALA B 1 93 ? 13.383 -10.773 -22.562 1 94 93 ALA B C 1
ATOM 3401 O O . ALA B 1 93 ? 13.875 -11.719 -23.172 1 94 93 ALA B O 1
ATOM 3402 N N . THR B 1 94 ? 12.078 -10.609 -22.406 1 95.12 94 THR B N 1
ATOM 3403 C CA . THR B 1 94 ? 11.133 -11.578 -22.969 1 95.12 94 THR B CA 1
ATOM 3404 C C . THR B 1 94 ? 11.164 -11.531 -24.484 1 95.12 94 THR B C 1
ATOM 3406 O O . THR B 1 94 ? 11.016 -12.562 -25.156 1 95.12 94 THR B O 1
ATOM 3409 N N . ALA B 1 95 ? 11.336 -10.328 -25.047 1 94.75 95 ALA B N 1
ATOM 3410 C CA . ALA B 1 95 ? 11.414 -10.156 -26.5 1 94.75 95 ALA B CA 1
ATOM 3411 C C . ALA B 1 95 ? 12.734 -10.688 -27.047 1 94.75 95 ALA B C 1
ATOM 3413 O O . ALA B 1 95 ? 12.766 -11.312 -28.109 1 94.75 95 ALA B O 1
ATOM 3414 N N . ASP B 1 96 ? 13.773 -10.492 -26.344 1 96.69 96 ASP B N 1
ATOM 3415 C CA . ASP B 1 96 ? 15.117 -10.812 -26.797 1 96.69 96 ASP B CA 1
ATOM 3416 C C . ASP B 1 96 ? 15.414 -12.305 -26.641 1 96.69 96 ASP B C 1
ATOM 3418 O O . ASP B 1 96 ? 16.281 -12.844 -27.312 1 96.69 96 ASP B O 1
ATOM 3422 N N . LYS B 1 97 ? 14.75 -12.969 -25.703 1 97.69 97 LYS B N 1
ATOM 3423 C CA . LYS B 1 97 ? 15.055 -14.359 -25.391 1 97.69 97 LYS B CA 1
ATOM 3424 C C . LYS B 1 97 ? 13.805 -15.234 -25.516 1 97.69 97 LYS B C 1
ATOM 3426 O O . LYS B 1 97 ? 13.391 -15.867 -24.547 1 97.69 97 LYS B O 1
ATOM 3431 N N . PRO B 1 98 ? 13.305 -15.406 -26.734 1 96.06 98 PRO B N 1
ATOM 3432 C CA . PRO B 1 98 ? 12.086 -16.188 -26.953 1 96.06 98 PRO B CA 1
ATOM 3433 C C . PRO B 1 98 ? 12.281 -17.672 -26.672 1 96.06 98 PRO B C 1
ATOM 3435 O O . PRO B 1 98 ? 11.312 -18.438 -26.625 1 96.06 98 PRO B O 1
ATOM 3438 N N . ASP B 1 99 ? 13.539 -18.094 -26.438 1 97.44 99 ASP B N 1
ATOM 3439 C CA . ASP B 1 99 ? 13.836 -19.5 -26.125 1 97.44 99 ASP B CA 1
ATOM 3440 C C . ASP B 1 99 ? 14.312 -19.656 -24.688 1 97.44 99 ASP B C 1
ATOM 3442 O O . ASP B 1 99 ? 15.047 -20.594 -24.375 1 97.44 99 ASP B O 1
ATOM 3446 N N . SER B 1 100 ? 13.93 -18.672 -23.844 1 98.69 100 SER B N 1
ATOM 3447 C CA . SER B 1 100 ? 14.281 -18.734 -22.422 1 98.69 100 SER B CA 1
ATOM 3448 C C . SER B 1 100 ? 13.562 -19.875 -21.719 1 98.69 100 SER B C 1
ATOM 3450 O O . SER B 1 100 ? 12.594 -20.422 -22.25 1 98.69 100 SER B O 1
ATOM 3452 N N . SER B 1 101 ? 14.078 -20.297 -20.547 1 98.81 101 SER B N 1
ATOM 3453 C CA . SER B 1 101 ? 13.492 -21.391 -19.781 1 98.81 101 SER B CA 1
ATOM 3454 C C . SER B 1 101 ? 12.023 -21.141 -19.484 1 98.81 101 SER B C 1
ATOM 3456 O O . SER B 1 101 ? 11.188 -22.047 -19.594 1 98.81 101 SER B O 1
ATOM 3458 N N . ILE B 1 102 ? 11.633 -19.938 -19.141 1 98.81 102 ILE B N 1
ATOM 3459 C CA . ILE B 1 102 ? 10.242 -19.609 -18.828 1 98.81 102 ILE B CA 1
ATOM 3460 C C . ILE B 1 102 ? 9.414 -19.656 -20.109 1 98.81 102 ILE B C 1
ATOM 3462 O O . ILE B 1 102 ? 8.266 -20.109 -20.109 1 98.81 102 ILE B O 1
ATOM 3466 N N . ALA B 1 103 ? 9.961 -19.172 -21.234 1 98.75 103 ALA B N 1
ATOM 3467 C CA . ALA B 1 103 ? 9.266 -19.219 -22.516 1 98.75 103 ALA B CA 1
ATOM 3468 C C . ALA B 1 103 ? 9.016 -20.672 -22.938 1 98.75 103 ALA B C 1
ATOM 3470 O O . ALA B 1 103 ? 7.914 -21.016 -23.359 1 98.75 103 ALA B O 1
ATOM 3471 N N . GLU B 1 104 ? 10.023 -21.438 -22.781 1 98.75 104 GLU B N 1
ATOM 3472 C CA . GLU B 1 104 ? 9.906 -22.844 -23.141 1 98.75 104 GLU B CA 1
ATOM 3473 C C . GLU B 1 104 ? 8.914 -23.578 -22.234 1 98.75 104 GLU B C 1
ATOM 3475 O O . GLU B 1 104 ? 8.148 -24.422 -22.688 1 98.75 104 GLU B O 1
ATOM 3480 N N . ALA B 1 105 ? 8.969 -23.328 -20.938 1 98.88 105 ALA B N 1
ATOM 3481 C CA . ALA B 1 105 ? 8.016 -23.922 -20.016 1 98.88 105 ALA B CA 1
ATOM 3482 C C . ALA B 1 105 ? 6.582 -23.594 -20.406 1 98.88 105 ALA B C 1
ATOM 3484 O O . ALA B 1 105 ? 5.711 -24.469 -20.406 1 98.88 105 ALA B O 1
ATOM 3485 N N . CYS B 1 106 ? 6.34 -22.359 -20.75 1 98.81 106 CYS B N 1
ATOM 3486 C CA . CYS B 1 106 ? 5.012 -21.938 -21.172 1 98.81 106 CYS B CA 1
ATOM 3487 C C . CYS B 1 106 ? 4.609 -22.609 -22.469 1 98.81 106 CYS B C 1
ATOM 3489 O O . CYS B 1 106 ? 3.453 -22.984 -22.656 1 98.81 106 CYS B O 1
ATOM 3491 N N . ARG B 1 107 ? 5.527 -22.766 -23.375 1 98.56 107 ARG B N 1
ATOM 3492 C CA . ARG B 1 107 ? 5.254 -23.422 -24.656 1 98.56 107 ARG B CA 1
ATOM 3493 C C . ARG B 1 107 ? 4.836 -24.875 -24.438 1 98.56 107 ARG B C 1
ATOM 3495 O O . ARG B 1 107 ? 3.916 -25.359 -25.109 1 98.56 107 ARG B O 1
ATOM 3502 N N . LEU B 1 108 ? 5.551 -25.562 -23.562 1 98.56 108 LEU B N 1
ATOM 3503 C CA . LEU B 1 108 ? 5.191 -26.938 -23.234 1 98.56 108 LEU B CA 1
ATOM 3504 C C . LEU B 1 108 ? 3.738 -27.016 -22.781 1 98.56 108 LEU B C 1
ATOM 3506 O O . LEU B 1 108 ? 3.014 -27.938 -23.188 1 98.56 108 LEU B O 1
ATOM 3510 N N . CYS B 1 109 ? 3.387 -26.109 -21.938 1 98.5 109 CYS B N 1
ATOM 3511 C CA . CYS B 1 109 ? 2.029 -26.094 -21.406 1 98.5 109 CYS B CA 1
ATOM 3512 C C . CYS B 1 109 ? 1.021 -25.734 -22.484 1 98.5 109 CYS B C 1
ATOM 3514 O O . CYS B 1 109 ? -0.048 -26.344 -22.578 1 98.5 109 CYS B O 1
ATOM 3516 N N . ALA B 1 110 ? 1.342 -24.766 -23.328 1 98.19 110 ALA B N 1
ATOM 3517 C CA . ALA B 1 110 ? 0.473 -24.359 -24.422 1 98.19 110 ALA B CA 1
ATOM 3518 C C . ALA B 1 110 ? 0.246 -25.5 -25.406 1 98.19 110 ALA B C 1
ATOM 3520 O O . ALA B 1 110 ? -0.845 -25.641 -25.969 1 98.19 110 ALA B O 1
ATOM 3521 N N . ASP B 1 111 ? 1.254 -26.281 -25.594 1 97.81 111 ASP B N 1
ATOM 3522 C CA . ASP B 1 111 ? 1.219 -27.375 -26.562 1 97.81 111 ASP B CA 1
ATOM 3523 C C . ASP B 1 111 ? 0.551 -28.609 -25.953 1 97.81 111 ASP B C 1
ATOM 3525 O O . ASP B 1 111 ? 0.429 -29.641 -26.609 1 97.81 111 ASP B O 1
ATOM 3529 N N . GLY B 1 112 ? 0.184 -28.562 -24.75 1 96.88 112 GLY B N 1
ATOM 3530 C CA . GLY B 1 112 ? -0.501 -29.672 -24.094 1 96.88 112 GLY B CA 1
ATOM 3531 C C . GLY B 1 112 ? 0.447 -30.719 -23.531 1 96.88 112 GLY B C 1
ATOM 3532 O O . GLY B 1 112 ? 0.021 -31.812 -23.172 1 96.88 112 GLY B O 1
ATOM 3533 N N . LEU B 1 113 ? 1.719 -30.391 -23.484 1 97.94 113 LEU B N 1
ATOM 3534 C CA . LEU B 1 113 ? 2.727 -31.328 -23 1 97.94 113 LEU B CA 1
ATOM 3535 C C . LEU B 1 113 ? 2.924 -31.172 -21.5 1 97.94 113 LEU B C 1
ATOM 3537 O O . LEU B 1 113 ? 3.555 -32 -20.859 1 97.94 113 LEU B O 1
ATOM 3541 N N . ALA B 1 114 ? 2.449 -30.156 -20.906 1 98.44 114 ALA B N 1
ATOM 3542 C CA . ALA B 1 114 ? 2.381 -29.922 -19.469 1 98.44 114 ALA B CA 1
ATOM 3543 C C . ALA B 1 114 ? 1.028 -29.328 -19.078 1 98.44 114 ALA B C 1
ATOM 3545 O O . ALA B 1 114 ? 0.324 -28.766 -19.922 1 98.44 114 ALA B O 1
ATOM 3546 N N . ASP B 1 115 ? 0.698 -29.484 -17.844 1 98.06 115 ASP B N 1
ATOM 3547 C CA . ASP B 1 115 ? -0.611 -29.047 -17.359 1 98.06 115 ASP B CA 1
ATOM 3548 C C . ASP B 1 115 ? -0.509 -27.734 -16.594 1 98.06 115 ASP B C 1
ATOM 3550 O O . ASP B 1 115 ? -1.514 -27.047 -16.391 1 98.06 115 ASP B O 1
ATOM 3554 N N . ALA B 1 116 ? 0.647 -27.406 -16.172 1 98.69 116 ALA B N 1
ATOM 3555 C CA . ALA B 1 116 ? 0.883 -26.188 -15.414 1 98.69 116 ALA B CA 1
ATOM 3556 C C . ALA B 1 116 ? 2.338 -25.734 -15.531 1 98.69 116 ALA B C 1
ATOM 3558 O O . ALA B 1 116 ? 3.205 -26.531 -15.922 1 98.69 116 ALA B O 1
ATOM 3559 N N . VAL B 1 117 ? 2.555 -24.469 -15.234 1 98.88 117 VAL B N 1
ATOM 3560 C CA . VAL B 1 117 ? 3.893 -23.891 -15.188 1 98.88 117 VAL B CA 1
ATOM 3561 C C . VAL B 1 117 ? 4.18 -23.359 -13.789 1 98.88 117 VAL B C 1
ATOM 3563 O O . VAL B 1 117 ? 3.314 -22.734 -13.164 1 98.88 117 VAL B O 1
ATOM 3566 N N . VAL B 1 118 ? 5.348 -23.609 -13.266 1 98.69 118 VAL B N 1
ATOM 3567 C CA . VAL B 1 118 ? 5.812 -23.047 -12 1 98.69 118 VAL B CA 1
ATOM 3568 C C . VAL B 1 118 ? 7.156 -22.344 -12.211 1 98.69 118 VAL B C 1
ATOM 3570 O O . VAL B 1 118 ? 8.047 -22.891 -12.859 1 98.69 118 VAL B O 1
ATOM 3573 N N . THR B 1 119 ? 7.277 -21.156 -11.719 1 98.62 119 THR B N 1
ATOM 3574 C CA . THR B 1 119 ? 8.539 -20.438 -11.828 1 98.62 119 THR B CA 1
ATOM 3575 C C . THR B 1 119 ? 8.773 -19.562 -10.594 1 98.62 119 THR B C 1
ATOM 3577 O O . THR B 1 119 ? 7.816 -19.109 -9.961 1 98.62 119 THR B O 1
ATOM 3580 N N . ALA B 1 120 ? 10.008 -19.422 -10.188 1 96.62 120 ALA B N 1
ATOM 3581 C CA . ALA B 1 120 ? 10.43 -18.422 -9.203 1 96.62 120 ALA B CA 1
ATOM 3582 C C . ALA B 1 120 ? 11.227 -17.297 -9.867 1 96.62 120 ALA B C 1
ATOM 3584 O O . ALA B 1 120 ? 11.922 -16.547 -9.188 1 96.62 120 ALA B O 1
ATOM 3585 N N . GLY B 1 121 ? 11.133 -17.25 -11.188 1 96.06 121 GLY B N 1
ATOM 3586 C CA . GLY B 1 121 ? 11.93 -16.297 -11.953 1 96.06 121 GLY B CA 1
ATOM 3587 C C . GLY B 1 121 ? 11.367 -14.891 -11.914 1 96.06 121 GLY B C 1
ATOM 3588 O O . GLY B 1 121 ? 10.57 -14.562 -11.031 1 96.06 121 GLY B O 1
ATOM 3589 N N . ASN B 1 122 ? 11.906 -14.039 -12.766 1 93.56 122 ASN B N 1
ATOM 3590 C CA . ASN B 1 122 ? 11.453 -12.664 -12.922 1 93.56 122 ASN B CA 1
ATOM 3591 C C . ASN B 1 122 ? 9.938 -12.586 -13.086 1 93.56 122 ASN B C 1
ATOM 3593 O O . ASN B 1 122 ? 9.391 -13.023 -14.102 1 93.56 122 ASN B O 1
ATOM 3597 N N . PRO B 1 123 ? 9.289 -11.961 -12.078 1 92.81 123 PRO B N 1
ATOM 3598 C CA . PRO B 1 123 ? 7.824 -11.984 -12.102 1 92.81 123 PRO B CA 1
ATOM 3599 C C . PRO B 1 123 ? 7.246 -11.297 -13.344 1 92.81 123 PRO B C 1
ATOM 3601 O O . PRO B 1 123 ? 6.281 -11.789 -13.93 1 92.81 123 PRO B O 1
ATOM 3604 N N . GLY B 1 124 ? 7.852 -10.195 -13.703 1 91.56 124 GLY B N 1
ATOM 3605 C CA . GLY B 1 124 ? 7.391 -9.508 -14.898 1 91.56 124 GLY B CA 1
ATOM 3606 C C . GLY B 1 124 ? 7.512 -10.352 -16.156 1 91.56 124 GLY B C 1
ATOM 3607 O O . GLY B 1 124 ? 6.59 -10.391 -16.969 1 91.56 124 GLY B O 1
ATOM 3608 N N . ALA B 1 125 ? 8.617 -10.992 -16.297 1 95.12 125 ALA B N 1
ATOM 3609 C CA . ALA B 1 125 ? 8.844 -11.844 -17.453 1 95.12 125 ALA B CA 1
ATOM 3610 C C . ALA B 1 125 ? 7.898 -13.039 -17.453 1 95.12 125 ALA B C 1
ATOM 3612 O O . ALA B 1 125 ? 7.406 -13.453 -18.516 1 95.12 125 ALA B O 1
ATOM 3613 N N . ALA B 1 126 ? 7.684 -13.617 -16.281 1 97.06 126 ALA B N 1
ATOM 3614 C CA . ALA B 1 126 ? 6.762 -14.75 -16.156 1 97.06 126 ALA B CA 1
ATOM 3615 C C . ALA B 1 126 ? 5.359 -14.359 -16.625 1 97.06 126 ALA B C 1
ATOM 3617 O O . ALA B 1 126 ? 4.754 -15.062 -17.438 1 97.06 126 ALA B O 1
ATOM 3618 N N . VAL B 1 127 ? 4.879 -13.25 -16.172 1 95.94 127 VAL B N 1
ATOM 3619 C CA . VAL B 1 127 ? 3.527 -12.789 -16.484 1 95.94 127 VAL B CA 1
ATOM 3620 C C . VAL B 1 127 ? 3.434 -12.438 -17.969 1 95.94 127 VAL B C 1
ATOM 3622 O O . VAL B 1 127 ? 2.49 -12.844 -18.641 1 95.94 127 VAL B O 1
ATOM 3625 N N . LEU B 1 128 ? 4.406 -11.688 -18.453 1 94.88 128 LEU B N 1
ATOM 3626 C CA . LEU B 1 128 ? 4.398 -11.281 -19.859 1 94.88 128 LEU B CA 1
ATOM 3627 C C . LEU B 1 128 ? 4.422 -12.5 -20.766 1 94.88 128 LEU B C 1
ATOM 3629 O O . LEU B 1 128 ? 3.699 -12.547 -21.766 1 94.88 128 LEU B O 1
ATOM 3633 N N . THR B 1 129 ? 5.258 -13.453 -20.453 1 97.88 129 THR B N 1
ATOM 3634 C CA . THR B 1 129 ? 5.34 -14.672 -21.25 1 97.88 129 THR B CA 1
ATOM 3635 C C . THR B 1 129 ? 4.008 -15.422 -21.234 1 97.88 129 THR B C 1
ATOM 3637 O O . THR B 1 129 ? 3.547 -15.898 -22.266 1 97.88 129 THR B O 1
ATOM 3640 N N . ALA B 1 130 ? 3.406 -15.516 -20.094 1 98 130 ALA B N 1
ATOM 3641 C CA . ALA B 1 130 ? 2.135 -16.219 -19.938 1 98 130 ALA B CA 1
ATOM 3642 C C . ALA B 1 130 ? 1.039 -15.547 -20.766 1 98 130 ALA B C 1
ATOM 3644 O O . ALA B 1 130 ? 0.307 -16.219 -21.5 1 98 130 ALA B O 1
ATOM 3645 N N . VAL B 1 131 ? 0.905 -14.242 -20.703 1 95.5 131 VAL B N 1
ATOM 3646 C CA . VAL B 1 131 ? -0.193 -13.531 -21.344 1 95.5 131 VAL B CA 1
ATOM 3647 C C . VAL B 1 131 ? -0.014 -13.57 -22.859 1 95.5 131 VAL B C 1
ATOM 3649 O O . VAL B 1 131 ? -0.992 -13.508 -23.609 1 95.5 131 VAL B O 1
ATOM 3652 N N . HIS B 1 132 ? 1.202 -13.703 -23.312 1 96.06 132 HIS B N 1
ATOM 3653 C CA . HIS B 1 132 ? 1.463 -13.781 -24.75 1 96.06 132 HIS B CA 1
ATOM 3654 C C . HIS B 1 132 ? 1.285 -15.203 -25.266 1 96.06 132 HIS B C 1
ATOM 3656 O O . HIS B 1 132 ? 1.03 -15.406 -26.453 1 96.06 132 HIS B O 1
ATOM 3662 N N . THR B 1 133 ? 1.443 -16.188 -24.438 1 98.19 133 THR B N 1
ATOM 3663 C CA . THR B 1 133 ? 1.465 -17.578 -24.859 1 98.19 133 THR B CA 1
ATOM 3664 C C . THR B 1 133 ? 0.095 -18.219 -24.656 1 98.19 133 THR B C 1
ATOM 3666 O O . THR B 1 133 ? -0.347 -19.016 -25.5 1 98.19 133 THR B O 1
ATOM 3669 N N . PHE B 1 134 ? -0.574 -17.875 -23.594 1 98.31 134 PHE B N 1
ATOM 3670 C CA . PHE B 1 134 ? -1.835 -18.516 -23.219 1 98.31 134 PHE B CA 1
ATOM 3671 C C . PHE B 1 134 ? -3.018 -17.641 -23.641 1 98.31 134 PHE B C 1
ATOM 3673 O O . PHE B 1 134 ? -2.855 -16.453 -23.891 1 98.31 134 PHE B O 1
ATOM 3680 N N . GLN B 1 135 ? -4.16 -18.266 -23.719 1 97.5 135 GLN B N 1
ATOM 3681 C CA . GLN B 1 135 ? -5.375 -17.531 -24.062 1 97.5 135 GLN B CA 1
ATOM 3682 C C . GLN B 1 135 ? -6.09 -17.047 -22.797 1 97.5 135 GLN B C 1
ATOM 3684 O O . GLN B 1 135 ? -6.133 -17.766 -21.797 1 97.5 135 GLN B O 1
ATOM 3689 N N . ARG B 1 136 ? -6.578 -15.875 -22.859 1 97.12 136 ARG B N 1
ATOM 3690 C CA . ARG B 1 136 ? -7.434 -15.375 -21.781 1 97.12 136 ARG B CA 1
ATOM 3691 C C . ARG B 1 136 ? -8.781 -16.078 -21.781 1 97.12 136 ARG B C 1
ATOM 3693 O O . ARG B 1 136 ? -9.312 -16.438 -22.844 1 97.12 136 ARG B O 1
ATOM 3700 N N . LEU B 1 137 ? -9.281 -16.266 -20.656 1 97.5 137 LEU B N 1
ATOM 3701 C CA . LEU B 1 137 ? -10.625 -16.828 -20.562 1 97.5 137 LEU B CA 1
ATOM 3702 C C . LEU B 1 137 ? -11.664 -15.875 -21.156 1 97.5 137 LEU B C 1
ATOM 3704 O O . LEU B 1 137 ? -11.445 -14.664 -21.188 1 97.5 137 LEU B O 1
ATOM 3708 N N . PRO B 1 138 ? -12.773 -16.469 -21.641 1 94.81 138 PRO B N 1
ATOM 3709 C CA . PRO B 1 138 ? -13.82 -15.586 -22.172 1 94.81 138 PRO B CA 1
ATOM 3710 C C . PRO B 1 138 ? -14.273 -14.539 -21.156 1 94.81 138 PRO B C 1
ATOM 3712 O O . PRO B 1 138 ? -14.547 -14.875 -20 1 94.81 138 PRO B O 1
ATOM 3715 N N . GLY B 1 139 ? -14.297 -13.25 -21.562 1 93.25 139 GLY B N 1
ATOM 3716 C CA . GLY B 1 139 ? -14.75 -12.18 -20.688 1 93.25 139 GLY B CA 1
ATOM 3717 C C . GLY B 1 139 ? -13.633 -11.531 -19.906 1 93.25 139 GLY B C 1
ATOM 3718 O O . GLY B 1 139 ? -13.836 -10.516 -19.234 1 93.25 139 GLY B O 1
ATOM 3719 N N . VAL B 1 140 ? -12.453 -12.109 -20 1 96.62 140 VAL B N 1
ATOM 3720 C CA . VAL B 1 140 ? -11.312 -11.578 -19.266 1 96.62 140 VAL B CA 1
ATOM 3721 C C . VAL B 1 140 ? -10.492 -10.664 -20.156 1 96.62 140 VAL B C 1
ATOM 3723 O O . VAL B 1 140 ? -10 -11.094 -21.219 1 96.62 140 VAL B O 1
ATOM 3726 N N . HIS B 1 141 ? -10.391 -9.43 -19.766 1 95.88 141 HIS B N 1
ATOM 3727 C CA . HIS B 1 141 ? -9.586 -8.461 -20.5 1 95.88 141 HIS B CA 1
ATOM 3728 C C . HIS B 1 141 ? -8.148 -8.445 -20 1 95.88 141 HIS B C 1
ATOM 3730 O O . HIS B 1 141 ? -7.215 -8.242 -20.781 1 95.88 141 HIS B O 1
ATOM 3736 N N . ARG B 1 142 ? -8.023 -8.617 -18.703 1 95.94 142 ARG B N 1
ATOM 3737 C CA . ARG B 1 142 ? -6.711 -8.641 -18.062 1 95.94 142 ARG B CA 1
ATOM 3738 C C . ARG B 1 142 ? -6.598 -9.805 -17.078 1 95.94 142 ARG B C 1
ATOM 3740 O O . ARG B 1 142 ? -7.512 -10.047 -16.297 1 95.94 142 ARG B O 1
ATOM 3747 N N . ALA B 1 143 ? -5.438 -10.516 -17.203 1 97.38 143 ALA B N 1
ATOM 3748 C CA . ALA B 1 143 ? -5.137 -11.516 -16.188 1 97.38 143 ALA B CA 1
ATOM 3749 C C . ALA B 1 143 ? -4.77 -10.844 -14.859 1 97.38 143 ALA B C 1
ATOM 3751 O O . ALA B 1 143 ? -4.523 -9.641 -14.812 1 97.38 143 ALA B O 1
ATOM 3752 N N . ALA B 1 144 ? -4.832 -11.609 -13.805 1 98 144 ALA B N 1
ATOM 3753 C CA . ALA B 1 144 ? -4.52 -11.062 -12.484 1 98 144 ALA B CA 1
ATOM 3754 C C . ALA B 1 144 ? -3.646 -12.023 -11.68 1 98 144 ALA B C 1
ATOM 3756 O O . ALA B 1 144 ? -3.908 -13.227 -11.648 1 98 144 ALA B O 1
ATOM 3757 N N . LEU B 1 145 ? -2.562 -11.469 -11.172 1 97.25 145 LEU B N 1
ATOM 3758 C CA . LEU B 1 145 ? -1.761 -12.227 -10.219 1 97.25 145 LEU B CA 1
ATOM 3759 C C . LEU B 1 145 ? -2.371 -12.164 -8.82 1 97.25 145 LEU B C 1
ATOM 3761 O O . LEU B 1 145 ? -2.727 -11.086 -8.344 1 97.25 145 LEU B O 1
ATOM 3765 N N . ALA B 1 146 ? -2.602 -13.289 -8.219 1 95.31 146 ALA B N 1
ATOM 3766 C CA . ALA B 1 146 ? -3.209 -13.352 -6.895 1 95.31 146 ALA B CA 1
ATOM 3767 C C . ALA B 1 146 ? -2.201 -13.82 -5.848 1 95.31 146 ALA B C 1
ATOM 3769 O O . ALA B 1 146 ? -1.397 -14.719 -6.113 1 95.31 146 ALA B O 1
ATOM 3770 N N . SER B 1 147 ? -2.172 -13.141 -4.746 1 90.94 147 SER B N 1
ATOM 3771 C CA . SER B 1 147 ? -1.288 -13.523 -3.65 1 90.94 147 SER B CA 1
ATOM 3772 C C . SER B 1 147 ? -2.062 -13.68 -2.348 1 90.94 147 SER B C 1
ATOM 3774 O O . SER B 1 147 ? -3.061 -12.992 -2.123 1 90.94 147 SER B O 1
ATOM 3776 N N . VAL B 1 148 ? -1.602 -14.609 -1.549 1 84 148 VAL B N 1
ATOM 3777 C CA . VAL B 1 148 ? -2.25 -14.867 -0.267 1 84 148 VAL B CA 1
ATOM 3778 C C . VAL B 1 148 ? -1.53 -14.102 0.839 1 84 148 VAL B C 1
ATOM 3780 O O . VAL B 1 148 ? -0.306 -13.953 0.809 1 84 148 VAL B O 1
ATOM 3783 N N . TYR B 1 149 ? -2.283 -13.516 1.705 1 80.5 149 TYR B N 1
ATOM 3784 C CA . TYR B 1 149 ? -1.774 -12.898 2.922 1 80.5 149 TYR B CA 1
ATOM 3785 C C . TYR B 1 149 ? -2.387 -13.539 4.16 1 80.5 149 TYR B C 1
ATOM 3787 O O . TYR B 1 149 ? -3.611 -13.586 4.301 1 80.5 149 TYR B O 1
ATOM 3795 N N . PRO B 1 150 ? -1.543 -14.031 5.012 1 74.75 150 PRO B N 1
ATOM 3796 C CA . PRO B 1 150 ? -2.066 -14.672 6.223 1 74.75 150 PRO B CA 1
ATOM 3797 C C . PRO B 1 150 ? -2.756 -13.68 7.16 1 74.75 150 PRO B C 1
ATOM 3799 O O . PRO B 1 150 ? -2.262 -12.57 7.363 1 74.75 150 PRO B O 1
ATOM 3802 N N . THR B 1 151 ? -3.91 -13.914 7.684 1 70.81 151 THR B N 1
ATOM 3803 C CA . THR B 1 151 ? -4.668 -13.07 8.594 1 70.81 151 THR B CA 1
ATOM 3804 C C . THR B 1 151 ? -5.027 -13.828 9.867 1 70.81 151 THR B C 1
ATOM 3806 O O . THR B 1 151 ? -5.039 -15.062 9.883 1 70.81 151 THR B O 1
ATOM 3809 N N . PRO B 1 152 ? -5.137 -13.125 11.164 1 59.75 152 PRO B N 1
ATOM 3810 C CA . PRO B 1 152 ? -5.465 -13.789 12.422 1 59.75 152 PRO B CA 1
ATOM 3811 C C . PRO B 1 152 ? -6.859 -14.414 12.414 1 59.75 152 PRO B C 1
ATOM 3813 O O . PRO B 1 152 ? -7.125 -15.352 13.172 1 59.75 152 PRO B O 1
ATOM 3816 N N . ARG B 1 153 ? -8.008 -13.805 11.883 1 52.88 153 ARG B N 1
ATOM 3817 C CA . ARG B 1 153 ? -9.398 -14.133 12.172 1 52.88 153 ARG B CA 1
ATOM 3818 C C . ARG B 1 153 ? -9.664 -15.617 11.945 1 52.88 153 ARG B C 1
ATOM 3820 O O . ARG B 1 153 ? -9.383 -16.141 10.867 1 52.88 153 ARG B O 1
ATOM 3827 N N . GLU B 1 154 ? -9.547 -16.359 13.047 1 46.66 154 GLU B N 1
ATOM 3828 C CA . GLU B 1 154 ? -10.219 -17.656 13.055 1 46.66 154 GLU B CA 1
ATOM 3829 C C . GLU B 1 154 ? -11.648 -17.531 12.547 1 46.66 154 GLU B C 1
ATOM 3831 O O . GLU B 1 154 ? -12.477 -18.422 12.781 1 46.66 154 GLU B O 1
ATOM 3836 N N . ARG B 1 155 ? -12.008 -16.438 12.172 1 41.59 155 ARG B N 1
ATOM 3837 C CA . ARG B 1 155 ? -13.445 -16.203 12.234 1 41.59 155 ARG B CA 1
ATOM 3838 C C . ARG B 1 155 ? -14.203 -17.234 11.398 1 41.59 155 ARG B C 1
ATOM 3840 O O . ARG B 1 155 ? -15.406 -17.422 11.578 1 41.59 155 ARG B O 1
ATOM 3847 N N . GLY B 1 156 ? -13.766 -17.766 10.477 1 39.03 156 GLY B N 1
ATOM 3848 C CA . GLY B 1 156 ? -14.688 -18.672 9.82 1 39.03 156 GLY B CA 1
ATOM 3849 C C . GLY B 1 156 ? -14.195 -20.109 9.781 1 39.03 156 GLY B C 1
ATOM 3850 O O . GLY B 1 156 ? -13.148 -20.422 10.352 1 39.03 156 GLY B O 1
ATOM 3851 N N . GLU B 1 157 ? -15.227 -20.969 9.289 1 40.69 157 GLU B N 1
ATOM 3852 C CA . GLU B 1 157 ? -15.086 -22.391 9.055 1 40.69 157 GLU B CA 1
ATOM 3853 C C . GLU B 1 157 ? -13.828 -22.703 8.25 1 40.69 157 GLU B C 1
ATOM 3855 O O . GLU B 1 157 ? -13.656 -23.828 7.762 1 40.69 157 GLU B O 1
ATOM 3860 N N . LYS B 1 158 ? -13.195 -21.453 7.973 1 47.5 158 LYS B N 1
ATOM 3861 C CA . LYS B 1 158 ? -12.109 -21.859 7.086 1 47.5 158 LYS B CA 1
ATOM 3862 C C . LYS B 1 158 ? -10.906 -22.359 7.879 1 47.5 158 LYS B C 1
ATOM 3864 O O . LYS B 1 158 ? -10.578 -21.797 8.93 1 47.5 158 LYS B O 1
ATOM 3869 N N . GLN B 1 159 ? -10.609 -23.406 7.617 1 46.84 159 GLN B N 1
ATOM 3870 C CA . GLN B 1 159 ? -9.414 -24.031 8.18 1 46.84 159 GLN B CA 1
ATOM 3871 C C . GLN B 1 159 ? -8.18 -23.156 7.93 1 46.84 159 GLN B C 1
ATOM 3873 O O . GLN B 1 159 ? -7.27 -23.125 8.758 1 46.84 159 GLN B O 1
ATOM 3878 N N . ASP B 1 160 ? -8.141 -22.375 6.66 1 53.28 160 ASP B N 1
ATOM 3879 C CA . ASP B 1 160 ? -6.875 -21.734 6.34 1 53.28 160 ASP B CA 1
ATOM 3880 C C . ASP B 1 160 ? -6.996 -20.219 6.438 1 53.28 160 ASP B C 1
ATOM 3882 O O . ASP B 1 160 ? -7.754 -19.594 5.684 1 53.28 160 ASP B O 1
ATOM 3886 N N . PRO B 1 161 ? -6.52 -19.5 7.438 1 63.66 161 PRO B N 1
ATOM 3887 C CA . PRO B 1 161 ? -6.648 -18.094 7.793 1 63.66 161 PRO B CA 1
ATOM 3888 C C . PRO B 1 161 ? -5.836 -17.172 6.879 1 63.66 161 PRO B C 1
ATOM 3890 O O . PRO B 1 161 ? -4.742 -16.75 7.25 1 63.66 161 PRO B O 1
ATOM 3893 N N . PHE B 1 162 ? -6.266 -17.016 5.477 1 74.5 162 PHE B N 1
ATOM 3894 C CA . PHE B 1 162 ? -5.57 -16.047 4.633 1 74.5 162 PHE B CA 1
ATOM 3895 C C . PHE B 1 162 ? -6.559 -15.211 3.838 1 74.5 162 PHE B C 1
ATOM 3897 O O . PHE B 1 162 ? -7.707 -15.617 3.643 1 74.5 162 PHE B O 1
ATOM 3904 N N . SER B 1 163 ? -6.141 -13.992 3.545 1 86.12 163 SER B N 1
ATOM 3905 C CA . SER B 1 163 ? -6.836 -13.188 2.545 1 86.12 163 SER B CA 1
ATOM 3906 C C . SER B 1 163 ? -6.121 -13.242 1.198 1 86.12 163 SER B C 1
ATOM 3908 O O . SER B 1 163 ? -4.891 -13.281 1.144 1 86.12 163 SER B O 1
ATOM 3910 N N . LEU B 1 164 ? -6.898 -13.391 0.12 1 92.12 164 LEU B N 1
ATOM 3911 C CA . LEU B 1 164 ? -6.391 -13.328 -1.246 1 92.12 164 LEU B CA 1
ATOM 3912 C C . LEU B 1 164 ? -6.395 -11.898 -1.768 1 92.12 164 LEU B C 1
ATOM 3914 O O . LEU B 1 164 ? -7.402 -11.195 -1.659 1 92.12 164 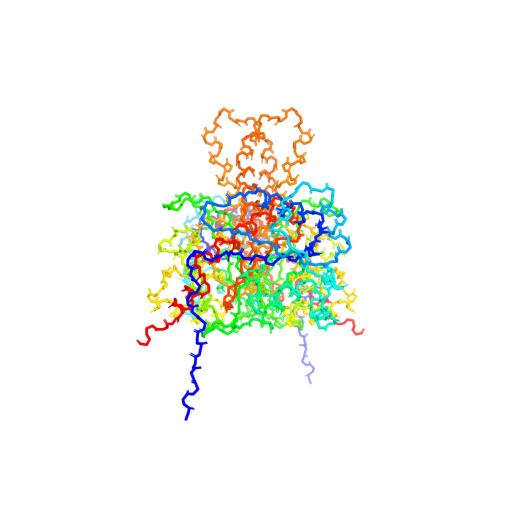LEU B O 1
ATOM 3918 N N . LEU B 1 165 ? -5.273 -11.445 -2.232 1 95.38 165 LEU B N 1
ATOM 3919 C CA . LEU B 1 165 ? -5.152 -10.117 -2.82 1 95.38 165 LEU B CA 1
ATOM 3920 C C . LEU B 1 165 ? -4.898 -10.203 -4.32 1 95.38 165 LEU B C 1
ATOM 3922 O O . LEU B 1 165 ? -3.994 -10.922 -4.762 1 95.38 165 LEU B O 1
ATOM 3926 N N . LEU B 1 166 ? -5.695 -9.562 -5.176 1 96.94 166 LEU B N 1
ATOM 3927 C CA . LEU B 1 166 ? -5.473 -9.492 -6.617 1 96.94 166 LEU B CA 1
ATOM 3928 C C . LEU B 1 166 ? -6.047 -8.203 -7.191 1 96.94 166 LEU B C 1
ATOM 3930 O O . LEU B 1 166 ? -7.066 -7.703 -6.715 1 96.94 166 LEU B O 1
ATOM 3934 N N . ASP B 1 167 ? -5.406 -7.59 -8.109 1 97.44 167 ASP B N 1
ATOM 3935 C CA . ASP B 1 167 ? -4.168 -7.961 -8.797 1 97.44 167 ASP B CA 1
ATOM 3936 C C . ASP B 1 167 ? -2.947 -7.445 -8.039 1 97.44 167 ASP B C 1
ATOM 3938 O O . ASP B 1 167 ? -2.953 -6.32 -7.531 1 97.44 167 ASP B O 1
ATOM 3942 N N . VAL B 1 168 ? -1.891 -8.289 -8.016 1 95.88 168 VAL B N 1
ATOM 3943 C CA . VAL B 1 168 ? -0.685 -7.84 -7.328 1 95.88 168 VAL B CA 1
ATOM 3944 C C . VAL B 1 168 ? 0.441 -7.637 -8.344 1 95.88 168 VAL B C 1
ATOM 3946 O O . VAL B 1 168 ? 1.613 -7.855 -8.031 1 95.88 168 VAL B O 1
ATOM 3949 N N . GLY B 1 169 ? 0.087 -7.324 -9.609 1 94.12 169 GLY B N 1
ATOM 3950 C CA . GLY B 1 169 ? 1.183 -6.879 -10.461 1 94.12 169 GLY B CA 1
ATOM 3951 C C . GLY B 1 169 ? 1.153 -7.488 -11.844 1 94.12 169 GLY B C 1
ATOM 3952 O O . GLY B 1 169 ? 2.113 -7.359 -12.609 1 94.12 169 GLY B O 1
ATOM 3953 N N . ALA B 1 170 ? 0.136 -8.266 -12.172 1 94.38 170 ALA B N 1
ATOM 3954 C CA . ALA B 1 170 ? 0.048 -8.727 -13.555 1 94.38 170 ALA B CA 1
ATOM 3955 C C . ALA B 1 170 ? -0.101 -7.555 -14.516 1 94.38 170 ALA B C 1
ATOM 3957 O O . ALA B 1 170 ? 0.375 -7.613 -15.648 1 94.38 170 ALA B O 1
ATOM 3958 N N . SER B 1 171 ? -0.857 -6.582 -14.094 1 91.5 171 SER B N 1
ATOM 3959 C CA . SER B 1 171 ? -0.967 -5.297 -14.781 1 91.5 171 SER B CA 1
ATOM 3960 C C . SER B 1 171 ? -0.771 -4.137 -13.812 1 91.5 171 SER B C 1
ATOM 3962 O O . SER B 1 171 ? -0.733 -4.336 -12.594 1 91.5 171 SER B O 1
ATOM 3964 N N . LEU B 1 172 ? -0.574 -3.002 -14.406 1 92.5 172 LEU B N 1
ATOM 3965 C CA . LEU B 1 172 ? -0.395 -1.845 -13.539 1 92.5 172 LEU B CA 1
ATOM 3966 C C . LEU B 1 172 ? -1.737 -1.207 -13.195 1 92.5 172 LEU B C 1
ATOM 3968 O O . LEU B 1 172 ? -2.027 -0.948 -12.023 1 92.5 172 LEU B O 1
ATOM 3972 N N . ARG B 1 173 ? -2.525 -0.993 -14.242 1 93.44 173 ARG B N 1
ATOM 3973 C CA . ARG B 1 173 ? -3.82 -0.337 -14.094 1 93.44 173 ARG B CA 1
ATOM 3974 C C . ARG B 1 173 ? -4.961 -1.296 -14.422 1 93.44 173 ARG B C 1
ATOM 3976 O O . ARG B 1 173 ? -4.742 -2.336 -15.047 1 93.44 173 ARG B O 1
ATOM 3983 N N . ALA B 1 174 ? -6.109 -1.009 -13.922 1 96.06 174 ALA B N 1
ATOM 3984 C CA . ALA B 1 174 ? -7.332 -1.751 -14.211 1 96.06 174 ALA B CA 1
ATOM 3985 C C . ALA B 1 174 ? -8.547 -0.825 -14.227 1 96.06 174 ALA B C 1
ATOM 3987 O O . ALA B 1 174 ? -8.609 0.137 -13.453 1 96.06 174 ALA B O 1
ATOM 3988 N N . ASP B 1 175 ? -9.469 -1.092 -15.109 1 97 175 ASP B N 1
ATOM 3989 C CA . ASP B 1 175 ? -10.727 -0.349 -15.102 1 97 175 ASP B CA 1
ATOM 3990 C C . ASP B 1 175 ? -11.797 -1.083 -14.297 1 97 175 ASP B C 1
ATOM 3992 O O . ASP B 1 175 ? -11.508 -2.09 -13.648 1 97 175 ASP B O 1
ATOM 3996 N N . ALA B 1 176 ? -12.984 -0.553 -14.258 1 97.88 176 ALA B N 1
ATOM 3997 C CA . ALA B 1 176 ? -14.062 -1.105 -13.438 1 97.88 176 ALA B CA 1
ATOM 3998 C C . ALA B 1 176 ? -14.414 -2.525 -13.875 1 97.88 176 ALA B C 1
ATOM 4000 O O . ALA B 1 176 ? -14.68 -3.391 -13.039 1 97.88 176 ALA B O 1
ATOM 4001 N N . ARG B 1 177 ? -14.453 -2.766 -15.172 1 97.25 177 ARG B N 1
ATOM 4002 C CA . ARG B 1 177 ? -14.75 -4.094 -15.695 1 97.25 177 ARG B CA 1
ATOM 4003 C C . ARG B 1 177 ? -13.711 -5.109 -15.234 1 97.25 177 ARG B C 1
ATOM 4005 O O . ARG B 1 177 ? -14.055 -6.238 -14.875 1 97.25 177 ARG B O 1
ATOM 4012 N N . ASP B 1 178 ? -12.492 -4.703 -15.281 1 98 178 ASP B N 1
ATOM 4013 C CA . ASP B 1 178 ? -11.422 -5.57 -14.797 1 98 178 ASP B CA 1
ATOM 4014 C C . ASP B 1 178 ? -11.609 -5.91 -13.32 1 98 178 ASP B C 1
ATOM 4016 O O . ASP B 1 178 ? -11.469 -7.066 -12.922 1 98 178 ASP B O 1
ATOM 4020 N N . LEU B 1 179 ? -11.93 -4.898 -12.523 1 98.5 179 LEU B N 1
ATOM 4021 C CA . LEU B 1 179 ? -12.062 -5.098 -11.086 1 98.5 179 LEU B CA 1
ATOM 4022 C C . LEU B 1 179 ? -13.203 -6.062 -10.781 1 98.5 179 LEU B C 1
ATOM 4024 O O . LEU B 1 179 ? -13.094 -6.891 -9.875 1 98.5 179 LEU B O 1
ATOM 4028 N N . VAL B 1 180 ? -14.281 -5.945 -11.539 1 98.12 180 VAL B N 1
ATOM 4029 C CA . VAL B 1 180 ? -15.406 -6.867 -11.367 1 98.12 180 VAL B CA 1
ATOM 4030 C C . VAL B 1 180 ? -14.969 -8.281 -11.734 1 98.12 180 VAL B C 1
ATOM 4032 O O . VAL B 1 180 ? -15.273 -9.234 -11.016 1 98.12 180 VAL B O 1
ATOM 4035 N N . THR B 1 181 ? -14.273 -8.414 -12.828 1 97.81 181 THR B N 1
ATOM 4036 C CA . THR B 1 181 ? -13.766 -9.711 -13.266 1 97.81 181 THR B CA 1
ATOM 4037 C C . THR B 1 181 ? -12.82 -10.289 -12.219 1 97.81 181 THR B C 1
ATOM 4039 O O . THR B 1 181 ? -12.875 -11.484 -11.922 1 97.81 181 THR B O 1
ATOM 4042 N N . PHE B 1 182 ? -11.938 -9.43 -11.664 1 98.38 182 PHE B N 1
ATOM 4043 C CA . PHE B 1 182 ? -11.023 -9.867 -10.617 1 98.38 182 PHE B CA 1
ATOM 4044 C C . PHE B 1 182 ? -11.797 -10.398 -9.414 1 98.38 182 PHE B C 1
ATOM 4046 O O . PHE B 1 182 ? -11.406 -11.391 -8.805 1 98.38 182 PHE B O 1
ATOM 4053 N N . ALA B 1 183 ? -12.875 -9.688 -9.031 1 98.25 183 ALA B N 1
ATOM 4054 C CA . ALA B 1 183 ? -13.711 -10.102 -7.906 1 98.25 183 ALA B CA 1
ATOM 4055 C C . ALA B 1 183 ? -14.281 -11.5 -8.133 1 98.25 183 ALA B C 1
ATOM 4057 O O . ALA B 1 183 ? -14.25 -12.344 -7.238 1 98.25 183 ALA B O 1
ATOM 4058 N N . LEU B 1 184 ? -14.719 -11.711 -9.336 1 97.31 184 LEU B N 1
ATOM 4059 C CA . LEU B 1 184 ? -15.305 -12.992 -9.68 1 97.31 184 LEU B CA 1
ATOM 4060 C C . LEU B 1 184 ? -14.25 -14.094 -9.695 1 97.31 184 LEU B C 1
ATOM 4062 O O . LEU B 1 184 ? -14.461 -15.172 -9.141 1 97.31 184 LEU B O 1
ATOM 4066 N N . MET B 1 185 ? -13.117 -13.852 -10.297 1 97.31 185 MET B N 1
ATOM 4067 C CA . MET B 1 185 ? -12.023 -14.82 -10.359 1 97.31 185 MET B CA 1
ATOM 4068 C C . MET B 1 185 ? -11.508 -15.148 -8.969 1 97.31 185 MET B C 1
ATOM 4070 O O . MET B 1 185 ? -11.289 -16.312 -8.633 1 97.31 185 MET B O 1
ATOM 4074 N N . GLY B 1 186 ? -11.32 -14.062 -8.18 1 96.62 186 GLY B N 1
ATOM 4075 C CA . GLY B 1 186 ? -10.852 -14.258 -6.816 1 96.62 186 GLY B CA 1
ATOM 4076 C C . GLY B 1 186 ? -11.812 -15.07 -5.965 1 96.62 186 GLY B C 1
ATOM 4077 O O . GLY B 1 186 ? -11.391 -15.93 -5.191 1 96.62 186 GLY B O 1
ATOM 4078 N N . SER B 1 187 ? -13.094 -14.789 -6.094 1 95.94 187 SER B N 1
ATOM 4079 C CA . SER B 1 187 ? -14.125 -15.539 -5.367 1 95.94 187 SER B CA 1
ATOM 4080 C C . SER B 1 187 ? -14.094 -17.016 -5.738 1 95.94 187 SER B C 1
ATOM 4082 O O . SER B 1 187 ? -14.125 -17.875 -4.863 1 95.94 187 SER B O 1
ATOM 4084 N N . ALA B 1 188 ? -14 -17.312 -7.012 1 94.31 188 ALA B N 1
ATOM 4085 C CA . ALA B 1 188 ? -13.961 -18.703 -7.488 1 94.31 188 ALA B CA 1
ATOM 4086 C C . ALA B 1 188 ? -12.719 -19.422 -6.969 1 94.31 188 ALA B C 1
ATOM 4088 O O . ALA B 1 188 ? -12.805 -20.578 -6.543 1 94.31 188 ALA B O 1
ATOM 4089 N N . TYR B 1 189 ? -11.609 -18.766 -6.996 1 94.38 189 TYR B N 1
ATOM 4090 C CA . TYR B 1 189 ? -10.367 -19.344 -6.504 1 94.38 189 TYR B CA 1
ATOM 4091 C C . TYR B 1 189 ? -10.469 -19.688 -5.023 1 94.38 189 TYR B C 1
ATOM 4093 O O . TYR B 1 189 ? -10.086 -20.766 -4.594 1 94.38 189 TYR B O 1
ATOM 4101 N N . ALA B 1 190 ? -10.961 -18.672 -4.254 1 90.94 190 ALA B N 1
ATOM 4102 C CA . ALA B 1 190 ? -11.086 -18.859 -2.811 1 90.94 190 ALA B CA 1
ATOM 4103 C C . ALA B 1 190 ? -12.023 -20.016 -2.488 1 90.94 190 ALA B C 1
ATOM 4105 O O . ALA B 1 190 ? -11.797 -20.766 -1.526 1 90.94 190 ALA B O 1
ATOM 4106 N N . GLN B 1 191 ? -13.039 -20.219 -3.273 1 89.5 191 GLN B N 1
ATOM 4107 C CA . GLN B 1 191 ? -13.984 -21.312 -3.053 1 89.5 191 GLN B CA 1
ATOM 4108 C C . GLN B 1 191 ? -13.305 -22.656 -3.242 1 89.5 191 GLN B C 1
ATOM 4110 O O . GLN B 1 191 ? -13.547 -23.594 -2.477 1 89.5 191 GLN B O 1
ATOM 4115 N N . ILE B 1 192 ? -12.461 -22.75 -4.156 1 82.88 192 ILE B N 1
ATOM 4116 C CA . ILE B 1 192 ? -11.859 -24.016 -4.535 1 82.88 192 ILE B CA 1
ATOM 4117 C C . ILE B 1 192 ? -10.633 -24.297 -3.67 1 82.88 192 ILE B C 1
ATOM 4119 O O . ILE B 1 192 ? -10.508 -25.375 -3.086 1 82.88 192 ILE B O 1
ATOM 4123 N N . VAL B 1 193 ? -9.781 -23.328 -3.648 1 78.19 193 VAL B N 1
ATOM 4124 C CA . VAL B 1 193 ? -8.469 -23.594 -3.068 1 78.19 193 VAL B CA 1
ATOM 4125 C C . VAL B 1 193 ? -8.523 -23.422 -1.552 1 78.19 193 VAL B C 1
ATOM 4127 O O . VAL B 1 193 ? -7.844 -24.125 -0.813 1 78.19 193 VAL B O 1
ATOM 4130 N N . SER B 1 194 ? -9.352 -22.469 -1.064 1 75.25 194 SER B N 1
ATOM 4131 C CA . SER B 1 194 ? -9.445 -22.234 0.371 1 75.25 194 SER B CA 1
ATOM 4132 C C . SER B 1 194 ? -10.672 -22.922 0.967 1 75.25 194 SER B C 1
ATOM 4134 O O . SER B 1 194 ? -10.922 -22.812 2.17 1 75.25 194 SER B O 1
ATOM 4136 N N . ALA B 1 195 ? -11.398 -23.594 0.178 1 80.69 195 ALA B N 1
ATOM 4137 C CA . ALA B 1 195 ? -12.609 -24.281 0.615 1 80.69 195 ALA B CA 1
ATOM 4138 C C . ALA B 1 195 ? -13.531 -23.328 1.384 1 80.69 195 ALA B C 1
ATOM 4140 O O . ALA B 1 195 ? -14 -23.672 2.473 1 80.69 195 ALA B O 1
ATOM 4141 N N . ASN B 1 196 ? -13.633 -22.109 0.885 1 84.44 196 ASN B N 1
ATOM 4142 C CA . ASN B 1 196 ? -14.523 -21.078 1.412 1 84.44 196 ASN B CA 1
ATOM 4143 C C . ASN B 1 196 ? -15.789 -20.953 0.568 1 84.44 196 ASN B C 1
ATOM 4145 O O . ASN B 1 196 ? -15.75 -20.391 -0.528 1 84.44 196 ASN B O 1
ATOM 4149 N N . GLU B 1 197 ? -16.875 -21.422 1.032 1 86.38 197 GLU B N 1
ATOM 4150 C CA . GLU B 1 197 ? -18.094 -21.531 0.241 1 86.38 197 GLU B CA 1
ATOM 4151 C C . GLU B 1 197 ? -18.609 -20.156 -0.179 1 86.38 197 GLU B C 1
ATOM 4153 O O . GLU B 1 197 ? -19.141 -19.984 -1.278 1 86.38 197 GLU B O 1
ATOM 4158 N N . ARG B 1 198 ? -18.453 -19.203 0.717 1 91.31 198 ARG B N 1
ATOM 4159 C CA . ARG B 1 198 ? -18.953 -17.859 0.429 1 91.31 198 ARG B CA 1
ATOM 4160 C C . ARG B 1 198 ? -17.953 -16.797 0.834 1 91.31 198 ARG B C 1
ATOM 4162 O O . ARG B 1 198 ? -18.172 -16.062 1.795 1 91.31 198 ARG B O 1
ATOM 4169 N N . PRO B 1 199 ? -16.891 -16.703 -0.001 1 94.69 199 PRO B N 1
ATOM 4170 C CA . PRO B 1 199 ? -15.836 -15.742 0.37 1 94.69 199 PRO B CA 1
ATOM 4171 C C . PRO B 1 199 ? -16.297 -14.289 0.296 1 94.69 199 PRO B C 1
ATOM 4173 O O . PRO B 1 199 ? -16.953 -13.898 -0.674 1 94.69 199 PRO B O 1
ATOM 4176 N N . ARG B 1 200 ? -16.031 -13.492 1.339 1 95.81 200 ARG B N 1
ATOM 4177 C CA . ARG B 1 200 ? -16.281 -12.055 1.332 1 95.81 200 ARG B CA 1
ATOM 4178 C C . ARG B 1 200 ? -15.281 -11.328 0.44 1 95.81 200 ARG B C 1
ATOM 4180 O O . ARG B 1 200 ? -14.07 -11.477 0.61 1 95.81 200 ARG B O 1
ATOM 4187 N N . VAL B 1 201 ? -15.836 -10.602 -0.528 1 97.75 201 VAL B N 1
ATOM 4188 C CA . VAL B 1 201 ? -15.008 -9.891 -1.496 1 97.75 201 VAL B CA 1
ATOM 4189 C C . VAL B 1 201 ? -15.102 -8.391 -1.262 1 97.75 201 VAL B C 1
ATOM 4191 O O . VAL B 1 201 ? -16.203 -7.852 -1.074 1 97.75 201 VAL B O 1
ATOM 4194 N N . ALA B 1 202 ? -13.977 -7.699 -1.238 1 98.38 202 ALA B N 1
ATOM 4195 C CA . ALA B 1 202 ? -13.977 -6.254 -1.044 1 98.38 202 ALA B CA 1
ATOM 4196 C C . ALA B 1 202 ? -13.078 -5.562 -2.068 1 98.38 202 ALA B C 1
ATOM 4198 O O . ALA B 1 202 ? -12.195 -6.191 -2.648 1 98.38 202 ALA B O 1
ATOM 4199 N N . LEU B 1 203 ? -13.375 -4.324 -2.332 1 98.62 203 LEU B N 1
ATOM 4200 C CA . LEU B 1 203 ? -12.492 -3.436 -3.08 1 98.62 203 LEU B CA 1
ATOM 4201 C C . LEU B 1 203 ? -11.547 -2.693 -2.141 1 98.62 203 LEU B C 1
ATOM 4203 O O . LEU B 1 203 ? -11.977 -2.166 -1.112 1 98.62 203 LEU B O 1
ATOM 4207 N N . LEU B 1 204 ? -10.242 -2.711 -2.49 1 98.06 204 LEU B N 1
ATOM 4208 C CA . LEU B 1 204 ? -9.305 -1.86 -1.767 1 98.06 204 LEU B CA 1
ATOM 4209 C C . LEU B 1 204 ? -9.461 -0.402 -2.184 1 98.06 204 LEU B C 1
ATOM 4211 O O . LEU B 1 204 ? -9.359 -0.076 -3.369 1 98.06 204 LEU B O 1
ATOM 4215 N N . SER B 1 205 ? -9.758 0.418 -1.219 1 96.25 205 SER B N 1
ATOM 4216 C CA . SER B 1 205 ? -10.016 1.828 -1.489 1 96.25 205 SER B CA 1
ATOM 4217 C C . SER B 1 205 ? -9.398 2.721 -0.421 1 96.25 205 SER B C 1
ATOM 4219 O O . SER B 1 205 ? -8.734 2.23 0.499 1 96.25 205 SER B O 1
ATOM 4221 N N . ASN B 1 206 ? -9.445 4.031 -0.673 1 92.69 206 ASN B N 1
ATOM 4222 C CA . ASN B 1 206 ? -8.953 5.004 0.291 1 92.69 206 ASN B CA 1
ATOM 4223 C C . ASN B 1 206 ? -10 5.336 1.348 1 92.69 206 ASN B C 1
ATOM 4225 O O . ASN B 1 206 ? -9.711 6.035 2.32 1 92.69 206 ASN B O 1
ATOM 4229 N N . SER B 1 207 ? -11.188 4.852 1.134 1 88.88 207 SER B N 1
ATOM 4230 C CA . SER B 1 207 ? -12.281 5.102 2.07 1 88.88 207 SER B CA 1
ATOM 4231 C C . SER B 1 207 ? -13.312 3.98 2.023 1 88.88 207 SER B C 1
ATOM 4233 O O . SER B 1 207 ? -13.477 3.324 0.993 1 88.88 207 SER B O 1
ATOM 4235 N N . ARG B 1 208 ? -14.008 3.795 3.086 1 88.88 208 ARG B N 1
ATOM 4236 C CA . ARG B 1 208 ? -15.102 2.832 3.131 1 88.88 208 ARG B CA 1
ATOM 4237 C C . ARG B 1 208 ? -16.312 3.346 2.363 1 88.88 208 ARG B C 1
ATOM 4239 O O . ARG B 1 208 ? -17.188 2.564 1.977 1 88.88 208 ARG B O 1
ATOM 4246 N N . GLU B 1 209 ? -16.297 4.625 2.125 1 85.75 209 GLU B N 1
ATOM 4247 C CA . GLU B 1 209 ? -17.406 5.258 1.426 1 85.75 209 GLU B CA 1
ATOM 4248 C C . GLU B 1 209 ? -17.406 4.895 -0.057 1 85.75 209 GLU B C 1
ATOM 4250 O O . GLU B 1 209 ? -16.359 4.969 -0.717 1 85.75 209 GLU B O 1
ATOM 4255 N N . ASN B 1 210 ? -18.594 4.562 -0.573 1 88.62 210 ASN B N 1
ATOM 4256 C CA . ASN B 1 210 ? -18.688 4.137 -1.965 1 88.62 210 ASN B CA 1
ATOM 4257 C C . ASN B 1 210 ? -18.578 5.32 -2.922 1 88.62 210 ASN B C 1
ATOM 4259 O O . ASN B 1 210 ? -18.375 5.137 -4.121 1 88.62 210 ASN B O 1
ATOM 4263 N N . THR B 1 211 ? -18.688 6.535 -2.416 1 83.56 211 THR B N 1
ATOM 4264 C CA . THR B 1 211 ? -18.625 7.715 -3.271 1 83.56 211 THR B CA 1
ATOM 4265 C C . THR B 1 211 ? -17.188 8.195 -3.428 1 83.56 211 THR B C 1
ATOM 4267 O O . THR B 1 211 ? -16.906 9.094 -4.227 1 83.56 211 THR B O 1
ATOM 4270 N N . LEU B 1 212 ? -16.297 7.57 -2.668 1 83.44 212 LEU B N 1
ATOM 4271 C CA . LEU B 1 212 ? -14.883 7.953 -2.717 1 83.44 212 LEU B CA 1
ATOM 4272 C C . LEU B 1 212 ? -14.047 6.859 -3.369 1 83.44 212 LEU B C 1
ATOM 4274 O O . LEU B 1 212 ? -14.516 5.734 -3.543 1 83.44 212 LEU B O 1
ATOM 4278 N N . GLY B 1 213 ? -12.836 7.273 -3.783 1 89.38 213 GLY B N 1
ATOM 4279 C CA . GLY B 1 213 ? -11.961 6.371 -4.508 1 89.38 213 GLY B CA 1
ATOM 4280 C C . GLY B 1 213 ? -11.734 6.785 -5.949 1 89.38 213 GLY B C 1
ATOM 4281 O O . GLY B 1 213 ? -12.297 7.785 -6.41 1 89.38 213 GLY B O 1
ATOM 4282 N N . THR B 1 214 ? -10.914 6.047 -6.602 1 94.12 214 THR B N 1
ATOM 4283 C CA . THR B 1 214 ? -10.711 6.301 -8.023 1 94.12 214 THR B CA 1
ATOM 4284 C C . THR B 1 214 ? -11.977 5.996 -8.812 1 94.12 214 THR B C 1
ATOM 4286 O O . THR B 1 214 ? -12.883 5.316 -8.32 1 94.12 214 THR B O 1
ATOM 4289 N N . GLU B 1 215 ? -12.039 6.496 -9.992 1 94.62 215 GLU B N 1
ATOM 4290 C CA . GLU B 1 215 ? -13.195 6.262 -10.852 1 94.62 215 GLU B CA 1
ATOM 4291 C C . GL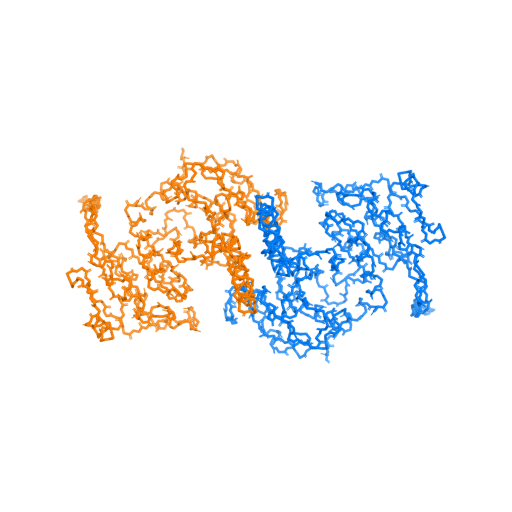U B 1 215 ? -13.453 4.77 -11.031 1 94.62 215 GLU B C 1
ATOM 4293 O O . GLU B 1 215 ? -14.602 4.316 -10.953 1 94.62 215 GLU B O 1
ATOM 4298 N N . SER B 1 216 ? -12.414 3.996 -11.281 1 96.75 216 SER B N 1
ATOM 4299 C CA . SER B 1 216 ? -12.547 2.559 -11.492 1 96.75 216 SER B CA 1
ATOM 4300 C C . SER B 1 216 ? -13.109 1.864 -10.258 1 96.75 216 SER B C 1
ATOM 4302 O O . SER B 1 216 ? -13.938 0.958 -10.375 1 96.75 216 SER B O 1
ATOM 4304 N N . VAL B 1 217 ? -12.727 2.295 -9.055 1 97.44 217 VAL B N 1
ATOM 4305 C CA . VAL B 1 217 ? -13.172 1.679 -7.812 1 97.44 217 VAL B CA 1
ATOM 4306 C C . VAL B 1 217 ? -14.648 2.006 -7.578 1 97.44 217 VAL B C 1
ATOM 4308 O O . VAL B 1 217 ? -15.438 1.129 -7.215 1 97.44 217 VAL B O 1
ATOM 4311 N N . ARG B 1 218 ? -15.047 3.285 -7.797 1 96.12 218 ARG B N 1
ATOM 4312 C CA . ARG B 1 218 ? -16.438 3.703 -7.602 1 96.12 218 ARG B CA 1
ATOM 4313 C C . ARG B 1 218 ? -17.359 2.961 -8.555 1 96.12 218 ARG B C 1
ATOM 4315 O O . ARG B 1 218 ? -18.422 2.471 -8.141 1 96.12 218 ARG B O 1
ATOM 4322 N N . GLU B 1 219 ? -16.938 2.852 -9.805 1 97.5 219 GLU B N 1
ATOM 4323 C CA . GLU B 1 219 ? -17.75 2.172 -10.805 1 97.5 219 GLU B CA 1
ATOM 4324 C C . GLU B 1 219 ? -17.844 0.674 -10.523 1 97.5 219 GLU B C 1
ATOM 4326 O O . GLU B 1 219 ? -18.891 0.065 -10.688 1 97.5 219 GLU B O 1
ATOM 4331 N N . ALA B 1 220 ? -16.766 0.09 -10.141 1 98.19 220 ALA B N 1
ATOM 4332 C CA . ALA B 1 220 ? -16.75 -1.33 -9.797 1 98.19 220 ALA B CA 1
ATOM 4333 C C . ALA B 1 220 ? -17.672 -1.608 -8.609 1 98.19 220 ALA B C 1
ATOM 4335 O O . ALA B 1 220 ? -18.344 -2.641 -8.562 1 98.19 220 ALA B O 1
ATOM 4336 N N . TYR B 1 221 ? -17.641 -0.652 -7.641 1 98.06 221 TYR B N 1
ATOM 4337 C CA . TYR B 1 221 ? -18.5 -0.792 -6.469 1 98.06 221 TYR B CA 1
ATOM 4338 C C . TYR B 1 221 ? -19.953 -0.926 -6.879 1 98.06 221 TYR B C 1
ATOM 4340 O O . TYR B 1 221 ? -20.656 -1.814 -6.398 1 98.06 221 TYR B O 1
ATOM 4348 N N . GLU B 1 222 ? -20.406 -0.101 -7.703 1 97.38 222 GLU B N 1
ATOM 4349 C CA . GLU B 1 222 ? -21.781 -0.102 -8.156 1 97.38 222 GLU B CA 1
ATOM 4350 C C . GLU B 1 222 ? -22.141 -1.407 -8.867 1 97.38 222 GLU B C 1
ATOM 4352 O O . GLU B 1 222 ? -23.219 -1.963 -8.656 1 97.38 222 GLU B O 1
ATOM 4357 N N . LYS B 1 223 ? -21.297 -1.916 -9.641 1 97.56 223 LYS B N 1
ATOM 4358 C CA . LYS B 1 223 ? -21.516 -3.15 -10.383 1 97.56 223 LYS B CA 1
ATOM 4359 C C . LYS B 1 223 ? -21.531 -4.363 -9.453 1 97.56 223 LYS B C 1
ATOM 4361 O O . LYS B 1 223 ? -22.359 -5.262 -9.609 1 97.56 223 LYS B O 1
ATOM 4366 N N . LEU B 1 224 ? -20.609 -4.352 -8.531 1 98 224 LEU B N 1
ATOM 4367 C CA . LEU B 1 224 ? -20.469 -5.492 -7.633 1 98 224 LEU B CA 1
ATOM 4368 C C . LEU B 1 224 ? -21.625 -5.543 -6.637 1 98 224 LEU B C 1
ATOM 4370 O O . LEU B 1 224 ? -22.047 -6.629 -6.23 1 98 224 LEU B O 1
ATOM 4374 N N . ARG B 1 225 ? -22.047 -4.363 -6.223 1 97 225 ARG B N 1
ATOM 4375 C CA . ARG B 1 225 ? -23.156 -4.281 -5.277 1 97 225 ARG B CA 1
ATOM 4376 C C . ARG B 1 225 ? -24.391 -5.02 -5.805 1 97 225 ARG B C 1
ATOM 4378 O O . ARG B 1 225 ? -25.125 -5.629 -5.031 1 97 225 ARG B O 1
ATOM 4385 N N . ASP B 1 226 ? -24.5 -5.105 -7.086 1 94.94 226 ASP B N 1
ATOM 4386 C CA . ASP B 1 226 ? -25.703 -5.664 -7.703 1 94.94 226 ASP B CA 1
ATOM 4387 C C . ASP B 1 226 ? -25.422 -7.047 -8.297 1 94.94 226 ASP B C 1
ATOM 4389 O O . ASP B 1 226 ? -26.312 -7.668 -8.883 1 94.94 226 ASP B O 1
ATOM 4393 N N . ASP B 1 227 ? -24.297 -7.547 -8.219 1 95.5 227 ASP B N 1
ATOM 4394 C CA . ASP B 1 227 ? -23.922 -8.844 -8.781 1 95.5 227 ASP B CA 1
ATOM 4395 C C . ASP B 1 227 ? -24.078 -9.953 -7.75 1 95.5 227 ASP B C 1
ATOM 4397 O O . ASP B 1 227 ? -23.219 -10.117 -6.875 1 95.5 227 ASP B O 1
ATOM 4401 N N . GLU B 1 228 ? -24.969 -10.844 -7.859 1 93.88 228 GLU B N 1
ATOM 4402 C CA . GLU B 1 228 ? -25.297 -11.875 -6.879 1 93.88 228 GLU B CA 1
ATOM 4403 C C . GLU B 1 228 ? -24.266 -13 -6.883 1 93.88 228 GLU B C 1
ATOM 4405 O O . GLU B 1 228 ? -24.234 -13.82 -5.961 1 93.88 228 GLU B O 1
ATOM 4410 N N . ARG B 1 229 ? -23.469 -13.008 -7.863 1 94.25 229 ARG B N 1
ATOM 4411 C CA . ARG B 1 229 ? -22.453 -14.062 -7.969 1 94.25 229 ARG B CA 1
ATOM 4412 C C . ARG B 1 229 ? -21.328 -13.844 -6.965 1 94.25 229 ARG B C 1
ATOM 4414 O O . ARG B 1 229 ? -20.547 -14.758 -6.707 1 94.25 229 ARG B O 1
ATOM 4421 N N . VAL B 1 230 ? -21.297 -12.578 -6.387 1 96.06 230 VAL B N 1
ATOM 4422 C CA . VAL B 1 230 ? -20.219 -12.219 -5.473 1 96.06 230 VAL B CA 1
ATOM 4423 C C . VAL B 1 230 ? -20.797 -11.828 -4.117 1 96.06 230 VAL B C 1
ATOM 4425 O O . VAL B 1 230 ? -21.781 -11.086 -4.047 1 96.06 230 VAL B O 1
ATOM 4428 N N . HIS B 1 231 ? -20.297 -12.414 -3.047 1 97.06 231 HIS B N 1
ATOM 4429 C CA . HIS B 1 231 ? -20.578 -11.906 -1.705 1 97.06 231 HIS B CA 1
ATOM 4430 C C . HIS B 1 231 ? -19.781 -10.633 -1.42 1 97.06 231 HIS B C 1
ATOM 4432 O O . HIS B 1 231 ? -18.734 -10.68 -0.773 1 97.06 231 HIS B O 1
ATOM 4438 N N . PHE B 1 232 ? -20.406 -9.547 -1.802 1 97.88 232 PHE B N 1
ATOM 4439 C CA . PHE B 1 232 ? -19.688 -8.273 -1.835 1 97.88 232 PHE B CA 1
ATOM 4440 C C . PHE B 1 232 ? -19.797 -7.559 -0.493 1 97.88 232 PHE B C 1
ATOM 4442 O O . PHE B 1 232 ? -20.906 -7.234 -0.04 1 97.88 232 PHE B O 1
ATOM 4449 N N . TYR B 1 233 ? -18.656 -7.27 0.118 1 97.25 233 TYR B N 1
ATOM 4450 C CA . TYR B 1 233 ? -18.547 -6.617 1.419 1 97.25 233 TYR B CA 1
ATOM 4451 C C . TYR B 1 233 ? -18.578 -5.102 1.273 1 97.25 233 TYR B C 1
ATOM 4453 O O . TYR B 1 233 ? -19.031 -4.391 2.172 1 97.25 233 TYR B O 1
ATOM 4461 N N . GLY B 1 234 ? -18.047 -4.594 0.155 1 97.88 234 GLY B N 1
ATOM 4462 C CA . GLY B 1 234 ? -17.859 -3.168 -0.052 1 97.88 234 GLY B CA 1
ATOM 4463 C C . GLY B 1 234 ? -16.406 -2.756 -0.125 1 97.88 234 GLY B C 1
ATOM 4464 O O . GLY B 1 234 ? -15.562 -3.51 -0.621 1 97.88 234 GLY B O 1
ATOM 4465 N N . ASN B 1 235 ? -16.156 -1.534 0.273 1 96.81 235 ASN B N 1
ATOM 4466 C CA . ASN B 1 235 ? -14.789 -1.021 0.303 1 96.81 235 ASN B CA 1
ATOM 4467 C C . ASN B 1 235 ? -14.094 -1.347 1.623 1 96.81 235 ASN B C 1
ATOM 4469 O O . ASN B 1 235 ? -14.719 -1.302 2.684 1 96.81 235 ASN B O 1
ATOM 4473 N N . ILE B 1 236 ? -12.82 -1.659 1.499 1 96.5 236 ILE B N 1
ATOM 4474 C CA . ILE B 1 236 ? -11.977 -1.692 2.691 1 96.5 236 ILE B CA 1
ATOM 4475 C C . ILE B 1 236 ? -10.789 -0.753 2.512 1 96.5 236 ILE B C 1
ATOM 4477 O O . ILE B 1 236 ? -10.438 -0.394 1.385 1 96.5 236 ILE B O 1
ATOM 4481 N N . GLU B 1 237 ? -10.219 -0.427 3.641 1 95.19 237 GLU B N 1
ATOM 4482 C CA . GLU B 1 237 ? -9.039 0.438 3.645 1 95.19 237 GLU B CA 1
ATOM 4483 C C . GLU B 1 237 ? -7.781 -0.344 4.004 1 95.19 237 GLU B C 1
ATOM 4485 O O . GLU B 1 237 ? -7.863 -1.495 4.438 1 95.19 237 GLU B O 1
ATOM 4490 N N . GLY B 1 238 ? -6.648 0.276 3.779 1 93.25 238 GLY B N 1
ATOM 4491 C CA . GLY B 1 238 ? -5.375 -0.395 3.984 1 93.25 238 GLY B CA 1
ATOM 4492 C C . GLY B 1 238 ? -5.246 -1.027 5.355 1 93.25 238 GLY B C 1
ATOM 4493 O O . GLY B 1 238 ? -4.707 -2.129 5.492 1 93.25 238 GLY B O 1
ATOM 4494 N N . HIS B 1 239 ? -5.801 -0.385 6.336 1 89.19 239 HIS B N 1
ATOM 4495 C CA . HIS B 1 239 ? -5.609 -0.852 7.703 1 89.19 239 HIS B CA 1
ATOM 4496 C C . HIS B 1 239 ? -6.469 -2.078 7.992 1 89.19 239 HIS B C 1
ATOM 4498 O O . HIS B 1 239 ? -6.281 -2.75 9.008 1 89.19 239 HIS B O 1
ATOM 4504 N N . ASP B 1 240 ? -7.395 -2.422 7.105 1 91.25 240 ASP B N 1
ATOM 4505 C CA . ASP B 1 240 ? -8.281 -3.568 7.281 1 91.25 240 ASP B CA 1
ATOM 4506 C C . ASP B 1 240 ? -7.602 -4.863 6.836 1 91.25 240 ASP B C 1
ATOM 4508 O O . ASP B 1 240 ? -8.031 -5.957 7.211 1 91.25 240 ASP B O 1
ATOM 4512 N N . ILE B 1 241 ? -6.551 -4.766 6.059 1 89.81 241 ILE B N 1
ATOM 4513 C CA . ILE B 1 241 ? -5.938 -5.93 5.426 1 89.81 241 ILE B CA 1
ATOM 4514 C C . ILE B 1 241 ? -5.27 -6.797 6.488 1 89.81 241 ILE B C 1
ATOM 4516 O O . ILE B 1 241 ? -5.562 -7.992 6.598 1 89.81 241 ILE B O 1
ATOM 4520 N N . PRO B 1 242 ? -4.473 -6.199 7.348 1 79.88 242 PRO B N 1
ATOM 4521 C CA . PRO B 1 242 ? -3.834 -7.035 8.367 1 79.88 242 PRO B CA 1
ATOM 4522 C C . PRO B 1 242 ? -4.836 -7.609 9.367 1 79.88 242 PRO B C 1
ATOM 4524 O O . PRO B 1 242 ? -4.527 -8.578 10.062 1 79.88 242 PRO B O 1
ATOM 4527 N N . ARG B 1 243 ? -6.02 -7.051 9.414 1 78.56 243 ARG B N 1
ATOM 4528 C CA . ARG B 1 243 ? -7.039 -7.508 10.352 1 78.56 243 ARG B CA 1
ATOM 4529 C C . ARG B 1 243 ? -7.809 -8.695 9.789 1 78.56 243 ARG B C 1
ATOM 4531 O O . ARG B 1 243 ? -8.516 -9.383 10.523 1 78.56 243 ARG B O 1
ATOM 4538 N N . GLY B 1 244 ? -7.637 -8.891 8.523 1 84.31 244 GLY B N 1
ATOM 4539 C CA . GLY B 1 244 ? -8.297 -10.031 7.906 1 84.31 244 GLY B CA 1
ATOM 4540 C C . GLY B 1 244 ? -9.797 -9.867 7.809 1 84.31 244 GLY B C 1
ATOM 4541 O O . GLY B 1 244 ? -10.547 -10.828 8.023 1 84.31 244 GLY B O 1
ATOM 4542 N N . LEU B 1 245 ? -10.289 -8.703 7.449 1 86.88 245 LEU B N 1
ATOM 4543 C CA . LEU B 1 245 ? -11.711 -8.383 7.441 1 86.88 245 LEU B CA 1
ATOM 4544 C C . LEU B 1 245 ? -12.438 -9.141 6.34 1 86.88 245 LEU B C 1
ATOM 4546 O O . LEU B 1 245 ? -13.617 -9.461 6.477 1 86.88 245 LEU B O 1
ATOM 4550 N N . VAL B 1 246 ? -11.758 -9.391 5.238 1 93.56 246 VAL B N 1
ATOM 4551 C CA . VAL B 1 246 ? -12.398 -10.047 4.102 1 93.56 246 VAL B CA 1
ATOM 4552 C C . VAL B 1 246 ? -11.492 -11.156 3.566 1 93.56 246 VAL B C 1
ATOM 4554 O O . VAL B 1 246 ? -10.328 -11.258 3.961 1 93.56 246 VAL B O 1
ATOM 4557 N N . ASP B 1 247 ? -12.07 -11.977 2.652 1 91.81 247 ASP B N 1
ATOM 4558 C CA . ASP B 1 247 ? -11.383 -13.156 2.141 1 91.81 247 ASP B CA 1
ATOM 4559 C C . ASP B 1 247 ? -10.672 -12.852 0.824 1 91.81 247 ASP B C 1
ATOM 4561 O O . ASP B 1 247 ? -9.656 -13.477 0.502 1 91.81 247 ASP B O 1
ATOM 4565 N N . VAL B 1 248 ? -11.227 -11.969 0.062 1 96.19 248 VAL B N 1
ATOM 4566 C CA . VAL B 1 248 ? -10.688 -11.578 -1.237 1 96.19 248 VAL B CA 1
ATOM 4567 C C . VAL B 1 248 ? -10.641 -10.055 -1.337 1 96.19 248 VAL B C 1
ATOM 4569 O O . VAL B 1 248 ? -11.648 -9.375 -1.121 1 96.19 248 VAL B O 1
ATOM 4572 N N . ILE B 1 249 ? -9.5 -9.555 -1.591 1 97.75 249 ILE B N 1
ATOM 4573 C CA . ILE B 1 249 ? -9.289 -8.117 -1.752 1 97.75 249 ILE B CA 1
ATOM 4574 C C . ILE B 1 249 ? -8.93 -7.809 -3.203 1 97.75 249 ILE B C 1
ATOM 4576 O O . ILE B 1 249 ? -7.938 -8.32 -3.723 1 97.75 249 ILE B O 1
ATOM 4580 N N . VAL B 1 250 ? -9.703 -6.949 -3.842 1 98.56 250 VAL B N 1
ATOM 4581 C CA . VAL B 1 250 ? -9.547 -6.625 -5.254 1 98.56 250 VAL B CA 1
ATOM 4582 C C . VAL B 1 250 ? -9.008 -5.203 -5.402 1 98.56 250 VAL B C 1
ATOM 4584 O O . VAL B 1 250 ? -9.508 -4.273 -4.762 1 98.56 250 VAL B O 1
ATOM 4587 N N . CYS B 1 251 ? -7.992 -5.062 -6.227 1 98 251 CYS B N 1
ATOM 4588 C CA . CYS B 1 251 ? -7.406 -3.748 -6.477 1 98 251 CYS B CA 1
ATOM 4589 C C . CYS B 1 251 ? -6.66 -3.727 -7.805 1 98 251 CYS B C 1
ATOM 4591 O O . CYS B 1 251 ? -6.574 -4.746 -8.492 1 98 251 CYS B O 1
ATOM 4593 N N . GLU B 1 252 ? -6.258 -2.508 -8.242 1 96.69 252 GLU B N 1
ATOM 4594 C CA . GLU B 1 252 ? -5.371 -2.385 -9.398 1 96.69 252 GLU B CA 1
ATOM 4595 C C . GLU B 1 252 ? -4 -2.984 -9.102 1 96.69 252 GLU B C 1
ATOM 4597 O O . GLU B 1 252 ? -3.545 -2.977 -7.957 1 96.69 252 GLU B O 1
ATOM 4602 N N . GLY B 1 253 ? -3.373 -3.432 -10.195 1 96.69 253 GLY B N 1
ATOM 4603 C CA . GLY B 1 253 ? -2.133 -4.176 -10.039 1 96.69 253 GLY B CA 1
ATOM 4604 C C . GLY B 1 253 ? -1.025 -3.367 -9.391 1 96.69 253 GLY B C 1
ATOM 4605 O O . GLY B 1 253 ? -0.236 -3.902 -8.609 1 96.69 253 GLY B O 1
ATOM 4606 N N . PHE B 1 254 ? -0.917 -2.119 -9.711 1 96.38 254 PHE B N 1
ATOM 4607 C CA . PHE B 1 254 ? 0.116 -1.279 -9.117 1 96.38 254 PHE B CA 1
ATOM 4608 C C . PHE B 1 254 ? -0.089 -1.152 -7.609 1 96.38 254 PHE B C 1
ATOM 4610 O O . PHE B 1 254 ? 0.854 -1.32 -6.832 1 96.38 254 PHE B O 1
ATOM 4617 N N . VAL B 1 255 ? -1.302 -0.864 -7.191 1 97 255 VAL B N 1
ATOM 4618 C CA . VAL B 1 255 ? -1.654 -0.714 -5.785 1 97 255 VAL B CA 1
ATOM 4619 C C . VAL B 1 255 ? -1.426 -2.033 -5.051 1 97 255 VAL B C 1
ATOM 4621 O O . VAL B 1 255 ? -0.859 -2.053 -3.957 1 97 255 VAL B O 1
ATOM 4624 N N . GLY B 1 256 ? -1.867 -3.062 -5.695 1 96.69 256 GLY B N 1
ATOM 4625 C CA . GLY B 1 256 ? -1.709 -4.375 -5.09 1 96.69 256 GLY B CA 1
ATOM 4626 C C . GLY B 1 256 ? -0.257 -4.781 -4.922 1 96.69 256 GLY B C 1
ATOM 4627 O O . GLY B 1 256 ? 0.113 -5.375 -3.908 1 96.69 256 GLY B O 1
ATOM 4628 N N . ASP B 1 257 ? 0.544 -4.543 -5.91 1 94.75 257 ASP B N 1
ATOM 4629 C CA . ASP B 1 257 ? 1.971 -4.848 -5.848 1 94.75 257 ASP B CA 1
ATOM 4630 C C . ASP B 1 257 ? 2.643 -4.094 -4.703 1 94.75 257 ASP B C 1
ATOM 4632 O O . ASP B 1 257 ? 3.398 -4.68 -3.926 1 94.75 257 ASP B O 1
ATOM 4636 N N . VAL B 1 258 ? 2.344 -2.838 -4.566 1 95.12 258 VAL B N 1
ATOM 4637 C CA . VAL B 1 258 ? 2.867 -2.02 -3.479 1 95.12 258 VAL B CA 1
ATOM 4638 C C . VAL B 1 258 ? 2.396 -2.576 -2.139 1 95.12 258 VAL B C 1
ATOM 4640 O O . VAL B 1 258 ? 3.189 -2.721 -1.205 1 95.12 258 VAL B O 1
ATOM 4643 N N . THR B 1 259 ? 1.147 -2.92 -2.092 1 94.12 259 THR B N 1
ATOM 4644 C CA . THR B 1 259 ? 0.521 -3.408 -0.868 1 94.12 259 THR B CA 1
ATOM 4645 C C . THR B 1 259 ? 1.197 -4.688 -0.387 1 94.12 259 THR B C 1
ATOM 4647 O O . THR B 1 259 ? 1.623 -4.777 0.767 1 94.12 259 THR B O 1
ATOM 4650 N N . ILE B 1 260 ? 1.344 -5.617 -1.281 1 91.12 260 ILE B N 1
ATOM 4651 C CA . ILE B 1 260 ? 1.873 -6.914 -0.877 1 91.12 260 ILE B CA 1
ATOM 4652 C C . ILE B 1 260 ? 3.336 -6.77 -0.464 1 91.12 260 ILE B C 1
ATOM 4654 O O . ILE B 1 260 ? 3.799 -7.453 0.453 1 91.12 260 ILE B O 1
ATOM 4658 N N . LYS B 1 261 ? 4.059 -5.93 -1.097 1 89.75 261 LYS B N 1
ATOM 4659 C CA . LYS B 1 261 ? 5.473 -5.742 -0.776 1 89.75 261 LYS B CA 1
ATOM 4660 C C . LYS B 1 261 ? 5.641 -5 0.546 1 89.75 261 LYS B C 1
ATOM 4662 O O . LYS B 1 261 ? 6.602 -5.238 1.279 1 89.75 261 LYS B O 1
ATOM 4667 N N . ILE B 1 262 ? 4.684 -4.066 0.833 1 89.38 262 ILE B N 1
ATOM 4668 C CA . ILE B 1 262 ? 4.699 -3.428 2.145 1 89.38 262 ILE B CA 1
ATOM 4669 C C . ILE B 1 262 ? 4.496 -4.48 3.232 1 89.38 262 ILE B C 1
ATOM 4671 O O . ILE B 1 262 ? 5.234 -4.512 4.223 1 89.38 262 ILE B O 1
ATOM 4675 N N . LEU B 1 263 ? 3.52 -5.289 3.016 1 82.81 263 LEU B N 1
ATOM 4676 C CA . LEU B 1 263 ? 3.205 -6.328 3.988 1 82.81 263 LEU B CA 1
ATOM 4677 C C . LEU B 1 263 ? 4.391 -7.27 4.176 1 82.81 263 LEU B C 1
ATOM 4679 O O . LEU B 1 263 ? 4.699 -7.672 5.301 1 82.81 263 LEU B O 1
ATOM 4683 N N . GLU B 1 264 ? 5.105 -7.59 3.098 1 79.62 264 GLU B N 1
ATOM 4684 C CA . GLU B 1 264 ? 6.328 -8.391 3.164 1 79.62 264 GLU B CA 1
ATOM 4685 C C . GLU B 1 264 ? 7.422 -7.66 3.938 1 79.62 264 GLU B C 1
ATOM 4687 O O . GLU B 1 264 ? 8.117 -8.266 4.754 1 79.62 264 GLU B O 1
ATOM 4692 N N . GLY B 1 265 ? 7.539 -6.367 3.656 1 77.31 265 GLY B N 1
ATOM 4693 C CA . GLY B 1 265 ? 8.562 -5.57 4.312 1 77.31 265 GLY B CA 1
ATOM 4694 C C . GLY B 1 265 ? 8.367 -5.465 5.812 1 77.31 265 GLY B C 1
ATOM 4695 O O . GLY B 1 265 ? 9.336 -5.523 6.574 1 77.31 265 GLY B O 1
ATOM 4696 N N . VAL B 1 266 ? 7.137 -5.262 6.164 1 74.5 266 VAL B N 1
ATOM 4697 C CA . VAL B 1 266 ? 6.832 -5.176 7.59 1 74.5 266 VAL B CA 1
ATOM 4698 C C . VAL B 1 266 ? 7.188 -6.492 8.273 1 74.5 266 VAL B C 1
ATOM 4700 O O . VAL B 1 266 ? 7.777 -6.492 9.359 1 74.5 266 VAL B O 1
ATOM 4703 N N . SER B 1 267 ? 6.852 -7.539 7.656 1 70.81 267 SER B N 1
ATOM 4704 C CA . SER B 1 267 ? 7.168 -8.852 8.203 1 70.81 267 SER B CA 1
ATOM 4705 C C . SER B 1 267 ? 8.672 -9.055 8.328 1 70.81 267 SER B C 1
ATOM 4707 O O . SER B 1 267 ? 9.156 -9.562 9.344 1 70.81 267 SER B O 1
ATOM 4709 N N . GLU B 1 268 ? 9.367 -8.656 7.352 1 70.81 268 GLU B N 1
ATOM 4710 C CA . GLU B 1 268 ? 10.82 -8.789 7.363 1 70.81 268 GLU B CA 1
ATOM 4711 C C . GLU B 1 268 ? 11.445 -7.922 8.461 1 70.81 268 GLU B C 1
ATOM 4713 O O . GLU B 1 268 ? 12.359 -8.359 9.156 1 70.81 268 GLU B O 1
ATOM 4718 N N . ALA B 1 269 ? 10.945 -6.742 8.5 1 65.56 269 ALA B N 1
ATOM 4719 C CA . ALA B 1 269 ? 11.453 -5.824 9.523 1 65.56 269 ALA B CA 1
ATOM 4720 C C . ALA B 1 269 ? 11.172 -6.359 10.922 1 65.56 269 ALA B C 1
ATOM 4722 O O . ALA B 1 269 ? 12.023 -6.262 11.812 1 65.56 269 ALA B O 1
ATOM 4723 N N . ALA B 1 270 ? 10 -6.883 11.109 1 64.5 270 ALA B N 1
ATOM 4724 C CA . ALA B 1 270 ? 9.633 -7.457 12.398 1 64.5 270 ALA B CA 1
ATOM 4725 C C . ALA B 1 270 ? 10.523 -8.641 12.75 1 64.5 270 ALA B C 1
ATOM 4727 O O . ALA B 1 270 ? 10.961 -8.789 13.891 1 64.5 270 ALA B O 1
ATOM 4728 N N . PHE B 1 271 ? 10.844 -9.375 11.789 1 63.44 271 PHE B N 1
ATOM 4729 C CA . PHE B 1 271 ? 11.703 -10.539 11.977 1 63.44 271 PHE B CA 1
ATOM 4730 C C . PHE B 1 271 ? 13.125 -10.102 12.32 1 63.44 271 PHE B C 1
ATOM 4732 O O . PHE B 1 271 ? 13.773 -10.703 13.18 1 63.44 271 PHE B O 1
ATOM 4739 N N . GLU B 1 272 ? 13.539 -9.164 11.648 1 65.81 272 GLU B N 1
ATOM 4740 C CA . GLU B 1 272 ? 14.891 -8.664 11.898 1 65.81 272 GLU B CA 1
ATOM 4741 C C . GLU B 1 272 ? 15.008 -8.086 13.305 1 65.81 272 GLU B C 1
ATOM 4743 O O . GLU B 1 272 ? 16.031 -8.25 13.969 1 65.81 272 GLU B O 1
ATOM 4748 N N . LEU B 1 273 ? 14.016 -7.402 13.625 1 60.56 273 LEU B N 1
ATOM 4749 C CA . LEU B 1 273 ? 14 -6.844 14.969 1 60.56 273 LEU B CA 1
ATOM 4750 C C . LEU B 1 273 ? 14 -7.953 16.016 1 60.56 273 LEU B C 1
ATOM 4752 O O . LEU B 1 273 ? 14.711 -7.871 17.016 1 60.56 273 LEU B O 1
ATOM 4756 N N . ALA B 1 274 ? 13.25 -8.938 15.758 1 58.28 274 ALA B N 1
ATOM 4757 C CA . ALA B 1 274 ? 13.18 -10.086 16.672 1 58.28 274 ALA B CA 1
ATOM 4758 C C . ALA B 1 274 ? 14.516 -10.812 16.734 1 58.28 274 ALA B C 1
ATOM 4760 O O . ALA B 1 274 ? 14.961 -11.203 17.812 1 58.28 274 ALA B O 1
ATOM 4761 N N . ARG B 1 275 ? 15.141 -10.93 15.617 1 61.09 275 ARG B N 1
ATOM 4762 C CA . ARG B 1 275 ? 16.438 -11.586 15.539 1 61.09 275 ARG B CA 1
ATOM 4763 C C . ARG B 1 275 ? 17.5 -10.789 16.281 1 61.09 275 ARG B C 1
ATOM 4765 O O . ARG B 1 275 ? 18.328 -11.352 17 1 61.09 275 ARG B O 1
ATOM 4772 N N . SER B 1 276 ? 17.453 -9.523 16.125 1 62.06 276 SER B N 1
ATOM 4773 C CA . SER B 1 276 ? 18.422 -8.648 16.781 1 62.06 276 SER B CA 1
ATOM 4774 C C . SER B 1 276 ? 18.234 -8.656 18.297 1 62.06 276 SER B C 1
ATOM 4776 O O . SER B 1 276 ? 19.203 -8.641 19.047 1 62.06 276 SER B O 1
ATOM 4778 N N . ALA B 1 277 ? 17.016 -8.633 18.672 1 54.78 277 ALA B N 1
ATOM 4779 C CA . ALA B 1 277 ? 16.719 -8.703 20.094 1 54.78 277 ALA B CA 1
ATOM 4780 C C . ALA B 1 277 ? 17.188 -10.031 20.688 1 54.78 277 ALA B C 1
ATOM 4782 O O . ALA B 1 277 ? 17.688 -10.07 21.812 1 54.78 277 ALA B O 1
ATOM 4783 N N . TYR B 1 278 ? 16.953 -11.062 19.969 1 54.25 278 TYR B N 1
ATOM 4784 C CA . TYR B 1 278 ? 17.391 -12.391 20.391 1 54.25 278 TYR B CA 1
ATOM 4785 C C . TYR B 1 278 ? 18.906 -12.445 20.531 1 54.25 278 TYR B C 1
ATOM 4787 O O . TYR B 1 278 ? 19.438 -13.023 21.484 1 54.25 278 TYR B O 1
ATOM 4795 N N . ARG B 1 279 ? 19.531 -11.852 19.672 1 54.66 279 ARG B N 1
ATOM 4796 C CA . ARG B 1 279 ? 21 -11.852 19.719 1 54.66 279 ARG B CA 1
ATOM 4797 C C . ARG B 1 279 ? 21.5 -11.023 20.891 1 54.66 279 ARG B C 1
ATOM 4799 O O . ARG B 1 279 ? 22.516 -11.367 21.5 1 54.66 279 ARG B O 1
ATOM 4806 N N . GLU B 1 280 ? 20.953 -9.844 20.906 1 47.81 280 GLU B N 1
ATOM 4807 C CA . GLU B 1 280 ? 21.391 -9.016 22.031 1 47.81 280 GLU B CA 1
ATOM 4808 C C . GLU B 1 280 ? 21.094 -9.68 23.359 1 47.81 280 GLU B C 1
ATOM 4810 O O . GLU B 1 280 ? 21.875 -9.578 24.312 1 47.81 280 GLU B O 1
ATOM 4815 N N . LYS B 1 281 ? 19.75 -10.062 23.688 1 46.88 281 LYS B N 1
ATOM 4816 C CA . LYS B 1 281 ? 19.438 -10.656 24.984 1 46.88 281 LYS B CA 1
ATOM 4817 C C . LYS B 1 281 ? 19.422 -12.18 24.906 1 46.88 281 LYS B C 1
ATOM 4819 O O . LYS B 1 281 ? 18.484 -12.773 24.375 1 46.88 281 LYS B O 1
ATOM 4824 N N . MET B 1 282 ? 20.422 -13.094 24.781 1 39.5 282 MET B N 1
ATOM 4825 C CA . MET B 1 282 ? 20.562 -14.391 25.422 1 39.5 282 MET B CA 1
ATOM 4826 C C . MET B 1 282 ? 19.906 -14.391 26.797 1 39.5 282 MET B C 1
ATOM 4828 O O . MET B 1 282 ? 19.625 -15.445 27.359 1 39.5 282 MET B O 1
ATOM 4832 N N . ALA B 1 283 ? 19.984 -13.469 27.766 1 33.84 283 ALA B N 1
ATOM 4833 C CA . ALA B 1 283 ? 19.125 -13.531 28.922 1 33.84 283 ALA B CA 1
ATOM 4834 C C . ALA B 1 283 ? 17.656 -13.484 28.516 1 33.84 283 ALA B C 1
ATOM 4836 O O . ALA B 1 283 ? 16.766 -13.633 29.359 1 33.84 283 ALA B O 1
ATOM 4837 N N . TRP B 1 284 ? 17.203 -12.844 27.469 1 38.31 284 TRP B N 1
ATOM 4838 C CA . TRP B 1 284 ? 15.82 -12.672 27.062 1 38.31 284 TRP B CA 1
ATOM 4839 C C . TRP B 1 284 ? 15.273 -13.945 26.422 1 38.31 284 TRP B C 1
ATOM 4841 O O . TRP B 1 284 ? 14.242 -13.922 25.75 1 38.31 284 TRP B O 1
ATOM 4851 N N . LYS B 1 285 ? 15.734 -15.07 26.531 1 37.28 285 LYS B N 1
ATOM 4852 C CA . LYS B 1 285 ? 15.328 -16.406 26.094 1 37.28 285 LYS B CA 1
ATOM 4853 C C . LYS B 1 285 ? 13.812 -16.578 26.203 1 37.28 285 LYS B C 1
ATOM 4855 O O . LYS B 1 285 ? 13.195 -17.188 25.328 1 37.28 285 LYS B O 1
ATOM 4860 N N . LEU B 1 286 ? 13.266 -16.297 27.406 1 35.59 286 LEU B N 1
ATOM 4861 C CA . LEU B 1 286 ? 11.891 -16.656 27.719 1 35.59 286 LEU B CA 1
ATOM 4862 C C . LEU B 1 286 ? 10.906 -15.781 26.953 1 35.59 286 LEU B C 1
ATOM 4864 O O . LEU B 1 286 ? 9.859 -16.266 26.516 1 35.59 286 LEU B O 1
ATOM 4868 N N . GLY B 1 287 ? 11.133 -14.516 26.891 1 37 287 GLY B N 1
ATOM 4869 C CA . GLY B 1 287 ? 10.18 -13.625 26.25 1 37 287 GLY B CA 1
ATOM 4870 C C . GLY B 1 287 ? 10.016 -13.898 24.781 1 37 287 GLY B C 1
ATOM 4871 O O . GLY B 1 287 ? 8.961 -13.617 24.203 1 37 287 GLY B O 1
ATOM 4872 N N . LEU B 1 288 ? 11.023 -14.484 24.188 1 40.12 288 LEU B N 1
ATOM 4873 C CA . LEU B 1 288 ? 11.047 -14.844 22.781 1 40.12 288 LEU B CA 1
ATOM 4874 C C . LEU B 1 288 ? 10.062 -15.969 22.484 1 40.12 288 LEU B C 1
ATOM 4876 O O . LEU B 1 288 ? 9.531 -16.062 21.375 1 40.12 288 LEU B O 1
ATOM 4880 N N . LYS B 1 289 ? 9.953 -16.859 23.391 1 38.47 289 LYS B N 1
ATOM 4881 C CA . LYS B 1 289 ? 8.984 -17.922 23.141 1 38.47 289 LYS B CA 1
ATOM 4882 C C . LYS B 1 289 ? 7.605 -17.344 22.828 1 38.47 289 LYS B C 1
ATOM 4884 O O . LYS B 1 289 ? 6.883 -17.875 21.984 1 38.47 289 LYS B O 1
ATOM 4889 N N . LEU B 1 290 ? 7.305 -16.438 23.594 1 35.44 290 LEU B N 1
ATOM 4890 C CA . LEU B 1 290 ? 5.969 -15.875 23.406 1 35.44 290 LEU B CA 1
ATOM 4891 C C . LEU B 1 290 ? 5.895 -15.094 22.094 1 35.44 290 LEU B C 1
ATOM 4893 O O . LEU B 1 290 ? 4.875 -15.125 21.406 1 35.44 290 LEU B O 1
ATOM 4897 N N . LEU B 1 291 ? 7.004 -14.375 21.812 1 39.28 291 LEU B N 1
ATOM 4898 C CA . LEU B 1 291 ? 7.051 -13.75 20.5 1 39.28 291 LEU B CA 1
ATOM 4899 C C . LEU B 1 291 ? 7.09 -14.812 19.391 1 39.28 291 LEU B C 1
ATOM 4901 O O . LEU B 1 291 ? 6.766 -14.523 18.25 1 39.28 291 LEU B O 1
ATOM 4905 N N . SER B 1 292 ? 7.586 -15.906 19.781 1 41.53 292 SER B N 1
ATOM 4906 C CA . SER B 1 292 ? 7.625 -17.047 18.859 1 41.53 292 SER B CA 1
ATOM 4907 C C . SER B 1 292 ? 6.238 -17.344 18.312 1 41.53 292 SER B C 1
ATOM 4909 O O . SER B 1 292 ? 6.098 -17.672 17.125 1 41.53 292 SER B O 1
ATOM 4911 N N . GLY B 1 293 ? 5.348 -17.375 19.344 1 42.09 293 GLY B N 1
ATOM 4912 C CA . GLY B 1 293 ? 4.016 -17.594 18.797 1 42.09 293 GLY B CA 1
ATOM 4913 C C . GLY B 1 293 ? 3.568 -16.484 17.859 1 42.09 293 GLY B C 1
ATOM 4914 O O . GLY B 1 293 ? 3.031 -16.766 16.781 1 42.09 293 GLY B O 1
ATOM 4915 N N . GLY B 1 294 ? 3.766 -15.25 18.375 1 42.69 294 GLY B N 1
ATOM 4916 C CA . GLY B 1 294 ? 3.416 -14.141 17.5 1 42.69 294 GLY B CA 1
ATOM 4917 C C . GLY B 1 294 ? 4.305 -14.047 16.281 1 42.69 294 GLY B C 1
ATOM 4918 O O . GLY B 1 294 ? 3.814 -13.836 15.164 1 42.69 294 GLY B O 1
ATOM 4919 N N . LEU B 1 295 ? 5.586 -14.195 16.625 1 46.72 295 LEU B N 1
ATOM 4920 C CA . LEU B 1 295 ? 6.551 -14.234 15.531 1 46.72 295 LEU B CA 1
ATOM 4921 C C . LEU B 1 295 ? 6.27 -15.406 14.602 1 46.72 295 LEU B C 1
ATOM 4923 O O . LEU B 1 295 ? 6.418 -15.289 13.383 1 46.72 295 LEU B O 1
ATOM 4927 N N . ASN B 1 296 ? 6.004 -16.531 15.266 1 47.25 296 ASN B N 1
ATOM 4928 C CA . ASN B 1 296 ? 5.605 -17.672 14.438 1 47.25 296 ASN B CA 1
ATOM 4929 C C . ASN B 1 296 ? 4.383 -17.344 13.594 1 47.25 296 ASN B C 1
ATOM 4931 O O . ASN B 1 296 ? 4.305 -17.75 12.43 1 47.25 296 ASN B O 1
ATOM 4935 N N . ARG B 1 297 ? 3.588 -16.625 14.328 1 46.31 297 ARG B N 1
ATOM 4936 C CA . ARG B 1 297 ? 2.414 -16.203 13.57 1 46.31 297 ARG B CA 1
ATOM 4937 C C . ARG B 1 297 ? 2.793 -15.219 12.477 1 46.31 297 ARG B C 1
ATOM 4939 O O . ARG B 1 297 ? 2.266 -15.281 11.367 1 46.31 297 ARG B O 1
ATOM 4946 N N . ILE B 1 298 ? 3.699 -14.391 12.953 1 45.81 298 ILE B N 1
ATOM 4947 C CA . ILE B 1 298 ? 4.207 -13.469 11.938 1 45.81 298 ILE B CA 1
ATOM 4948 C C . ILE B 1 298 ? 4.973 -14.25 10.875 1 45.81 298 ILE B C 1
ATOM 4950 O O . ILE B 1 298 ? 4.844 -13.961 9.68 1 45.81 298 ILE B O 1
ATOM 4954 N N . LYS B 1 299 ? 5.781 -15.18 11.367 1 48.47 299 LYS B N 1
ATOM 4955 C CA . LYS B 1 299 ? 6.496 -16.031 10.43 1 48.47 299 LYS B CA 1
ATOM 4956 C C . LYS B 1 299 ? 5.527 -16.797 9.523 1 48.47 299 LYS B C 1
ATOM 4958 O O . LYS B 1 299 ? 5.762 -16.922 8.32 1 48.47 299 LYS B O 1
ATOM 4963 N N . GLN B 1 300 ? 4.547 -17.266 10.195 1 49.19 300 GLN B N 1
ATOM 4964 C CA . GLN B 1 300 ? 3.557 -18.016 9.414 1 49.19 300 GLN B CA 1
ATOM 4965 C C . GLN B 1 300 ? 2.865 -17.094 8.406 1 49.19 300 GLN B C 1
ATOM 4967 O O . GLN B 1 300 ? 2.469 -17.547 7.324 1 49.19 300 GLN B O 1
ATOM 4972 N N . LEU B 1 301 ? 2.834 -15.922 8.898 1 44.12 301 LEU B N 1
ATOM 4973 C CA . LEU B 1 301 ? 2.184 -14.922 8.062 1 44.12 301 LEU B CA 1
ATOM 4974 C C . LEU B 1 301 ? 3.062 -14.562 6.867 1 44.12 301 LEU B C 1
ATOM 4976 O O . LEU B 1 301 ? 2.557 -14.164 5.812 1 44.12 301 LEU B O 1
ATOM 4980 N N . THR B 1 302 ? 4.324 -14.594 7.164 1 43.91 302 THR B N 1
ATOM 4981 C CA . THR B 1 302 ? 5.254 -14.195 6.113 1 43.91 302 THR B CA 1
ATOM 4982 C C . THR B 1 302 ? 5.812 -15.422 5.391 1 43.91 302 THR B C 1
ATOM 4984 O O . THR B 1 302 ? 6.656 -15.289 4.5 1 43.91 302 THR B O 1
ATOM 4987 N N . ASP B 1 303 ? 5.531 -16.469 5.973 1 49.38 303 ASP B N 1
ATOM 4988 C CA . ASP B 1 303 ? 6.145 -17.625 5.348 1 49.38 303 ASP B CA 1
ATOM 4989 C C . ASP B 1 303 ? 5.52 -17.906 3.98 1 49.38 303 ASP B C 1
ATOM 4991 O O . ASP B 1 303 ? 4.609 -18.734 3.865 1 49.38 303 ASP B O 1
ATOM 4995 N N . PHE B 1 304 ? 5.777 -16.969 3.141 1 48.53 304 PHE B N 1
ATOM 4996 C CA . PHE B 1 304 ? 5.508 -17.219 1.731 1 48.53 304 PHE B CA 1
ATOM 4997 C C . PHE B 1 304 ? 5.84 -18.672 1.372 1 48.53 304 PHE B C 1
ATOM 4999 O O . PHE B 1 304 ? 5.309 -19.219 0.402 1 48.53 304 PHE B O 1
ATOM 5006 N N . GLU B 1 305 ? 6.695 -19.203 2.238 1 53.62 305 GLU B N 1
ATOM 5007 C CA . GLU B 1 305 ? 7.105 -20.578 2.027 1 53.62 305 GLU B CA 1
ATOM 5008 C C . GLU B 1 305 ? 5.938 -21.547 2.227 1 53.62 305 GLU B C 1
ATOM 5010 O O . GLU B 1 305 ? 5.902 -22.625 1.628 1 53.62 305 GLU B O 1
ATOM 5015 N N . GLU B 1 306 ? 5 -20.984 3.002 1 56.91 306 GLU B N 1
ATOM 5016 C CA . GLU B 1 306 ? 3.914 -21.922 3.273 1 56.91 306 GLU B CA 1
ATOM 5017 C C . GLU B 1 306 ? 2.836 -21.828 2.197 1 56.91 306 GLU B C 1
ATOM 5019 O O . GLU B 1 306 ? 2.16 -22.828 1.914 1 56.91 306 GLU B O 1
ATOM 5024 N N . TYR B 1 307 ? 2.803 -20.703 1.503 1 61.12 307 TYR B N 1
ATOM 5025 C CA . TYR B 1 307 ? 1.606 -20.594 0.677 1 61.12 307 TYR B CA 1
ATOM 5026 C C . TYR B 1 307 ? 1.929 -20.859 -0.79 1 61.12 307 TYR B C 1
ATOM 5028 O O . TYR B 1 307 ? 1.025 -20.938 -1.625 1 61.12 307 TYR B O 1
ATOM 5036 N N . GLY B 1 308 ? 3.074 -21.25 -1.068 1 69.06 308 GLY B N 1
ATOM 5037 C CA . GLY B 1 308 ? 3.391 -21.922 -2.32 1 69.06 308 GLY B CA 1
ATOM 5038 C C . GLY B 1 308 ? 3.42 -20.984 -3.51 1 69.06 308 GLY B C 1
ATOM 5039 O O . GLY B 1 308 ? 3.373 -21.422 -4.66 1 69.06 308 GLY B O 1
ATOM 5040 N N . GLY B 1 309 ? 3.275 -19.672 -3.461 1 88.06 309 GLY B N 1
ATOM 5041 C CA . GLY B 1 309 ? 3.41 -18.766 -4.598 1 88.06 309 GLY B CA 1
ATOM 5042 C C . GLY B 1 309 ? 2.1 -18.141 -5.016 1 88.06 309 GLY B C 1
ATOM 5043 O O . GLY B 1 309 ? 1.085 -18.281 -4.332 1 88.06 309 GLY B O 1
ATOM 5044 N N . ALA B 1 310 ? 2.113 -17.375 -6.16 1 93.12 310 ALA B N 1
ATOM 5045 C CA . ALA B 1 310 ? 0.967 -16.609 -6.645 1 93.12 310 ALA B CA 1
ATOM 5046 C C . ALA B 1 310 ? 0.439 -17.188 -7.957 1 93.12 310 ALA B C 1
ATOM 5048 O O . ALA B 1 310 ? 1.169 -17.266 -8.945 1 93.12 310 ALA B O 1
ATOM 5049 N N . PRO B 1 311 ? -0.815 -17.625 -7.984 1 95.88 311 PRO B N 1
ATOM 5050 C CA . PRO B 1 311 ? -1.412 -18.047 -9.25 1 95.88 311 PRO B CA 1
ATOM 5051 C C . PRO B 1 311 ? -1.734 -16.875 -10.172 1 95.88 311 PRO B C 1
ATOM 5053 O O . PRO B 1 311 ? -2.146 -15.812 -9.703 1 95.88 311 PRO B O 1
ATOM 5056 N N . LEU B 1 312 ? -1.465 -17.031 -11.43 1 98 312 LEU B N 1
ATOM 5057 C CA . LEU B 1 312 ? -1.964 -16.109 -12.445 1 98 312 LEU B CA 1
ATOM 5058 C C . LEU B 1 312 ? -3.357 -16.516 -12.906 1 98 312 LEU B C 1
ATOM 5060 O O . LEU B 1 312 ? -3.531 -17.578 -13.508 1 98 312 LEU B O 1
ATOM 5064 N N . LEU B 1 313 ? -4.352 -15.695 -12.664 1 97.94 313 LEU B N 1
ATOM 5065 C CA . LEU B 1 313 ? -5.742 -16.016 -12.961 1 97.94 313 LEU B CA 1
ATOM 5066 C C . LEU B 1 313 ? -6.195 -15.344 -14.25 1 97.94 313 LEU B C 1
ATOM 5068 O O . LEU B 1 313 ? -5.703 -14.266 -14.594 1 97.94 313 LEU B O 1
ATOM 5072 N N . GLY B 1 314 ? -7.133 -15.969 -14.93 1 97.88 314 GLY B N 1
ATOM 5073 C CA . GLY B 1 314 ? -7.746 -15.359 -16.094 1 97.88 314 GLY B CA 1
ATOM 5074 C C . GLY B 1 314 ? -7.215 -15.914 -17.406 1 97.88 314 GLY B C 1
ATOM 5075 O O . GLY B 1 314 ? -7.645 -15.5 -18.484 1 97.88 314 GLY B O 1
ATOM 5076 N N . ILE B 1 315 ? -6.301 -16.812 -17.328 1 98.19 315 ILE B N 1
ATOM 5077 C CA . ILE B 1 315 ? -5.77 -17.484 -18.5 1 98.19 315 ILE B CA 1
ATOM 5078 C C . ILE B 1 315 ? -6.254 -18.938 -18.547 1 98.19 315 ILE B C 1
ATOM 5080 O O . ILE B 1 315 ? -6.738 -19.453 -17.531 1 98.19 315 ILE B O 1
ATOM 5084 N N . ASP B 1 316 ? -6.105 -19.609 -19.656 1 97.88 316 ASP B N 1
ATOM 5085 C CA . ASP B 1 316 ? -6.723 -20.922 -19.844 1 97.88 316 ASP B CA 1
ATOM 5086 C C . ASP B 1 316 ? -5.785 -22.031 -19.375 1 97.88 316 ASP B C 1
ATOM 5088 O O . ASP B 1 316 ? -6.043 -23.219 -19.641 1 97.88 316 ASP B O 1
ATOM 5092 N N . ARG B 1 317 ? -4.688 -21.672 -18.766 1 98.25 317 ARG B N 1
ATOM 5093 C CA . ARG B 1 317 ? -3.725 -22.609 -18.188 1 98.25 317 ARG B CA 1
ATOM 5094 C C . ARG B 1 317 ? -3.422 -22.25 -16.734 1 98.25 317 ARG B C 1
ATOM 5096 O O . ARG B 1 317 ? -3.844 -21.188 -16.25 1 98.25 317 ARG B O 1
ATOM 5103 N N . VAL B 1 318 ? -2.729 -23.172 -16.047 1 98.12 318 VAL B N 1
ATOM 5104 C CA . VAL B 1 318 ? -2.34 -22.938 -14.664 1 98.12 318 VAL B CA 1
ATOM 5105 C C . VAL B 1 318 ? -0.888 -22.469 -14.609 1 98.12 318 VAL B C 1
ATOM 5107 O O . VAL B 1 318 ? -0 -23.094 -15.18 1 98.12 318 VAL B O 1
ATOM 5110 N N . MET B 1 319 ? -0.67 -21.359 -13.992 1 98.5 319 MET B N 1
ATOM 5111 C CA . MET B 1 319 ? 0.68 -20.875 -13.734 1 98.5 319 MET B CA 1
ATOM 5112 C C . MET B 1 319 ? 0.814 -20.391 -12.289 1 98.5 319 MET B C 1
ATOM 5114 O O . MET B 1 319 ? -0.049 -19.672 -11.789 1 98.5 319 MET B O 1
ATOM 5118 N N . ILE B 1 320 ? 1.862 -20.828 -11.633 1 97.56 320 ILE B N 1
ATOM 5119 C CA . ILE B 1 320 ? 2.205 -20.375 -10.289 1 97.56 320 ILE B CA 1
ATOM 5120 C C . ILE B 1 320 ? 3.539 -19.641 -10.32 1 97.56 320 ILE B C 1
ATOM 5122 O O . ILE B 1 320 ? 4.539 -20.172 -10.805 1 97.56 320 ILE B O 1
ATOM 5126 N N . VAL B 1 321 ? 3.514 -18.406 -9.82 1 96.81 321 VAL B N 1
ATOM 5127 C CA . VAL B 1 321 ? 4.734 -17.625 -9.695 1 96.81 321 VAL B CA 1
ATOM 5128 C C . VAL B 1 321 ? 5.172 -17.578 -8.234 1 96.81 321 VAL B C 1
ATOM 5130 O O . VAL B 1 321 ? 4.539 -16.922 -7.406 1 96.81 321 VAL B O 1
ATOM 5133 N N . ALA B 1 322 ? 6.223 -18.312 -7.949 1 94.38 322 ALA B N 1
ATOM 5134 C CA . ALA B 1 322 ? 6.781 -18.312 -6.598 1 94.38 322 ALA B CA 1
ATOM 5135 C C . ALA B 1 322 ? 7.621 -17.062 -6.348 1 94.38 322 ALA B C 1
ATOM 5137 O O . ALA B 1 322 ? 8.008 -16.375 -7.285 1 94.38 322 ALA B O 1
ATOM 5138 N N . HIS B 1 323 ? 7.832 -16.734 -5.059 1 88.69 323 HIS B N 1
ATOM 5139 C CA . HIS B 1 323 ? 8.695 -15.602 -4.703 1 88.69 323 HIS B CA 1
ATOM 5140 C C . HIS B 1 323 ? 10.109 -15.805 -5.238 1 88.69 323 HIS B C 1
ATOM 5142 O O . HIS B 1 323 ? 10.641 -16.906 -5.188 1 88.69 323 HIS B O 1
ATOM 5148 N N . PRO B 1 324 ? 10.727 -14.797 -5.652 1 90.5 324 PRO B N 1
ATOM 5149 C CA . PRO B 1 324 ? 12.047 -14.914 -6.273 1 90.5 324 PRO B CA 1
ATOM 5150 C C . PRO B 1 324 ? 13.102 -15.484 -5.324 1 90.5 324 PRO B C 1
ATOM 5152 O O . PRO B 1 324 ? 14.094 -16.062 -5.77 1 90.5 324 PRO B O 1
ATOM 5155 N N . HIS B 1 325 ? 12.891 -15.359 -4.039 1 87.25 325 HIS B N 1
ATOM 5156 C CA . HIS B 1 325 ? 13.859 -15.836 -3.057 1 87.25 325 HIS B CA 1
ATOM 5157 C C . HIS B 1 325 ? 13.453 -17.188 -2.498 1 87.25 325 HIS B C 1
ATOM 5159 O O . HIS B 1 325 ? 13.977 -17.625 -1.469 1 87.25 325 HIS B O 1
ATOM 5165 N N . SER B 1 326 ? 12.531 -17.828 -3.178 1 90.5 326 SER B N 1
ATOM 5166 C CA . SER B 1 326 ? 12.047 -19.125 -2.719 1 90.5 326 SER B CA 1
ATOM 5167 C C . SER B 1 326 ? 13.164 -20.156 -2.701 1 90.5 326 SER B C 1
ATOM 5169 O O . SER B 1 326 ? 13.93 -20.266 -3.664 1 90.5 326 SER B O 1
ATOM 5171 N N . GLU B 1 327 ? 13.266 -20.844 -1.604 1 93.12 327 GLU B N 1
ATOM 5172 C CA . GLU B 1 327 ? 14.125 -22.031 -1.499 1 93.12 327 GLU B CA 1
ATOM 5173 C C . GLU B 1 327 ? 13.344 -23.312 -1.778 1 93.12 327 GLU B C 1
ATOM 5175 O O . GLU B 1 327 ? 12.195 -23.25 -2.223 1 93.12 327 GLU B O 1
ATOM 5180 N N . SER B 1 328 ? 14.031 -24.391 -1.652 1 94.31 328 SER B N 1
ATOM 5181 C CA . SER B 1 328 ? 13.492 -25.672 -2.105 1 94.31 328 SER B CA 1
ATOM 5182 C C . SER B 1 328 ? 12.109 -25.938 -1.508 1 94.31 328 SER B C 1
ATOM 5184 O O . SER B 1 328 ? 11.195 -26.375 -2.211 1 94.31 328 SER B O 1
ATOM 5186 N N . ARG B 1 329 ? 11.891 -25.672 -0.273 1 91.56 329 ARG B N 1
ATOM 5187 C CA . ARG B 1 329 ? 10.609 -25.938 0.377 1 91.56 329 ARG B CA 1
ATOM 5188 C C . ARG B 1 329 ? 9.5 -25.094 -0.228 1 91.56 329 ARG B C 1
ATOM 5190 O O . ARG B 1 329 ? 8.398 -25.578 -0.475 1 91.56 329 ARG B O 1
ATOM 5197 N N . ALA B 1 330 ? 9.789 -23.797 -0.407 1 91 330 ALA B N 1
ATOM 5198 C CA . ALA B 1 330 ? 8.805 -22.891 -1.004 1 91 330 ALA B CA 1
ATOM 5199 C C . ALA B 1 330 ? 8.477 -23.312 -2.436 1 91 330 ALA B C 1
ATOM 5201 O O . ALA B 1 330 ? 7.324 -23.219 -2.867 1 91 330 ALA B O 1
ATOM 5202 N N . ILE B 1 331 ? 9.492 -23.766 -3.146 1 95.62 331 ILE B N 1
ATOM 5203 C CA . ILE B 1 331 ? 9.281 -24.219 -4.516 1 95.62 331 ILE B CA 1
ATOM 5204 C C . ILE B 1 331 ? 8.414 -25.484 -4.508 1 95.62 331 ILE B C 1
ATOM 5206 O O . ILE B 1 331 ? 7.516 -25.625 -5.34 1 95.62 331 ILE B O 1
ATOM 5210 N N . GLU B 1 332 ? 8.688 -26.344 -3.59 1 94.88 332 GLU B N 1
ATOM 5211 C CA . GLU B 1 332 ? 7.855 -27.547 -3.441 1 94.88 332 GLU B CA 1
ATOM 5212 C C . GLU B 1 332 ? 6.391 -27.156 -3.232 1 94.88 332 GLU B C 1
ATOM 5214 O O . GLU B 1 332 ? 5.5 -27.734 -3.863 1 94.88 332 GLU B O 1
ATOM 5219 N N . ASN B 1 333 ? 6.184 -26.25 -2.365 1 92 333 ASN B N 1
ATOM 5220 C CA . ASN B 1 333 ? 4.824 -25.812 -2.07 1 92 333 ASN B CA 1
ATOM 5221 C C . ASN B 1 333 ? 4.16 -25.188 -3.291 1 92 333 ASN B C 1
ATOM 5223 O O . ASN B 1 333 ? 2.957 -25.344 -3.502 1 92 333 ASN B O 1
ATOM 5227 N N . ALA B 1 334 ? 4.902 -24.422 -4.043 1 94.88 334 ALA B N 1
ATOM 5228 C CA . ALA B 1 334 ? 4.375 -23.844 -5.273 1 94.88 334 ALA B CA 1
ATOM 5229 C C . ALA B 1 334 ? 3.949 -24.922 -6.258 1 94.88 334 ALA B C 1
ATOM 5231 O O . ALA B 1 334 ? 2.912 -24.812 -6.914 1 94.88 334 ALA B O 1
ATOM 5232 N N . ILE B 1 335 ? 4.734 -25.953 -6.344 1 96.38 335 ILE B N 1
ATOM 5233 C CA . ILE B 1 335 ? 4.43 -27.062 -7.242 1 96.38 335 ILE B CA 1
ATOM 5234 C C . ILE B 1 335 ? 3.184 -27.797 -6.754 1 96.38 335 ILE B C 1
ATOM 5236 O O . ILE B 1 335 ? 2.305 -28.125 -7.547 1 96.38 335 ILE B O 1
ATOM 5240 N N . LYS B 1 336 ? 3.1 -28.031 -5.496 1 92.69 336 LYS B N 1
ATOM 5241 C CA . LYS B 1 336 ? 1.911 -28.656 -4.93 1 92.69 336 LYS B CA 1
ATOM 5242 C C . LYS B 1 336 ? 0.662 -27.828 -5.207 1 92.69 336 LYS B C 1
ATOM 5244 O O . LYS B 1 336 ? -0.406 -28.375 -5.484 1 92.69 336 LYS B O 1
ATOM 5249 N N . LEU B 1 337 ? 0.833 -26.547 -5.09 1 92.12 337 LEU B N 1
ATOM 5250 C CA . LEU B 1 337 ? -0.277 -25.656 -5.398 1 92.12 337 LEU B CA 1
ATOM 5251 C C . LEU B 1 337 ? -0.687 -25.781 -6.863 1 92.12 337 LEU B C 1
ATOM 5253 O O . LEU B 1 337 ? -1.878 -25.781 -7.184 1 92.12 337 LEU B O 1
ATOM 5257 N N . ALA B 1 338 ? 0.292 -25.859 -7.734 1 95.69 338 ALA B N 1
ATOM 5258 C CA . ALA B 1 338 ? 0.009 -26.047 -9.148 1 95.69 338 ALA B CA 1
ATOM 5259 C C . ALA B 1 338 ? -0.773 -27.344 -9.383 1 95.69 338 ALA B C 1
ATOM 5261 O O . ALA B 1 338 ? -1.759 -27.359 -10.125 1 95.69 338 ALA B O 1
ATOM 5262 N N . ILE B 1 339 ? -0.338 -28.375 -8.75 1 93.56 339 ILE B N 1
ATOM 5263 C CA . ILE B 1 339 ? -1.002 -29.672 -8.867 1 93.56 339 ILE B CA 1
ATOM 5264 C C . ILE B 1 339 ? -2.445 -29.562 -8.383 1 93.56 339 ILE B C 1
ATOM 5266 O O . ILE B 1 339 ? -3.369 -30.031 -9.047 1 93.56 339 ILE B O 1
ATOM 5270 N N . LYS B 1 340 ? -2.594 -28.906 -7.277 1 90.88 340 LYS B N 1
ATOM 5271 C CA . LYS B 1 340 ? -3.928 -28.688 -6.723 1 90.88 340 LYS B CA 1
ATOM 5272 C C . LYS B 1 340 ? -4.82 -27.938 -7.703 1 90.88 340 LYS B C 1
ATOM 5274 O O . LYS B 1 340 ? -5.992 -28.281 -7.871 1 90.88 340 LYS B O 1
ATOM 5279 N N . ASN B 1 341 ? -4.301 -26.922 -8.312 1 94 341 ASN B N 1
ATOM 5280 C CA . ASN B 1 341 ? -5.059 -26.109 -9.266 1 94 341 ASN B CA 1
ATOM 5281 C C . ASN B 1 341 ? -5.441 -26.922 -10.5 1 94 341 ASN B C 1
ATOM 5283 O O . ASN B 1 341 ? -6.543 -26.766 -11.031 1 94 341 ASN B O 1
ATOM 5287 N N . VAL B 1 342 ? -4.535 -27.75 -10.953 1 95.25 342 VAL B N 1
ATOM 5288 C CA . VAL B 1 342 ? -4.805 -28.594 -12.117 1 95.25 342 VAL B CA 1
ATOM 5289 C C . VAL B 1 342 ? -5.902 -29.594 -11.781 1 95.25 342 VAL B C 1
ATOM 5291 O O . VAL B 1 342 ? -6.848 -29.781 -12.547 1 95.25 342 VAL B O 1
ATOM 5294 N N . ARG B 1 343 ? -5.777 -30.203 -10.641 1 91.94 343 ARG B N 1
ATOM 5295 C CA . ARG B 1 343 ? -6.758 -31.188 -10.211 1 91.94 343 ARG B CA 1
ATOM 5296 C C . ARG B 1 343 ? -8.141 -30.562 -10.062 1 91.94 343 ARG B C 1
ATOM 5298 O O . ARG B 1 343 ? -9.148 -31.203 -10.352 1 91.94 343 ARG B O 1
ATOM 5305 N N . ALA B 1 344 ? -8.172 -29.375 -9.703 1 91.62 344 ALA B N 1
ATOM 5306 C CA . ALA B 1 344 ? -9.43 -28.656 -9.492 1 91.62 344 ALA B CA 1
ATOM 5307 C C . ALA B 1 344 ? -9.961 -28.094 -10.805 1 91.62 344 ALA B C 1
ATOM 5309 O O . ALA B 1 344 ? -11.047 -27.5 -10.844 1 91.62 344 ALA B O 1
ATOM 5310 N N . GLU B 1 345 ? -9.227 -28.25 -11.875 1 94.94 345 GLU B N 1
ATOM 5311 C CA . GLU B 1 345 ? -9.594 -27.656 -13.164 1 94.94 345 GLU B CA 1
ATOM 5312 C C . GLU B 1 345 ? -9.906 -26.172 -13.023 1 94.94 345 GLU B C 1
ATOM 5314 O O . GLU B 1 345 ? -10.945 -25.703 -13.5 1 94.94 345 GLU B O 1
ATOM 5319 N N . LEU B 1 346 ? -9.047 -25.453 -12.406 1 94.75 346 LEU B N 1
ATOM 5320 C CA . LEU B 1 346 ? -9.258 -24.078 -11.961 1 94.75 346 LEU B CA 1
ATOM 5321 C C . LEU B 1 346 ? -9.672 -23.188 -13.117 1 94.75 346 LEU B C 1
ATOM 5323 O O . LEU B 1 346 ? -10.648 -22.438 -13.016 1 94.75 346 LEU B O 1
ATOM 5327 N N . PRO B 1 347 ? -8.984 -23.234 -14.32 1 96.88 347 PRO B N 1
ATOM 5328 C CA . PRO B 1 347 ? -9.391 -22.344 -15.406 1 96.88 347 PRO B CA 1
ATOM 5329 C C . PRO B 1 347 ? -10.844 -22.562 -15.836 1 96.88 347 PRO B C 1
ATOM 5331 O O . PRO B 1 347 ? -11.562 -21.594 -16.125 1 96.88 347 PRO B O 1
ATOM 5334 N N . ARG B 1 348 ? -11.258 -23.781 -15.852 1 95.5 348 ARG B N 1
ATOM 5335 C CA . ARG B 1 348 ? -12.633 -24.109 -16.234 1 95.5 348 ARG B CA 1
ATOM 5336 C C . ARG B 1 348 ? -13.625 -23.594 -15.195 1 95.5 348 ARG B C 1
ATOM 5338 O O . ARG B 1 348 ? -14.695 -23.094 -15.547 1 95.5 348 ARG B O 1
ATOM 5345 N N . VAL B 1 349 ? -13.289 -23.812 -13.977 1 94.12 349 VAL B N 1
ATOM 5346 C CA . VAL B 1 349 ? -14.148 -23.359 -12.883 1 94.12 349 VAL B CA 1
ATOM 5347 C C . VAL B 1 349 ? -14.312 -21.844 -12.945 1 94.12 349 VAL B C 1
ATOM 5349 O O . VAL B 1 349 ? -15.422 -21.328 -12.773 1 94.12 349 VAL B O 1
ATOM 5352 N N . ILE B 1 350 ? -13.227 -21.125 -13.164 1 95.38 350 ILE B N 1
ATOM 5353 C CA . ILE B 1 350 ? -13.266 -19.672 -13.25 1 95.38 350 ILE B CA 1
ATOM 5354 C C . ILE B 1 350 ? -14.094 -19.234 -14.461 1 95.38 350 ILE B C 1
ATOM 5356 O O . ILE B 1 350 ? -14.898 -18.312 -14.367 1 95.38 350 ILE B O 1
ATOM 5360 N N . ALA B 1 351 ? -13.906 -19.922 -15.562 1 95.75 351 ALA B N 1
ATOM 5361 C CA . ALA B 1 351 ? -14.664 -19.594 -16.766 1 95.75 351 ALA B CA 1
ATOM 5362 C C . ALA B 1 351 ? -16.172 -19.719 -16.516 1 95.75 351 ALA B C 1
ATOM 5364 O O . ALA B 1 351 ? -16.953 -18.906 -16.984 1 95.75 351 ALA B O 1
ATOM 5365 N N . ARG B 1 352 ? -16.547 -20.719 -15.797 1 93.81 352 ARG B N 1
ATOM 5366 C CA . ARG B 1 352 ? -17.953 -20.922 -15.469 1 93.81 352 ARG B CA 1
ATOM 5367 C C . ARG B 1 352 ? -18.484 -19.812 -14.57 1 93.81 352 ARG B C 1
ATOM 5369 O O . ARG B 1 352 ? -19.625 -19.359 -14.727 1 93.81 352 ARG B O 1
ATOM 5376 N N . ALA B 1 353 ? -17.641 -19.438 -13.633 1 91.5 353 ALA B N 1
ATOM 5377 C CA . ALA B 1 353 ? -18.031 -18.375 -12.719 1 91.5 353 ALA B CA 1
ATOM 5378 C C . ALA B 1 353 ? -18.234 -17.047 -13.453 1 91.5 353 ALA B C 1
ATOM 5380 O O . ALA B 1 353 ? -19.062 -16.234 -13.062 1 91.5 353 ALA B O 1
ATOM 5381 N N . LEU B 1 354 ? -17.453 -16.828 -14.5 1 93.5 354 LEU B N 1
ATOM 5382 C CA . LEU B 1 354 ? -17.516 -15.602 -15.281 1 93.5 354 LEU B CA 1
ATOM 5383 C C . LEU B 1 354 ? -18.703 -15.617 -16.234 1 93.5 354 LEU B C 1
ATOM 5385 O O . LEU B 1 354 ? -19.172 -14.562 -16.672 1 93.5 354 LEU B O 1
ATOM 5389 N N . ALA B 1 355 ? -19.094 -16.797 -16.703 1 86.44 355 ALA B N 1
ATOM 5390 C CA . ALA B 1 355 ? -20.172 -16.938 -17.688 1 86.44 355 ALA B CA 1
ATOM 5391 C C . ALA B 1 355 ? -21.5 -16.453 -17.125 1 86.44 355 ALA B C 1
ATOM 5393 O O . ALA B 1 355 ? -21.781 -16.625 -15.93 1 86.44 355 ALA B O 1
ATOM 5394 N N . GLU B 1 356 ? -21.891 -15.086 -17.531 1 63.22 356 GLU B N 1
ATOM 5395 C CA . GLU B 1 356 ? -23.109 -14.359 -17.188 1 63.22 356 GLU B CA 1
ATOM 5396 C C . GLU B 1 356 ? -24.281 -15.312 -16.969 1 63.22 356 GLU B C 1
ATOM 5398 O O . GLU B 1 356 ? -24.375 -16.344 -17.641 1 63.22 356 GLU B O 1
ATOM 5403 N N . LYS B 1 357 ? -24.875 -15.422 -15.625 1 49.78 357 LYS B N 1
ATOM 5404 C CA . LYS B 1 357 ? -26.234 -15.945 -15.68 1 49.78 357 LYS B CA 1
ATOM 5405 C C . LYS B 1 357 ? -27.047 -15.234 -16.75 1 49.78 357 LYS B C 1
ATOM 5407 O O . LYS B 1 357 ? -27.156 -14.008 -16.75 1 49.78 357 LYS B O 1
ATOM 5412 N N . GLU B 1 358 ? -26.875 -15.602 -18 1 36.88 358 GLU B N 1
ATOM 5413 C CA . GLU B 1 358 ? -28.047 -15.242 -18.797 1 36.88 358 GLU B CA 1
ATOM 5414 C C . GLU B 1 358 ? -29.328 -15.273 -17.953 1 36.88 358 GLU B C 1
ATOM 5416 O O . GLU B 1 358 ? -29.469 -16.125 -17.078 1 36.88 358 GLU B O 1
#

InterPro domains:
  IPR003664 Fatty acid synthesis PlsX protein [PF02504] (18-345)
  IPR012281 Phospholipid biosynthesis protein, PlsX-like [MF_00019] (1-358)
  IPR012281 Phospholipid biosynthesis protein, PlsX-like [PIRSF002465] (17-356)
  IPR012281 Phospholipid biosynthesis protein, PlsX-like [PTHR30100] (17-356)
  IPR012281 Phospholipid biosynthesis protein, PlsX-like [TIGR00182] (18-356)

Foldseek 3Di:
DPPPPPPPPDPDLAEAAEEEELLAAFPPGNQQVLQLQQVVQPDADPGHHYAYEYFEAPVVSVVNVVVHHHDPVRYHYHYQPAADAQPDDQVVRCVVRCRHRLNVSLQCCLVVVHFEYEHQHHPSNNLVSNPVRFAFFPQAPFKAWKDWFAEDPPPDPFPGRIAIEIRQASDAFDALSNQLLLQLLQQLCCCQVRVDVAWEEEEEAQDQDLVDGDPRSNSNQVVNVPDPLHNYPGYDYLVCRRNSPTRYYTYGNNVNNVSVVVLLVVLVVVVVVLVVVVVVPPVCVVVSVVVCVVNVSSCVRNCCLQQQAIWTARTQGTYGHRHSNDGNSSPSSVVVVSVSCSSSSSNVSSSVSSPDPD/DPPPPPPPDDPPLAEAAEEEELLAAFPPGNQQVLQLQQVVQPDADPGHHYAYEYFEAPVVSVVNVVVHHHDPVRYHYHYAPAADAQPDDQVVRCVVRCRHRLNVSLQCCLVVNHFEYEHQHHPSNNLVSNPVRFAFFPQAPFKAWKDWFAEDPPPDPFPGRIAIEIRQASDQFDALSNQLLLQLLQQLCCCQVRVDVAWEEEEEAQDQDLVDGDPRSNSNQVVQVPDPLHNYPGYDYLVCRRNSPTRYYTYGNNVNNVSVVVLLVVLVVVVVVLVVVVVVPPVCVVVSVVVCVVNVSSCVRNCCLQQQAIWTARTQGTYGHRHSNDGNSSPSSVVVVSVSCSSSSSNVSSSVSSPPPD

pLDDT: mean 85.04, std 19.77, range [22.06, 98.94]

Secondary structure (DSSP, 8-state):
------------TTSPEEEEEETT-STTTTHHHHHHHHHHHHS--SSS-EEEEEEE-HHHHHHHHHTS---TTTEEEEE-SB---TTS-HHHHHHH-TTBHHHHHHHHHHTTS-SEEEE-S-HHHHHHHHHHHSPBPTT-SS-EEEEEEE-----SS-SS-EEEEE-SSS-S---HHHHHHHHHHHHHHHHHHS--SS-EEEEE-S-S-TT-S-HHHHHHHHHHHT-TTSEEEEEE-GGGTTTT--SEEE--HHHHHHHHHHHHHHHHHHHHHHHHHHHH-STTHHHHHHHHHHHHHHHHHH-HHHHT-EEEESBSSEEEE--TT--HHHHHHHHHHHHHHHHTTHHHHHHHHHS---/------------TTSPEEEEEETT-STTTTHHHHHHHHHHHHS--SSS-EEEEEEE-HHHHHHHHHTS---TTTEEEEE-SB---TTS-HHHHHHH-TTBHHHHHHHHHHTTS-SEEEE-S-HHHHHHHHHHHSPBPTT-SS-EEEEEEE-----SS-SS-EEEEE-SSS-S---HHHHHHHHHHHHHHHHHHS--SS-EEEEE-S-S-TT-S-HHHHHHHHHHHT-TTSEEEEEE-GGGTTTT--SEEE--HHHHHHHHHHHHHHHHHHHHHHHHHHHH-SS-HHHHHHHHHHHHHHHHHH-HHHHT-EEEESBSSEEEE--TT--HHHHHHHHHHHHHHHHTTHHHHHHHHHS---